Protein AF-A0A7N0SV66-F1 (afdb_monomer)

Mean predicted aligned error: 10.29 Å

Sequence (417 aa):
MNAAELQIKGETVNYTTKSGSKVLQPVRSWNFPEDEIYVLEFHQKLSKGTGILVIGQFTGLLGNNFTGFYRSKYDVNGTERYMAVTQFEPTYARRCFPCWDEPALKATFQVTLEVPSHLTALSNVPIIDEKYDGYMKTVFFQETPVISTYLVAVVIGLFDHVEDKTSDAYPLPKLDMVGIPEFYNEAMENFGLVTFRPWRLYVTPESDNLSKHEAADTIAHELSHQWCGNLVTMEWWTDVWLNEGFASWLSVYAVDKIFPEWDMWTQFATETTSLAFCATIRDLWRALEKASGKPVGRVMSKWIEQQGFPVLSADAGNVSLRLKQTSFSSGGRLQVWNIPVTMACGSYNAFHQFLLEQPEKAVRLNDLPGCSCTDVACPWIKINVNQTGFYRVRYSRNLMTRLDSAAAKKILSKNIG

Nearest PDB structures (foldseek):
  5lg6-assembly2_B  TM=8.764E-01  e=1.258E-30  Sus scrofa
  6u7g-assembly1_A  TM=8.672E-01  e=2.251E-30  Homo sapiens
  5lg6-assembly1_A  TM=8.738E-01  e=3.382E-30  Sus scrofa
  5lds-assembly2_C-2  TM=8.417E-01  e=7.455E-31  Sus scrofa
  4f5c-assembly1_A  TM=8.761E-01  e=2.590E-29  Sus scrofa

Secondary structure (DSSP, 8-state):
-B-SS-EE-GGGEEEEETTSS-EE--SEEEEETTTTEEEEE-SSPPPSS-EEEEE--EE---BSSSSEEEEEEEEETTEEEEEEEEE-TTTTGGGTS-B---TTS-B--EEEEEEETTSEEEESS-EEEEEEETTEEEEEEEEP-SB-GGG--EEEE----------S--SSS--EEEE-SS-SSSEE--TTEEEE-GGGT---TTS-HHHHHHHHHHHHHHHHHTTBTTTB--SSGGGTHHHHHHHHHHHHHHHHHH-GGG-HHHHHHHHGGG-------HHHHHHHHHHHSS-HHHHHHHHHSSSSEEEEEEEE-SSEEEEEEEEESTT-------EEEEEEES-SS-EEEEEE-SSEEEEEGGGSTT----SS----EEESGGG-SS-EEEE-HHHHHHHHHHHHTT-SS----

Organism: Kalanchoe fedtschenkoi (NCBI:txid63787)

InterPro domains:
  IPR001930 Peptidase M1, alanine aminopeptidase/leukotriene A4 hydrolase [PR00756] (94-109)
  IPR001930 Peptidase M1, alanine aminopeptidase/leukotriene A4 hydrolase [PR00756] (141-156)
  IPR014782 Peptidase M1, membrane alanine aminopeptidase [PF01433] (155-274)
  IPR027268 Peptidase M4/M1, CTD superfamily [G3DSA:1.10.390.10] (153-280)
  IPR034016 Aminopeptidase N-type [cd09601] (1-305)
  IPR042097 Aminopeptidase N-like , N-terminal domain superfamliy [G3DSA:2.60.40.1730] (1-152)
  IPR042097 Aminopeptidase N-like , N-terminal domain superfamliy [SSF63737] (2-157)
  IPR045357 Aminopeptidase N-like , N-terminal domain [PF17900] (1-151)
  IPR050344 Peptidase M1 family aminopeptidases [PTHR11533] (1-166)

Radius of gyration: 28.0 Å; Cα contacts (8 Å, |Δi|>4): 817; chains: 1; bounding box: 67×56×81 Å

pLDDT: mean 86.49, std 13.12, range [30.27, 98.75]

Structure (mmCIF, N/CA/C/O backbone):
data_AF-A0A7N0SV66-F1
#
_entry.id   AF-A0A7N0SV66-F1
#
loop_
_atom_site.group_PDB
_atom_site.id
_atom_site.type_symbol
_atom_site.label_atom_id
_atom_site.label_alt_id
_atom_site.label_comp_id
_atom_site.label_asym_id
_atom_site.label_entity_id
_atom_site.label_seq_id
_atom_site.pdbx_PDB_ins_code
_atom_site.Cartn_x
_atom_site.Cartn_y
_atom_site.Cartn_z
_atom_site.occupancy
_atom_site.B_iso_or_equiv
_atom_site.auth_seq_id
_atom_site.auth_comp_id
_atom_site.auth_asym_id
_atom_site.auth_atom_id
_atom_site.pdbx_PDB_model_num
ATOM 1 N N . MET A 1 1 ? 2.984 -9.318 21.899 1.00 95.31 1 MET A N 1
ATOM 2 C CA . MET A 1 1 ? 2.314 -8.627 20.776 1.00 95.31 1 MET A CA 1
ATOM 3 C C . MET A 1 1 ? 2.860 -7.210 20.735 1.00 95.31 1 MET A C 1
ATOM 5 O O . MET A 1 1 ? 3.555 -6.838 21.673 1.00 95.31 1 MET A O 1
ATOM 9 N N . ASN A 1 2 ? 2.565 -6.427 19.713 1.00 98.06 2 ASN A N 1
ATOM 10 C CA . ASN A 1 2 ? 2.943 -5.023 19.636 1.00 98.06 2 ASN A CA 1
ATOM 11 C C . ASN A 1 2 ? 1.819 -4.143 20.190 1.00 98.06 2 ASN A C 1
ATOM 13 O O . ASN A 1 2 ? 0.639 -4.397 19.941 1.00 98.06 2 ASN A O 1
ATOM 17 N N . ALA A 1 3 ? 2.198 -3.122 20.951 1.00 97.19 3 ALA A N 1
ATOM 18 C CA . ALA A 1 3 ? 1.342 -2.003 21.320 1.00 97.19 3 ALA A CA 1
ATOM 19 C C . ALA A 1 3 ? 2.239 -0.820 21.700 1.00 97.19 3 ALA A C 1
ATOM 21 O O . ALA A 1 3 ? 3.169 -0.974 22.491 1.00 97.19 3 ALA A O 1
ATOM 22 N N . ALA A 1 4 ? 1.945 0.360 21.164 1.00 95.75 4 ALA A N 1
ATOM 23 C CA . ALA A 1 4 ? 2.658 1.594 21.471 1.00 95.75 4 ALA A CA 1
ATOM 24 C C . ALA A 1 4 ? 1.647 2.700 21.769 1.00 95.75 4 ALA A C 1
ATOM 26 O O . ALA A 1 4 ? 0.630 2.793 21.096 1.00 95.75 4 ALA A O 1
ATOM 27 N N . GLU A 1 5 ? 1.910 3.522 22.787 1.00 94.12 5 GLU A N 1
ATOM 28 C CA . GLU A 1 5 ? 1.065 4.678 23.157 1.00 94.12 5 GLU A CA 1
ATOM 29 C C . GLU A 1 5 ? -0.401 4.333 23.532 1.00 94.12 5 GLU A C 1
ATOM 31 O O . GLU A 1 5 ? -1.235 5.224 23.700 1.00 94.12 5 GLU A O 1
ATOM 36 N N . LEU A 1 6 ? -0.695 3.047 23.770 1.00 95.81 6 LEU A N 1
ATOM 37 C CA . LEU A 1 6 ? -1.993 2.536 24.217 1.00 95.81 6 LEU A CA 1
ATOM 38 C C . LEU A 1 6 ? -2.001 2.194 25.717 1.00 95.81 6 LEU A C 1
ATOM 40 O O . LEU A 1 6 ? -1.102 1.530 26.237 1.00 95.81 6 LEU A O 1
ATOM 44 N N . GLN A 1 7 ? -3.072 2.582 26.408 1.00 95.38 7 GLN A N 1
ATOM 45 C CA . GLN A 1 7 ? -3.365 2.197 27.789 1.00 95.38 7 GLN A CA 1
ATOM 46 C C . GLN A 1 7 ? -4.335 1.010 27.790 1.00 95.38 7 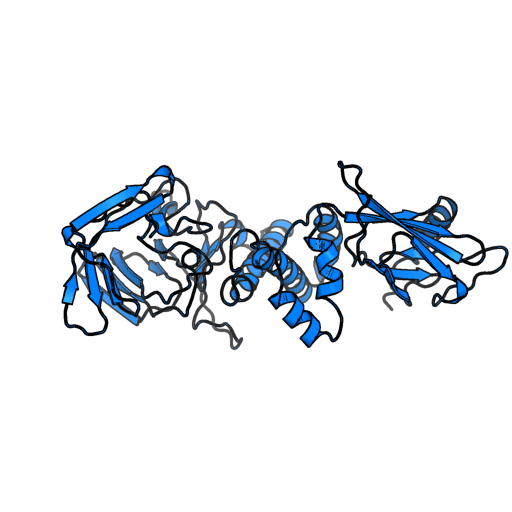GLN A C 1
ATOM 48 O O . GLN A 1 7 ? -5.545 1.177 27.644 1.00 95.38 7 GLN A O 1
ATOM 53 N N . ILE A 1 8 ? -3.804 -0.205 27.931 1.00 95.81 8 ILE A N 1
ATOM 54 C CA . ILE A 1 8 ? -4.595 -1.444 27.944 1.00 95.81 8 ILE A CA 1
ATOM 55 C C . ILE A 1 8 ? -5.076 -1.740 29.370 1.00 95.81 8 ILE A C 1
ATOM 57 O O . ILE A 1 8 ? -4.271 -1.796 30.301 1.00 95.81 8 ILE A O 1
ATOM 61 N N . LYS A 1 9 ? -6.380 -1.983 29.541 1.00 93.50 9 LYS A N 1
ATOM 62 C CA . LYS A 1 9 ? -6.969 -2.374 30.829 1.00 93.50 9 LYS A CA 1
ATOM 63 C C . LYS A 1 9 ? -6.820 -3.876 31.050 1.00 93.50 9 LYS A C 1
ATOM 65 O O . LYS A 1 9 ? -7.611 -4.665 30.526 1.00 93.50 9 LYS A O 1
ATOM 70 N N . GLY A 1 10 ? -5.792 -4.276 31.800 1.00 87.38 10 GLY A N 1
ATOM 71 C CA . GLY A 1 10 ? -5.423 -5.680 32.021 1.00 87.38 10 GLY A CA 1
ATOM 72 C C . GLY A 1 10 ? -6.559 -6.556 32.568 1.00 87.38 10 GLY A C 1
ATOM 73 O O . GLY A 1 10 ? -6.670 -7.717 32.190 1.00 87.38 10 GLY A O 1
ATOM 74 N N . GLU A 1 11 ? -7.459 -5.991 33.374 1.00 90.00 11 GLU A N 1
ATOM 75 C CA . GLU A 1 11 ? -8.652 -6.654 33.916 1.00 90.00 11 GLU A CA 1
ATOM 76 C C . GLU A 1 11 ? -9.680 -7.066 32.845 1.00 90.00 11 GLU A C 1
ATOM 78 O O . GLU A 1 11 ? -10.514 -7.943 33.074 1.00 90.00 11 GLU A O 1
ATOM 83 N N . THR A 1 12 ? -9.607 -6.465 31.655 1.00 93.44 12 THR A N 1
ATOM 84 C CA . THR A 1 12 ? -10.457 -6.801 30.502 1.00 93.44 12 THR A CA 1
ATOM 85 C C . THR A 1 12 ? -9.819 -7.836 29.569 1.00 93.44 12 THR A C 1
ATOM 87 O O . THR A 1 12 ? -10.459 -8.284 28.613 1.00 93.44 12 THR A O 1
ATOM 90 N N . VAL A 1 13 ? -8.571 -8.239 29.836 1.00 95.19 13 VAL A N 1
ATOM 91 C CA . VAL A 1 13 ? -7.821 -9.184 29.007 1.00 95.19 13 VAL A CA 1
ATOM 92 C C . VAL A 1 13 ? -8.120 -10.618 29.433 1.00 95.19 13 VAL A C 1
ATOM 94 O O . VAL A 1 13 ? -7.890 -11.007 30.575 1.00 95.19 13 VAL A O 1
ATOM 97 N N . ASN A 1 14 ? -8.613 -11.432 28.501 1.00 93.88 14 ASN A N 1
ATOM 98 C CA . ASN A 1 14 ? -9.016 -12.812 28.760 1.00 93.88 14 ASN A CA 1
ATOM 99 C C . ASN A 1 14 ? -8.568 -13.723 27.610 1.00 93.88 14 ASN A C 1
ATOM 101 O O . ASN A 1 14 ? -8.761 -13.394 26.443 1.00 93.88 14 ASN A O 1
ATOM 105 N N . TYR A 1 15 ? -8.001 -14.885 27.926 1.00 93.81 15 TYR A N 1
ATOM 106 C CA . TYR A 1 15 ? -7.634 -15.916 26.956 1.00 93.81 15 TYR A CA 1
ATOM 107 C C . TYR A 1 15 ? -8.434 -17.199 27.192 1.00 93.81 15 TYR A C 1
ATOM 109 O O . TYR A 1 15 ? -8.439 -17.733 28.300 1.00 93.81 15 TYR A O 1
ATOM 117 N N . THR A 1 16 ? -9.051 -17.741 26.145 1.00 91.69 16 THR A N 1
ATOM 118 C CA . THR A 1 16 ? -9.865 -18.964 26.212 1.00 91.69 16 THR A CA 1
ATOM 119 C C . THR A 1 16 ? -9.328 -20.013 25.244 1.00 91.69 16 THR A C 1
ATOM 121 O O . THR A 1 16 ? -9.172 -19.748 24.051 1.00 91.69 16 THR A O 1
ATOM 124 N N . THR A 1 17 ? -9.059 -21.231 25.722 1.00 86.19 17 THR A N 1
ATOM 125 C CA . THR A 1 17 ? -8.667 -22.345 24.839 1.00 86.19 17 THR A CA 1
ATOM 126 C C . THR A 1 17 ? -9.853 -22.803 23.987 1.00 86.19 17 THR A C 1
ATOM 128 O O . THR A 1 17 ? -10.991 -22.797 24.452 1.00 86.19 17 THR A O 1
ATOM 131 N N . LYS A 1 18 ? -9.617 -23.281 22.753 1.00 72.62 18 LYS A N 1
ATOM 132 C CA . LYS A 1 18 ? -10.697 -23.737 21.844 1.00 72.62 18 LYS A CA 1
ATOM 133 C C . LYS A 1 18 ? -11.560 -24.890 22.399 1.00 72.62 18 LYS A C 1
ATOM 135 O O . LYS A 1 18 ? -12.649 -25.131 21.894 1.00 72.62 18 LYS A O 1
ATOM 140 N N . SER A 1 19 ? -11.120 -25.570 23.460 1.00 70.62 19 SER A N 1
ATOM 141 C CA . SER A 1 19 ? -11.933 -26.534 24.215 1.00 70.62 19 SER A CA 1
ATOM 142 C C . SER A 1 19 ? -13.052 -25.898 25.057 1.00 70.62 19 SER A C 1
ATOM 144 O O . SER A 1 19 ? -13.815 -26.632 25.676 1.00 70.62 19 SER A O 1
ATOM 146 N N . GLY A 1 20 ? -13.118 -24.563 25.160 1.00 63.78 20 GLY A N 1
ATOM 147 C CA . GLY A 1 20 ? -14.125 -23.798 25.916 1.00 63.78 20 GLY A CA 1
ATOM 148 C C . GLY A 1 20 ? -14.037 -23.924 27.444 1.00 63.78 20 GLY A C 1
ATOM 149 O O . GLY A 1 20 ? -14.661 -23.161 28.170 1.00 63.78 20 GLY A O 1
ATOM 150 N N . SER A 1 21 ? -13.246 -24.872 27.944 1.00 66.44 21 SER A N 1
ATOM 151 C CA . SER A 1 21 ? -13.272 -25.339 29.331 1.00 66.44 21 SER A CA 1
ATOM 152 C C . SER A 1 21 ? -12.459 -24.511 30.332 1.00 66.44 21 SER A C 1
ATOM 154 O O . SER A 1 21 ? -12.544 -24.779 31.530 1.00 66.44 21 SER A O 1
ATOM 156 N N . LYS A 1 22 ? -11.670 -23.521 29.890 1.00 75.56 22 LYS A N 1
ATOM 157 C CA . LYS A 1 22 ? -10.939 -22.626 30.798 1.00 75.56 22 LYS A CA 1
ATOM 158 C C . LYS A 1 22 ? -10.703 -21.242 30.192 1.00 75.56 22 LYS A C 1
ATOM 160 O O . LYS A 1 22 ? -10.046 -21.122 29.159 1.00 75.56 22 LYS A O 1
ATOM 165 N N . VAL A 1 23 ? -11.189 -20.217 30.892 1.00 86.44 23 VAL A N 1
ATOM 166 C CA . VAL A 1 23 ? -10.793 -18.816 30.698 1.00 86.44 23 VAL A CA 1
ATOM 167 C C . VAL A 1 23 ? -9.587 -18.537 31.598 1.00 86.44 23 VAL A C 1
ATOM 169 O O . VAL A 1 23 ? -9.555 -18.957 32.756 1.00 86.44 23 VAL A O 1
ATOM 172 N N . LEU A 1 24 ? -8.578 -17.865 31.056 1.00 89.88 24 LEU A N 1
ATOM 173 C CA . LEU A 1 24 ? -7.353 -17.463 31.734 1.00 89.88 24 LEU A CA 1
ATOM 174 C C . LEU A 1 24 ? -7.216 -15.946 31.662 1.00 89.88 24 LEU A C 1
ATOM 176 O O . LEU A 1 24 ? -7.241 -15.373 30.576 1.00 89.88 24 LEU A O 1
ATOM 180 N N . GLN A 1 25 ? -7.002 -15.310 32.807 1.00 92.44 25 GLN A N 1
ATOM 181 C CA . GLN A 1 25 ? -6.577 -13.914 32.871 1.00 92.44 25 GLN A CA 1
ATOM 182 C C . GLN A 1 25 ? -5.050 -13.848 33.017 1.00 92.44 25 GLN A C 1
ATOM 184 O O . GLN A 1 25 ? -4.455 -14.766 33.602 1.00 92.44 25 GLN A O 1
ATOM 189 N N . PRO A 1 26 ? -4.394 -12.810 32.472 1.00 93.06 26 PRO A N 1
ATOM 190 C CA . PRO A 1 26 ? -2.981 -12.580 32.727 1.00 93.06 26 PRO A CA 1
ATOM 191 C C . PRO A 1 26 ? -2.775 -12.258 34.215 1.00 93.06 26 PRO A C 1
ATOM 193 O O . PRO A 1 26 ? -3.522 -11.482 34.802 1.00 93.06 26 PRO A O 1
ATOM 196 N N . VAL A 1 27 ? -1.749 -12.844 34.836 1.00 93.88 27 VAL A N 1
ATOM 197 C CA . VAL A 1 27 ? -1.350 -12.505 36.216 1.00 93.88 27 VAL A CA 1
ATOM 198 C C . VAL A 1 27 ? -0.542 -11.216 36.277 1.00 93.88 27 VAL A C 1
ATOM 200 O O . VAL A 1 27 ? -0.547 -10.532 37.297 1.00 93.88 27 VAL A O 1
ATOM 203 N N . ARG A 1 28 ? 0.160 -10.891 35.188 1.00 93.06 28 ARG A N 1
ATOM 204 C CA . ARG A 1 28 ? 0.879 -9.635 34.983 1.00 93.06 28 ARG A CA 1
ATOM 205 C C . ARG A 1 28 ? 0.812 -9.258 33.510 1.00 93.06 28 ARG A C 1
ATOM 207 O O . ARG A 1 28 ? 0.797 -10.123 32.632 1.00 93.06 28 ARG A O 1
ATOM 214 N N . SER A 1 29 ? 0.829 -7.958 33.253 1.00 93.69 29 SER A N 1
ATOM 215 C CA . SER A 1 29 ? 0.994 -7.400 31.916 1.00 93.69 29 SER A CA 1
ATOM 216 C C . SER A 1 29 ? 1.854 -6.149 31.978 1.00 93.69 29 SER A C 1
ATOM 218 O O . SER A 1 29 ? 1.685 -5.353 32.903 1.00 93.69 29 SER A O 1
ATOM 220 N N . TRP A 1 30 ? 2.745 -5.958 31.013 1.00 93.25 30 TRP A N 1
ATOM 221 C CA . TRP A 1 30 ? 3.631 -4.796 30.959 1.00 93.25 30 TRP A CA 1
ATOM 222 C C . TRP A 1 30 ? 4.055 -4.490 29.522 1.00 93.25 30 TRP A C 1
ATOM 224 O O . TRP A 1 30 ? 3.940 -5.337 28.635 1.00 93.25 30 TRP A O 1
ATOM 234 N N . ASN A 1 31 ? 4.554 -3.273 29.311 1.00 93.00 31 ASN A N 1
ATOM 235 C CA . ASN A 1 31 ? 5.146 -2.839 28.051 1.00 93.00 31 ASN A CA 1
ATOM 236 C C . ASN A 1 31 ? 6.678 -2.887 28.135 1.00 93.00 31 ASN A C 1
ATOM 238 O O . ASN A 1 31 ? 7.248 -2.605 29.190 1.00 93.00 31 ASN A O 1
ATOM 242 N N . PHE A 1 32 ? 7.324 -3.160 27.006 1.00 94.62 32 PHE A N 1
ATOM 243 C CA . PHE A 1 32 ? 8.699 -2.778 26.697 1.00 94.62 32 PHE A CA 1
ATOM 244 C C . PHE A 1 32 ? 8.618 -1.613 25.697 1.00 94.62 32 PHE A C 1
ATOM 246 O O . PHE A 1 32 ? 8.403 -1.862 24.511 1.00 94.62 32 PHE A O 1
ATOM 253 N N . PRO A 1 33 ? 8.689 -0.343 26.151 1.00 91.25 33 PRO A N 1
ATOM 254 C CA . PRO A 1 33 ? 8.400 0.805 25.288 1.00 91.25 33 PRO A CA 1
ATOM 255 C C . PRO A 1 33 ? 9.408 1.002 24.153 1.00 91.25 33 PRO A C 1
ATOM 257 O O . PRO A 1 33 ? 9.018 1.459 23.088 1.00 91.25 33 PRO A O 1
ATOM 260 N N . GLU A 1 34 ? 10.676 0.640 24.372 1.00 92.06 34 GLU A N 1
ATOM 261 C CA . GLU A 1 34 ? 11.747 0.749 23.367 1.00 92.06 34 GLU A CA 1
ATOM 262 C C . GLU A 1 34 ? 11.541 -0.222 22.190 1.00 92.06 34 GLU A C 1
ATOM 264 O O . GLU A 1 34 ? 11.836 0.130 21.052 1.00 92.06 34 GLU A O 1
ATOM 269 N N . ASP A 1 35 ? 10.969 -1.402 22.453 1.00 93.75 35 ASP A N 1
ATOM 270 C CA . ASP A 1 35 ? 10.636 -2.417 21.441 1.00 93.75 35 ASP A CA 1
ATOM 271 C C . ASP A 1 35 ? 9.185 -2.309 20.921 1.00 93.75 35 ASP A C 1
ATOM 273 O O . ASP A 1 35 ? 8.780 -3.060 20.033 1.00 93.75 35 ASP A O 1
ATOM 277 N N . GLU A 1 36 ? 8.367 -1.427 21.511 1.00 97.06 36 GLU A N 1
ATOM 278 C CA . GLU A 1 36 ? 6.911 -1.327 21.296 1.00 97.06 36 GLU A CA 1
ATOM 279 C C . GLU A 1 36 ? 6.148 -2.656 21.529 1.00 97.06 36 GLU A C 1
ATOM 281 O O . GLU A 1 36 ? 5.144 -2.958 20.871 1.00 97.06 36 GLU A O 1
ATOM 286 N N . ILE A 1 37 ? 6.624 -3.480 22.473 1.00 96.31 37 ILE A N 1
ATOM 287 C CA . ILE A 1 37 ? 6.058 -4.802 22.791 1.00 96.31 37 ILE A CA 1
ATOM 288 C C . ILE A 1 37 ? 5.193 -4.743 24.054 1.00 96.31 37 ILE A C 1
ATOM 290 O O . ILE A 1 37 ? 5.652 -4.329 25.115 1.00 96.31 37 ILE A O 1
ATOM 294 N N . TYR A 1 38 ? 3.982 -5.297 23.981 1.00 96.38 38 TYR A N 1
ATOM 295 C CA . TYR A 1 38 ? 3.144 -5.620 25.137 1.00 96.38 38 TYR A CA 1
ATOM 296 C C . TYR A 1 38 ? 3.172 -7.123 25.439 1.00 96.38 38 TYR A C 1
ATOM 298 O O . TYR A 1 38 ? 2.962 -7.976 24.559 1.00 96.38 38 TYR A O 1
ATOM 306 N N . VAL A 1 39 ? 3.426 -7.447 26.708 1.00 95.62 39 VAL A N 1
ATOM 307 C CA . VAL A 1 39 ? 3.542 -8.814 27.221 1.00 95.62 39 VAL A CA 1
ATOM 308 C C . VAL A 1 39 ? 2.383 -9.135 28.155 1.00 95.62 39 VAL A C 1
ATOM 310 O O . VAL A 1 39 ? 2.041 -8.357 29.043 1.00 95.62 39 VAL A O 1
ATOM 313 N N . LEU A 1 40 ? 1.821 -10.329 27.966 1.00 95.19 40 LEU A N 1
ATOM 314 C CA . LEU A 1 40 ? 0.833 -10.952 28.838 1.00 95.19 40 LEU A CA 1
ATOM 315 C C . LEU A 1 40 ? 1.441 -12.220 29.435 1.00 95.19 40 LEU A C 1
ATOM 317 O O . LEU A 1 40 ? 1.796 -13.144 28.702 1.00 95.19 40 LEU A O 1
ATOM 321 N N . GLU A 1 41 ? 1.546 -12.280 30.758 1.00 94.81 41 GLU A N 1
ATOM 322 C CA . GLU A 1 41 ? 2.012 -13.465 31.473 1.00 94.81 41 GLU A CA 1
ATOM 323 C C . GLU A 1 41 ? 0.831 -14.181 32.125 1.00 94.81 41 GLU A C 1
ATOM 325 O O . GLU A 1 41 ? 0.029 -13.571 32.829 1.00 94.81 41 GLU A O 1
ATOM 330 N N . PHE A 1 42 ? 0.743 -15.496 31.935 1.00 92.44 42 PHE A N 1
ATOM 331 C CA . PHE A 1 42 ? -0.294 -16.346 32.517 1.00 92.44 42 PHE A CA 1
ATOM 332 C C . PHE A 1 42 ? 0.324 -17.283 33.560 1.00 92.44 42 PHE A C 1
ATOM 334 O O . PHE A 1 42 ? 1.423 -17.794 33.359 1.00 92.44 42 PHE A O 1
ATOM 341 N N . HIS A 1 43 ? -0.402 -17.580 34.645 1.00 90.75 43 HIS A N 1
ATOM 342 C CA . HIS A 1 43 ? 0.083 -18.460 35.727 1.00 90.75 43 HIS A CA 1
ATOM 343 C C . HIS A 1 43 ? 0.422 -19.893 35.270 1.00 90.75 43 HIS A C 1
ATOM 345 O O . HIS A 1 43 ? 1.106 -20.639 35.965 1.00 90.75 43 HIS A O 1
ATOM 351 N N . GLN A 1 44 ? -0.086 -20.300 34.107 1.00 87.25 44 GLN A N 1
ATOM 352 C CA . GLN A 1 44 ? 0.155 -21.606 33.512 1.00 87.25 44 GLN A CA 1
ATOM 353 C C . GLN A 1 44 ? 0.673 -21.461 32.084 1.00 87.25 44 GLN A C 1
ATOM 355 O O . GLN A 1 44 ? 0.258 -20.574 31.337 1.00 87.25 44 GLN A O 1
ATOM 360 N N . LYS A 1 45 ? 1.518 -22.408 31.672 1.00 88.81 45 LYS A N 1
ATOM 361 C CA . LYS A 1 45 ? 1.933 -22.549 30.277 1.00 88.81 45 LYS A CA 1
ATOM 362 C C . LYS A 1 45 ? 0.707 -22.798 29.393 1.00 88.81 45 LYS A C 1
ATOM 364 O O . LYS A 1 45 ? -0.057 -23.731 29.642 1.00 88.81 45 LYS A O 1
ATOM 369 N N . LEU A 1 46 ? 0.537 -21.983 28.353 1.00 88.44 46 LEU A N 1
ATOM 370 C CA . LEU A 1 46 ? -0.517 -22.188 27.361 1.00 88.44 46 LEU A CA 1
ATOM 371 C C . LEU A 1 46 ? -0.236 -23.465 26.551 1.00 88.44 46 LEU A C 1
ATOM 373 O O . LEU A 1 46 ? 0.907 -23.753 26.181 1.00 88.44 46 LEU A O 1
ATOM 377 N N . SER A 1 47 ? -1.278 -24.252 26.290 1.00 84.25 47 SER A N 1
ATOM 378 C CA . SER A 1 47 ? -1.203 -25.438 25.433 1.00 84.25 47 SER A CA 1
ATOM 379 C C . SER A 1 47 ? -1.013 -25.039 23.969 1.00 84.25 47 SER A C 1
ATOM 381 O O . SER A 1 47 ? -1.605 -24.061 23.517 1.00 84.25 47 SER A O 1
ATOM 383 N N . LYS A 1 48 ? -0.250 -25.826 23.198 1.00 88.44 48 LYS A N 1
ATOM 384 C CA . LYS A 1 48 ? -0.167 -25.641 21.739 1.00 88.44 48 LYS A CA 1
ATOM 385 C C . LYS A 1 48 ? -1.545 -25.869 21.105 1.00 88.44 48 LYS A C 1
ATOM 387 O O . LYS A 1 48 ? -2.171 -26.890 21.378 1.00 88.44 48 LYS A O 1
ATOM 392 N N . GLY A 1 49 ? -1.979 -24.956 20.240 1.00 87.94 49 GLY A N 1
ATOM 393 C CA . GLY A 1 49 ? -3.254 -25.038 19.526 1.00 87.94 49 GLY A CA 1
ATOM 394 C C . GLY A 1 49 ? -3.909 -23.668 19.362 1.00 87.94 49 GLY A C 1
ATOM 395 O O . GLY A 1 49 ? -3.289 -22.638 19.616 1.00 87.94 49 GLY A O 1
ATOM 396 N N . THR A 1 50 ? -5.174 -23.663 18.944 1.00 89.06 50 THR A N 1
ATOM 397 C CA . THR A 1 50 ? -5.983 -22.443 18.813 1.00 89.06 50 THR A CA 1
ATOM 398 C C . THR A 1 50 ? -6.572 -22.015 20.161 1.00 89.06 50 THR A C 1
ATOM 400 O O . THR A 1 50 ? -7.069 -22.843 20.931 1.00 89.06 50 THR A O 1
ATOM 403 N N . GLY A 1 51 ? -6.604 -20.709 20.402 1.00 91.31 51 GLY A N 1
ATOM 404 C CA . GLY A 1 51 ? -7.388 -20.076 21.458 1.00 91.31 51 GLY A CA 1
ATOM 405 C C . GLY A 1 51 ? -7.820 -18.678 21.028 1.00 91.31 51 GLY A C 1
ATOM 406 O O . GLY A 1 51 ? -7.368 -18.185 19.997 1.00 91.31 51 GLY A O 1
ATOM 407 N N . ILE A 1 52 ? -8.697 -18.064 21.812 1.00 93.19 52 ILE A N 1
ATOM 408 C CA . ILE A 1 52 ? -9.213 -16.712 21.594 1.00 93.19 52 ILE A CA 1
ATOM 409 C C . ILE A 1 52 ? -8.579 -15.813 22.649 1.00 93.19 52 ILE A C 1
ATOM 411 O O . ILE A 1 52 ? -8.710 -16.097 23.838 1.00 93.19 52 ILE A O 1
ATOM 415 N N . LEU A 1 53 ? -7.903 -14.748 22.221 1.00 94.75 53 LEU A N 1
ATOM 416 C CA . LEU A 1 53 ? -7.453 -13.666 23.093 1.00 94.75 53 LEU A CA 1
ATOM 417 C C . LEU A 1 53 ? -8.401 -12.479 22.913 1.00 94.75 53 LEU A C 1
ATOM 419 O O . LEU A 1 53 ? -8.538 -11.964 21.809 1.00 94.75 53 LEU A O 1
ATOM 423 N N . VAL A 1 54 ? -9.040 -12.054 23.996 1.00 95.88 54 VAL A N 1
ATOM 424 C CA . VAL A 1 54 ? -9.885 -10.860 24.056 1.00 95.88 54 VAL A CA 1
ATOM 425 C C . VAL A 1 54 ? -9.128 -9.790 24.829 1.00 95.88 54 VAL A C 1
ATOM 427 O O . VAL A 1 54 ? -8.660 -10.051 25.936 1.00 95.88 54 VAL A O 1
ATOM 430 N N . ILE A 1 55 ? -9.034 -8.588 24.264 1.00 96.38 55 ILE A N 1
ATOM 431 C CA . ILE A 1 55 ? -8.555 -7.378 24.941 1.00 96.38 55 ILE A CA 1
ATOM 432 C C . ILE A 1 55 ? -9.757 -6.436 24.991 1.00 96.38 55 ILE A C 1
ATOM 434 O O . ILE A 1 55 ? -10.044 -5.751 24.016 1.00 96.38 55 ILE A O 1
ATOM 438 N N . GLY A 1 56 ? -10.528 -6.489 26.080 1.00 93.81 56 GLY A N 1
ATOM 439 C CA . GLY A 1 56 ? -11.863 -5.882 26.107 1.00 93.81 56 GLY A CA 1
ATOM 440 C C . GLY A 1 56 ? -11.877 -4.351 26.091 1.00 93.81 56 GLY A C 1
ATOM 441 O O . GLY A 1 56 ? -12.824 -3.772 25.568 1.00 93.81 56 GLY A O 1
ATOM 442 N N . GLN A 1 57 ? -10.865 -3.689 26.661 1.00 96.31 57 GLN A N 1
ATOM 443 C CA . GLN A 1 57 ? -10.726 -2.230 26.643 1.00 96.31 57 GLN A CA 1
ATOM 444 C C . GLN A 1 57 ? -9.258 -1.796 26.578 1.00 96.31 57 GLN A C 1
ATOM 446 O O . GLN A 1 57 ? -8.408 -2.241 27.354 1.00 96.31 57 GLN A O 1
ATOM 451 N N . PHE A 1 58 ? -8.993 -0.838 25.699 1.00 97.12 58 PHE A N 1
ATOM 452 C CA . PHE A 1 58 ? -7.778 -0.036 25.668 1.00 97.12 58 PHE A CA 1
ATOM 453 C C . PHE A 1 58 ? -8.134 1.389 25.231 1.00 97.12 58 PHE A C 1
ATOM 455 O O . PHE A 1 58 ? -9.175 1.605 24.611 1.00 97.12 58 PHE A O 1
ATOM 462 N N . THR A 1 59 ? -7.293 2.364 25.562 1.00 97.38 59 THR A N 1
ATOM 463 C CA . THR A 1 59 ? -7.440 3.751 25.097 1.00 97.38 59 THR A CA 1
ATOM 464 C C . THR A 1 59 ? -6.142 4.257 24.480 1.00 97.38 59 THR A C 1
ATOM 466 O O . THR A 1 59 ? -5.051 3.881 24.901 1.00 97.38 59 THR A O 1
ATOM 469 N N . GLY A 1 60 ? -6.270 5.124 23.481 1.00 95.12 60 GLY A N 1
ATOM 470 C CA . GLY A 1 60 ? -5.178 5.853 22.840 1.00 95.12 60 GLY A CA 1
ATOM 471 C C . GLY A 1 60 ? -5.612 7.290 22.556 1.00 95.12 60 GLY A C 1
ATOM 472 O O . GLY A 1 60 ? -6.769 7.650 22.787 1.00 95.12 60 GLY A O 1
ATOM 473 N N . LEU A 1 61 ? -4.693 8.115 22.062 1.00 94.62 61 LEU A N 1
ATOM 474 C CA . LEU A 1 61 ? -4.981 9.478 21.612 1.00 94.62 61 LEU A CA 1
ATOM 475 C C . LEU A 1 61 ? -4.777 9.568 20.101 1.00 94.62 61 LEU A C 1
ATOM 477 O O . LEU A 1 61 ? -3.856 8.950 19.575 1.00 94.62 61 LEU A O 1
ATOM 481 N N . LEU A 1 62 ? -5.591 10.379 19.417 1.00 94.56 62 LEU A N 1
ATOM 482 C CA . LEU A 1 62 ? -5.318 10.719 18.022 1.00 94.56 62 LEU A CA 1
ATOM 483 C C . LEU A 1 62 ? -4.017 11.528 17.943 1.00 94.56 62 LEU A C 1
ATOM 485 O O . LEU A 1 62 ? -3.916 12.612 18.524 1.00 94.56 62 LEU A O 1
ATOM 489 N N . GLY A 1 63 ? -3.035 10.990 17.221 1.00 88.25 63 GLY A N 1
ATOM 490 C CA . GLY A 1 63 ? -1.739 11.625 16.995 1.00 88.25 63 GLY A CA 1
ATOM 491 C C . GLY A 1 63 ? -1.811 12.942 16.207 1.00 88.25 63 GLY A C 1
ATOM 492 O O . GLY A 1 63 ? -2.819 13.279 15.582 1.00 88.25 63 GLY A O 1
ATOM 493 N N . ASN A 1 64 ? -0.690 13.671 16.213 1.00 87.19 64 ASN A N 1
ATOM 494 C CA . ASN A 1 64 ? -0.442 14.882 15.405 1.00 87.19 64 ASN A CA 1
ATOM 495 C C . ASN A 1 64 ? 0.744 14.692 14.430 1.00 87.19 64 ASN A C 1
ATOM 497 O O . ASN A 1 64 ? 1.281 15.658 13.900 1.00 87.19 64 ASN A O 1
ATOM 501 N N . ASN A 1 65 ? 1.211 13.454 14.276 1.00 84.25 65 ASN A N 1
ATOM 502 C CA . ASN A 1 65 ? 2.460 13.045 13.628 1.00 84.25 65 ASN A CA 1
ATOM 503 C C . ASN A 1 65 ? 2.210 12.153 12.396 1.00 84.25 65 ASN A C 1
ATOM 505 O O . ASN A 1 65 ? 3.064 11.343 12.046 1.00 84.25 65 ASN A O 1
ATOM 509 N N . PHE A 1 66 ? 1.028 12.285 11.781 1.00 92.25 66 PHE A N 1
ATOM 510 C CA . PHE A 1 66 ? 0.626 11.665 10.507 1.00 92.25 66 PHE A CA 1
ATOM 511 C C . PHE A 1 66 ? 0.810 10.136 10.410 1.00 92.25 66 PHE A C 1
ATOM 513 O O . PHE A 1 66 ? 0.939 9.593 9.318 1.00 92.25 66 PHE A O 1
ATOM 520 N N . THR A 1 67 ? 0.850 9.449 11.553 1.00 93.19 67 THR A N 1
ATOM 521 C CA . THR A 1 67 ? 1.159 8.019 11.701 1.00 93.19 67 THR A CA 1
ATOM 522 C C . THR A 1 67 ? 0.299 7.420 12.811 1.00 93.19 67 THR A C 1
ATOM 524 O O . THR A 1 67 ? -0.146 8.126 13.719 1.00 93.19 67 THR A O 1
ATOM 527 N N . GLY A 1 68 ? 0.034 6.115 12.745 1.00 95.81 68 GLY A N 1
ATOM 528 C CA . GLY A 1 68 ? -0.928 5.462 13.632 1.00 95.81 68 GLY A CA 1
ATOM 529 C C . GLY A 1 68 ? -2.351 5.914 13.311 1.00 95.81 68 GLY A C 1
ATOM 530 O O . GLY A 1 68 ? -2.691 6.092 12.143 1.00 95.81 68 GLY A O 1
ATOM 531 N N . PHE A 1 69 ? -3.188 6.097 14.333 1.00 97.25 69 PHE A N 1
ATOM 532 C CA . PHE A 1 69 ? -4.498 6.735 14.183 1.00 97.25 69 PHE A CA 1
ATOM 533 C C . PHE A 1 69 ? -4.390 8.185 14.658 1.00 97.25 69 PHE A C 1
ATOM 535 O O . PHE A 1 69 ? -4.053 8.452 15.813 1.00 97.25 69 PHE A O 1
ATOM 542 N N . TYR A 1 70 ? -4.599 9.131 13.749 1.00 97.06 70 TYR A N 1
ATOM 543 C CA . TYR A 1 70 ? -4.231 10.529 13.940 1.00 97.06 70 TYR A CA 1
ATOM 544 C C . TYR A 1 70 ? -5.318 11.471 13.415 1.00 97.06 70 TYR A C 1
ATOM 546 O O . TYR A 1 70 ? -6.260 11.039 12.750 1.00 97.06 70 TYR A O 1
ATOM 554 N N . ARG A 1 71 ? -5.227 12.764 13.744 1.00 96.00 71 ARG A N 1
ATOM 555 C CA . ARG A 1 71 ? -6.143 13.780 13.200 1.00 96.00 71 ARG A CA 1
ATOM 556 C C . ARG A 1 71 ? -5.492 14.555 12.053 1.00 96.00 71 ARG A C 1
ATOM 558 O O . ARG A 1 71 ? -4.395 15.076 12.223 1.00 96.00 71 ARG A O 1
ATOM 565 N N . SER A 1 72 ? -6.193 14.673 10.928 1.00 95.25 72 SER A N 1
ATOM 566 C CA . SER A 1 72 ? -5.856 15.601 9.841 1.00 95.25 72 SER A CA 1
ATOM 567 C C . SER A 1 72 ? -6.798 16.799 9.907 1.00 95.25 72 SER A C 1
ATOM 569 O O . SER A 1 72 ? -8.018 16.642 9.997 1.00 95.25 72 SER A O 1
ATOM 571 N N . LYS A 1 73 ? -6.241 18.004 9.853 1.00 94.31 73 LYS A N 1
ATOM 572 C CA . LYS A 1 73 ? -6.987 19.259 9.773 1.00 94.31 73 LYS A CA 1
ATOM 573 C C . LYS A 1 73 ? -7.392 19.578 8.330 1.00 94.31 73 LYS A C 1
ATOM 575 O O . LYS A 1 73 ? -6.673 19.255 7.388 1.00 94.31 73 LYS A O 1
ATOM 580 N N . TYR A 1 74 ? -8.529 20.247 8.162 1.00 92.38 74 TYR A N 1
ATOM 581 C CA . TYR A 1 74 ? -8.979 20.828 6.895 1.00 92.38 74 TYR A CA 1
ATOM 582 C C . TYR A 1 74 ? -9.841 22.073 7.141 1.00 92.38 74 TYR A C 1
ATOM 584 O O . TYR A 1 74 ? -10.290 22.309 8.262 1.00 92.38 74 TYR A O 1
ATOM 592 N N . ASP A 1 75 ? -10.057 22.882 6.106 1.00 91.81 75 ASP A N 1
ATOM 593 C CA . ASP A 1 75 ? -10.966 24.029 6.153 1.00 91.81 75 ASP A CA 1
ATOM 594 C C . ASP A 1 75 ? -12.277 23.706 5.428 1.00 91.81 75 ASP A C 1
ATOM 596 O O . ASP A 1 75 ? -12.270 23.067 4.375 1.00 91.81 75 ASP A O 1
ATOM 600 N N . VAL A 1 76 ? -13.399 24.161 5.987 1.00 87.38 76 VAL A N 1
ATOM 601 C CA . VAL A 1 76 ? -14.701 24.177 5.314 1.00 87.38 76 VAL A CA 1
ATOM 602 C C . VAL A 1 76 ? -15.285 25.578 5.440 1.00 87.38 76 VAL A C 1
ATOM 604 O O . VAL A 1 76 ? -15.768 25.959 6.508 1.00 87.38 76 VAL A O 1
ATOM 607 N N . ASN A 1 77 ? -15.273 26.338 4.343 1.00 89.50 77 ASN A N 1
ATOM 608 C CA . ASN A 1 77 ? -15.815 27.700 4.261 1.00 89.50 77 ASN A CA 1
ATOM 609 C C . ASN A 1 77 ? -15.240 28.663 5.326 1.00 89.50 77 ASN A C 1
ATOM 611 O O . ASN A 1 77 ? -15.983 29.412 5.962 1.00 89.50 77 ASN A O 1
ATOM 615 N N . GLY A 1 78 ? -13.924 28.626 5.555 1.00 90.81 78 GLY A N 1
ATOM 616 C CA . GLY A 1 78 ? -13.235 29.431 6.569 1.00 90.81 78 GLY A CA 1
ATOM 617 C C . GLY A 1 78 ? -13.395 28.916 8.005 1.00 90.81 78 GLY A C 1
ATOM 618 O O . GLY A 1 78 ? -13.058 29.628 8.952 1.00 90.81 78 GLY A O 1
ATOM 619 N N . THR A 1 79 ? -13.956 27.715 8.188 1.00 93.06 79 THR A N 1
ATOM 620 C CA . THR A 1 79 ? -14.072 27.042 9.486 1.00 93.06 79 THR A CA 1
ATOM 621 C C . THR A 1 79 ? -13.129 25.847 9.546 1.00 93.06 79 THR A C 1
ATOM 623 O O . THR A 1 79 ? -13.314 24.873 8.816 1.00 93.06 79 THR A O 1
ATOM 626 N N . GLU A 1 80 ? -12.183 25.874 10.487 1.00 94.38 80 GLU A N 1
ATOM 627 C CA . GLU A 1 80 ? -11.296 24.744 10.775 1.00 94.38 80 GLU A CA 1
ATOM 628 C C . GLU A 1 80 ? -12.098 23.510 11.233 1.00 94.38 80 GLU A C 1
ATOM 630 O O . GLU A 1 80 ? -12.957 23.581 12.119 1.00 94.38 80 GLU A O 1
ATOM 635 N N . ARG A 1 81 ? -11.804 22.361 10.624 1.00 94.12 81 ARG A N 1
ATOM 636 C CA . ARG A 1 81 ? -12.381 21.047 10.920 1.00 94.12 81 ARG A CA 1
ATOM 637 C C . ARG A 1 81 ? -11.276 20.001 11.043 1.00 94.12 81 ARG A C 1
ATOM 639 O O . ARG A 1 81 ? -10.148 20.196 10.595 1.00 94.12 81 ARG A O 1
ATOM 646 N N . TYR A 1 82 ? -11.625 18.870 11.649 1.00 94.81 82 TYR A N 1
ATOM 647 C CA . TYR A 1 82 ? -10.740 17.723 11.829 1.00 94.81 82 TYR A CA 1
ATOM 648 C C . TYR A 1 82 ? -11.413 16.451 11.320 1.00 94.81 82 TYR A C 1
ATOM 650 O O . TYR A 1 82 ? -12.628 16.288 11.444 1.00 94.81 82 TYR A O 1
ATOM 658 N N . MET A 1 83 ? -10.613 15.570 10.730 1.00 95.94 83 MET A N 1
ATOM 659 C CA . MET A 1 83 ? -10.958 14.194 10.374 1.00 95.94 83 MET A CA 1
ATOM 660 C C . MET A 1 83 ? -9.993 13.258 11.106 1.00 95.94 83 MET A C 1
ATOM 662 O O . MET A 1 83 ? -8.860 13.650 11.390 1.00 95.94 83 MET A O 1
ATOM 666 N N . ALA A 1 84 ? -10.430 12.043 11.426 1.00 97.50 84 ALA A N 1
ATOM 667 C CA . ALA A 1 84 ? -9.567 11.000 11.975 1.00 97.50 84 ALA A CA 1
ATOM 668 C C . ALA A 1 84 ? -9.146 10.048 10.848 1.00 97.50 84 ALA A C 1
ATOM 670 O O . ALA A 1 84 ? -9.988 9.635 10.052 1.00 97.50 84 ALA A O 1
ATOM 671 N N . VAL A 1 85 ? -7.854 9.737 10.767 1.00 97.50 85 VAL A N 1
ATOM 672 C CA . VAL A 1 85 ? -7.225 9.029 9.643 1.00 97.50 85 VAL A CA 1
ATOM 673 C C . VAL A 1 85 ? -6.203 8.033 10.177 1.00 97.50 85 VAL A C 1
ATOM 675 O O . VAL A 1 85 ? -5.498 8.312 11.148 1.00 97.50 85 VAL A O 1
ATOM 678 N N . THR A 1 86 ? -6.109 6.868 9.548 1.00 97.81 86 THR A N 1
ATOM 679 C CA . THR A 1 86 ? -5.081 5.857 9.818 1.00 97.81 86 THR A CA 1
ATOM 680 C C . THR A 1 86 ? -3.948 5.917 8.796 1.00 97.81 86 THR A C 1
ATOM 682 O O . THR A 1 86 ? -4.218 5.880 7.601 1.00 97.81 86 THR A O 1
ATOM 685 N N . GLN A 1 87 ? -2.698 5.905 9.259 1.00 97.44 87 GLN A N 1
ATOM 686 C CA . GLN A 1 87 ? -1.513 5.610 8.444 1.00 97.44 87 GLN A CA 1
ATOM 687 C C . GLN A 1 87 ? -0.670 4.578 9.194 1.00 97.44 87 GLN A C 1
ATOM 689 O O . GLN A 1 87 ? -0.015 4.910 10.186 1.00 97.44 87 GLN A O 1
ATOM 694 N N . PHE A 1 88 ? -0.737 3.313 8.776 1.00 98.06 88 PHE A N 1
ATOM 695 C CA . PHE A 1 88 ? -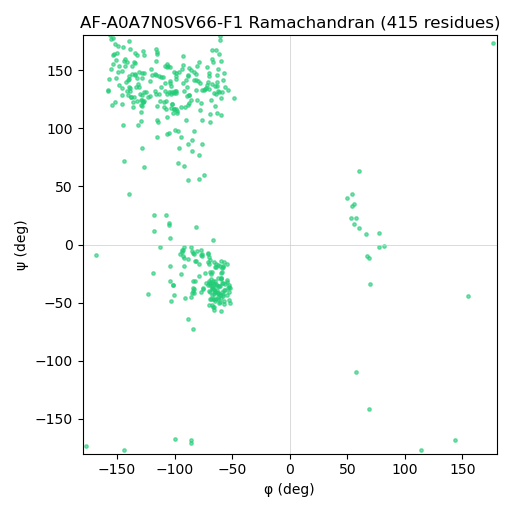0.168 2.202 9.545 1.00 98.06 88 PHE A CA 1
ATOM 696 C C . PHE A 1 88 ? 1.148 1.639 9.005 1.00 98.06 88 PHE A C 1
ATOM 698 O O . PHE A 1 88 ? 1.865 1.006 9.782 1.00 98.06 88 PHE A O 1
ATOM 705 N N . GLU A 1 89 ? 1.511 1.882 7.745 1.00 95.06 89 GLU A N 1
ATOM 706 C CA . GLU A 1 89 ? 2.811 1.443 7.232 1.00 95.06 89 GLU A CA 1
ATOM 707 C C . GLU A 1 89 ? 3.966 2.280 7.821 1.00 95.06 89 GLU A C 1
ATOM 709 O O . GLU A 1 89 ? 3.839 3.507 7.902 1.00 95.06 89 GLU A O 1
ATOM 714 N N . PRO A 1 90 ? 5.098 1.657 8.218 1.00 94.19 90 PRO A N 1
ATOM 715 C CA . PRO A 1 90 ? 5.345 0.207 8.241 1.00 94.19 90 PRO A CA 1
ATOM 716 C C . PRO A 1 90 ? 4.814 -0.480 9.501 1.00 94.19 90 PRO A C 1
ATOM 718 O O . PRO A 1 90 ? 4.327 -1.604 9.444 1.00 94.19 90 PRO A O 1
ATOM 721 N N . THR A 1 91 ? 4.909 0.173 10.657 1.00 96.62 91 THR A N 1
ATOM 722 C CA . THR A 1 91 ? 4.721 -0.480 11.961 1.00 96.62 91 THR A CA 1
ATOM 723 C C . THR A 1 91 ? 3.931 0.395 12.928 1.00 96.62 91 THR A C 1
ATOM 725 O O . THR A 1 91 ? 4.315 0.558 14.086 1.00 96.62 91 THR A O 1
ATOM 728 N N . TYR A 1 92 ? 2.862 1.031 12.450 1.00 97.31 92 TYR A N 1
ATOM 729 C CA . TYR A 1 92 ? 2.055 1.951 13.250 1.00 97.31 92 TYR A CA 1
ATOM 730 C C . TYR A 1 92 ? 0.632 1.452 13.546 1.00 97.31 92 TYR A C 1
ATOM 732 O O . TYR A 1 92 ? -0.068 2.105 14.322 1.00 97.31 92 TYR A O 1
ATOM 740 N N . ALA A 1 93 ? 0.203 0.279 13.055 1.00 98.31 93 ALA A N 1
ATOM 741 C CA . ALA A 1 93 ? -1.089 -0.303 13.456 1.00 98.31 93 ALA A CA 1
ATOM 742 C C . ALA A 1 93 ? -1.141 -0.564 14.974 1.00 98.31 93 ALA A C 1
ATOM 744 O O . ALA A 1 93 ? -2.146 -0.277 15.630 1.00 98.31 93 ALA A O 1
ATOM 745 N N . ARG A 1 94 ? -0.002 -0.960 15.563 1.00 97.88 94 ARG A N 1
ATOM 746 C CA . ARG A 1 94 ? 0.234 -1.077 17.019 1.00 97.88 94 ARG A CA 1
ATOM 747 C C . ARG A 1 94 ? -0.052 0.189 17.846 1.00 97.88 94 ARG A C 1
ATOM 749 O O . ARG A 1 94 ? -0.141 0.089 19.070 1.00 97.88 94 ARG A O 1
ATOM 756 N N . ARG A 1 95 ? -0.156 1.366 17.212 1.00 96.62 95 ARG A N 1
ATOM 757 C CA . ARG A 1 95 ? -0.520 2.652 17.847 1.00 96.62 95 ARG A CA 1
ATOM 758 C C . ARG A 1 95 ? -2.023 2.933 17.807 1.00 96.62 95 ARG A C 1
ATOM 760 O O . ARG A 1 95 ? -2.496 3.829 18.493 1.00 96.62 95 ARG A O 1
ATOM 767 N N . CYS A 1 96 ? -2.778 2.159 17.027 1.00 97.12 96 CYS A N 1
ATOM 768 C CA . CYS A 1 96 ? -4.237 2.197 17.001 1.00 97.12 96 CYS A CA 1
ATOM 769 C C . CYS A 1 96 ? -4.855 1.053 17.811 1.00 97.12 96 CYS A C 1
ATOM 771 O O . CYS A 1 96 ? -5.815 1.284 18.540 1.00 97.12 96 CYS A O 1
ATOM 773 N N . PHE A 1 97 ? -4.332 -0.172 17.694 1.00 97.69 97 PHE A N 1
ATOM 774 C CA . PHE A 1 97 ? -4.832 -1.337 18.427 1.00 97.69 97 PHE A CA 1
ATOM 775 C C . PHE A 1 97 ? -3.713 -2.354 18.724 1.00 97.69 97 PHE A C 1
ATOM 777 O O . PHE A 1 97 ? -2.788 -2.498 17.921 1.00 97.69 97 PHE A O 1
ATOM 784 N N . PRO A 1 98 ? -3.770 -3.100 19.847 1.00 97.62 98 PRO A N 1
ATOM 785 C CA . PRO A 1 98 ? -2.765 -4.116 20.153 1.00 97.62 98 PRO A CA 1
ATOM 786 C C . PRO A 1 98 ? -2.871 -5.291 19.173 1.00 97.62 98 PRO A C 1
ATOM 788 O O . PRO A 1 98 ? -3.936 -5.893 19.032 1.00 97.62 98 PRO A O 1
ATOM 791 N N . CYS A 1 99 ? -1.778 -5.630 18.494 1.00 98.00 99 CYS A N 1
ATOM 792 C CA . CYS A 1 99 ? -1.775 -6.625 17.417 1.00 98.00 99 CYS A CA 1
ATOM 793 C C . CYS A 1 99 ? -0.408 -7.304 17.248 1.00 98.00 99 CYS A C 1
ATOM 795 O O . CYS A 1 99 ? 0.543 -7.005 17.963 1.00 98.00 99 CYS A O 1
ATOM 797 N N . TRP A 1 100 ? -0.305 -8.266 16.333 1.00 97.81 100 TRP A N 1
ATOM 798 C CA . TRP A 1 100 ? 0.982 -8.780 15.860 1.00 97.81 100 TRP A CA 1
ATOM 799 C C . TRP A 1 100 ? 1.345 -8.013 14.591 1.00 97.81 100 TRP A C 1
ATOM 801 O O . TRP A 1 100 ? 0.874 -8.345 13.509 1.00 97.81 100 TRP A O 1
ATOM 811 N N . ASP A 1 101 ? 2.093 -6.927 14.762 1.00 98.19 101 ASP A N 1
ATOM 812 C CA . ASP A 1 101 ? 2.224 -5.871 13.758 1.00 98.19 101 ASP A CA 1
ATOM 813 C C . ASP A 1 101 ? 3.423 -6.124 12.834 1.00 98.19 101 ASP A C 1
ATOM 815 O O . ASP A 1 101 ? 4.449 -5.439 12.900 1.00 98.19 101 ASP A O 1
ATOM 819 N N . GLU A 1 102 ? 3.289 -7.192 12.044 1.00 94.69 102 GLU A N 1
ATOM 820 C CA . GLU A 1 102 ? 4.290 -7.761 11.139 1.00 94.69 102 GLU A CA 1
ATOM 821 C C . GLU A 1 102 ? 3.608 -8.201 9.823 1.00 94.69 102 GLU A C 1
ATOM 823 O O . GLU A 1 102 ? 2.563 -8.856 9.876 1.00 94.69 102 GLU A O 1
ATOM 828 N N . PRO A 1 103 ? 4.168 -7.912 8.630 1.00 90.38 103 PRO A N 1
ATOM 829 C CA . PRO A 1 103 ? 3.460 -8.093 7.358 1.00 90.38 103 PRO A CA 1
ATOM 830 C C . PRO A 1 103 ? 3.102 -9.556 7.045 1.00 90.38 103 PRO A C 1
ATOM 832 O O . PRO A 1 103 ? 2.023 -9.809 6.504 1.00 90.38 103 PRO A O 1
ATOM 835 N N . ALA A 1 104 ? 3.935 -10.525 7.445 1.00 89.00 104 ALA A N 1
ATOM 836 C CA . ALA A 1 104 ? 3.641 -11.956 7.312 1.00 89.00 104 ALA A CA 1
ATOM 837 C C . ALA A 1 104 ? 2.480 -12.451 8.196 1.00 89.00 104 ALA A C 1
ATOM 839 O O . ALA A 1 104 ? 1.865 -13.474 7.883 1.00 89.00 104 ALA A O 1
ATOM 840 N N . LEU A 1 105 ? 2.161 -11.763 9.299 1.00 92.44 105 LEU A N 1
ATOM 841 C CA . LEU A 1 105 ? 1.174 -12.210 10.287 1.00 92.44 105 LEU A CA 1
ATOM 842 C C . LEU A 1 105 ? -0.242 -11.743 9.915 1.00 92.44 105 LEU A C 1
ATOM 844 O O . LEU A 1 105 ? -0.936 -11.087 10.692 1.00 92.44 105 LEU A O 1
ATOM 848 N N . LYS A 1 106 ? -0.667 -12.102 8.697 1.00 93.19 106 LYS A N 1
ATOM 849 C CA . LYS A 1 106 ? -1.976 -11.733 8.148 1.00 93.19 106 LYS A CA 1
ATOM 850 C C . LYS A 1 106 ? -3.146 -12.324 8.944 1.00 93.19 106 LYS A C 1
ATOM 852 O O . LYS A 1 106 ? -3.093 -13.467 9.402 1.00 93.19 106 LYS A O 1
ATOM 857 N N . ALA A 1 107 ? -4.241 -11.573 9.010 1.00 97.25 107 ALA A N 1
ATOM 858 C CA . ALA A 1 107 ? -5.498 -11.959 9.650 1.00 97.25 107 ALA A CA 1
ATOM 859 C C . ALA A 1 107 ? -6.708 -11.399 8.880 1.00 97.25 107 ALA A C 1
ATOM 861 O O . ALA A 1 107 ? -6.551 -10.582 7.972 1.00 97.25 107 ALA A O 1
ATOM 862 N N . THR A 1 108 ? -7.916 -11.843 9.230 1.00 98.25 108 THR A N 1
ATOM 863 C CA . THR A 1 108 ? -9.149 -11.124 8.884 1.00 98.25 108 THR A CA 1
ATOM 864 C C . THR A 1 108 ? -9.435 -10.060 9.944 1.00 98.25 108 THR A C 1
ATOM 866 O O . THR A 1 108 ? -9.067 -10.218 11.111 1.00 98.25 108 THR A O 1
ATOM 869 N N . PHE A 1 109 ? -10.085 -8.968 9.548 1.00 98.50 109 PHE A N 1
ATOM 870 C CA . PHE A 1 109 ? -10.445 -7.866 10.435 1.00 98.50 109 PHE A CA 1
ATOM 871 C C . PHE A 1 109 ? -11.923 -7.533 10.247 1.00 98.50 109 PHE A C 1
ATOM 873 O O . PHE A 1 109 ? -12.375 -7.332 9.124 1.00 98.50 109 PHE A O 1
ATOM 880 N N . GLN A 1 110 ? -12.676 -7.445 11.342 1.00 98.12 110 GLN A N 1
ATOM 881 C CA . GLN A 1 110 ? -14.047 -6.945 11.328 1.00 98.12 110 GLN A CA 1
ATOM 882 C C . GLN A 1 110 ? -14.096 -5.653 12.142 1.00 98.12 110 GLN A C 1
ATOM 884 O O . GLN A 1 110 ? -13.966 -5.670 13.366 1.00 98.12 110 GLN A O 1
ATOM 889 N N . VAL A 1 111 ? -14.232 -4.526 11.447 1.00 98.50 111 VAL A N 1
ATOM 890 C CA . VAL A 1 111 ? -14.205 -3.192 12.056 1.00 98.50 111 VAL A CA 1
ATOM 891 C C . VAL A 1 111 ? -15.623 -2.769 12.449 1.00 98.50 111 VAL A C 1
ATOM 893 O O . VAL A 1 111 ? -16.602 -3.033 11.752 1.00 98.50 111 VAL A O 1
ATOM 896 N N . THR A 1 112 ? -15.751 -2.100 13.591 1.00 98.56 112 THR A N 1
ATOM 897 C CA . THR A 1 112 ? -16.977 -1.414 14.013 1.00 98.56 112 THR A CA 1
ATOM 898 C C . THR A 1 112 ? -16.579 -0.079 14.625 1.00 98.56 112 THR A C 1
ATOM 900 O O . THR A 1 112 ? -15.651 -0.035 15.431 1.00 98.56 112 THR A O 1
ATOM 903 N N . LEU A 1 113 ? -17.242 1.004 14.219 1.00 98.50 113 LEU A N 1
ATOM 904 C CA . LEU A 1 113 ? -16.897 2.369 14.623 1.00 98.50 113 LEU A CA 1
ATOM 905 C C . LEU A 1 113 ? -18.104 3.071 15.238 1.00 98.50 113 LEU A C 1
ATOM 907 O O . LEU A 1 113 ? -19.173 3.099 14.635 1.00 98.50 113 LEU A O 1
ATOM 911 N N . GLU A 1 114 ? -17.914 3.691 16.399 1.00 98.25 114 GLU A N 1
ATOM 912 C CA . GLU A 1 114 ? -18.871 4.637 16.976 1.00 98.25 114 GLU A CA 1
ATOM 913 C C . GLU A 1 114 ? -18.418 6.060 16.643 1.00 98.25 114 GLU A C 1
ATOM 915 O O . GLU A 1 114 ? -17.352 6.503 17.070 1.00 98.25 114 GLU A O 1
ATOM 920 N N . VAL A 1 115 ? -19.210 6.771 15.841 1.00 98.19 115 VAL A N 1
ATOM 921 C CA . VAL A 1 115 ? -18.863 8.096 15.301 1.00 98.19 115 VAL A CA 1
ATOM 922 C C . VAL A 1 115 ? -20.037 9.066 15.427 1.00 98.19 115 VAL A C 1
ATOM 924 O O . VAL A 1 115 ? -21.185 8.623 15.468 1.00 98.19 115 VAL A O 1
ATOM 927 N N . PRO A 1 116 ? -19.807 10.390 15.451 1.00 98.06 116 PRO A N 1
ATOM 928 C CA . PRO A 1 116 ? -20.887 11.360 15.331 1.00 98.06 116 PRO A CA 1
ATOM 929 C C . PRO A 1 116 ? -21.740 11.110 14.077 1.00 98.06 116 PRO A C 1
ATOM 931 O O . PRO A 1 116 ? -21.206 10.941 12.983 1.00 98.06 116 PRO A O 1
ATOM 934 N N . SER A 1 117 ? -23.068 11.115 14.215 1.00 97.44 117 SER A N 1
ATOM 935 C CA . SER A 1 117 ? -24.013 10.646 13.184 1.00 97.44 117 SER A CA 1
ATOM 936 C C . SER A 1 117 ? -24.010 11.451 11.878 1.00 97.44 117 SER A C 1
ATOM 938 O O . SER A 1 117 ? -24.480 10.956 10.856 1.00 97.44 117 SER A O 1
ATOM 940 N N . HIS A 1 118 ? -23.442 12.659 11.902 1.00 95.38 118 HIS A N 1
ATOM 941 C CA . HIS A 1 118 ? -23.272 13.552 10.754 1.00 95.38 118 HIS A CA 1
ATOM 942 C C . HIS A 1 118 ? -21.930 13.382 10.014 1.00 95.38 118 HIS A C 1
ATOM 944 O O . HIS A 1 118 ? -21.689 14.099 9.046 1.00 95.38 118 HIS A O 1
ATOM 950 N N . LEU A 1 119 ? -21.043 12.494 10.479 1.00 97.00 119 LEU A N 1
ATOM 951 C CA . LEU A 1 119 ? -19.776 12.190 9.813 1.00 97.00 119 LEU A CA 1
ATOM 952 C C . LEU A 1 119 ? -19.888 10.915 8.972 1.00 97.00 119 LEU A C 1
ATOM 954 O O . LEU A 1 119 ? -20.544 9.935 9.346 1.00 97.00 119 LEU A O 1
ATOM 958 N N . THR A 1 120 ? -19.184 10.917 7.847 1.00 97.44 120 THR A N 1
ATOM 959 C CA . THR A 1 120 ? -18.921 9.723 7.047 1.00 97.44 120 THR A CA 1
ATOM 960 C C . THR A 1 120 ? -17.802 8.933 7.721 1.00 97.44 120 THR A C 1
ATOM 962 O O . THR A 1 120 ? -16.831 9.518 8.205 1.00 97.44 120 THR A O 1
ATOM 965 N N . ALA A 1 121 ? -17.939 7.608 7.762 1.00 98.25 121 ALA A N 1
ATOM 966 C CA . ALA A 1 121 ? -16.920 6.695 8.260 1.00 98.25 121 ALA A CA 1
ATOM 967 C C . ALA A 1 121 ? -16.662 5.623 7.200 1.00 98.25 121 ALA A C 1
ATOM 969 O O . ALA A 1 121 ? -17.587 4.929 6.782 1.00 98.25 121 ALA A O 1
ATOM 970 N N . LEU A 1 122 ? -15.409 5.508 6.775 1.00 98.50 122 LEU A N 1
ATOM 971 C CA . LEU A 1 122 ? -14.943 4.577 5.757 1.00 98.50 122 LEU A CA 1
ATOM 972 C C . LEU A 1 122 ? -13.948 3.598 6.387 1.00 98.50 122 LEU A C 1
ATOM 974 O O . LEU A 1 122 ? -13.184 3.966 7.281 1.00 98.50 122 LEU A O 1
ATOM 978 N N . SER A 1 123 ? -13.945 2.362 5.897 1.00 98.56 123 SER A N 1
ATOM 979 C CA . SER A 1 123 ? -12.926 1.348 6.191 1.00 98.56 123 SER A CA 1
ATOM 980 C C . SER A 1 123 ? -12.677 0.490 4.941 1.00 98.56 123 SER A C 1
ATOM 982 O O . SER A 1 123 ? -13.246 0.765 3.887 1.00 98.56 123 SER A O 1
ATOM 984 N N . ASN A 1 124 ? -11.828 -0.534 5.020 1.00 98.50 124 ASN A N 1
ATOM 985 C CA . ASN A 1 124 ? -11.371 -1.353 3.886 1.00 98.50 124 ASN A CA 1
ATOM 986 C C . ASN A 1 124 ? -12.493 -1.951 3.016 1.00 98.50 124 ASN A C 1
ATOM 988 O O . ASN A 1 124 ? -12.362 -2.069 1.801 1.00 98.50 124 ASN A O 1
ATOM 992 N N . VAL A 1 125 ? -13.605 -2.345 3.632 1.00 97.94 125 VAL A N 1
ATOM 993 C CA . VAL A 1 125 ? -14.689 -3.129 3.015 1.00 97.94 125 VAL A CA 1
ATOM 994 C C . VAL A 1 125 ? -16.050 -2.447 3.216 1.00 97.94 125 VAL A C 1
ATOM 996 O O . VAL A 1 125 ? -16.129 -1.501 4.000 1.00 97.94 125 VAL A O 1
ATOM 999 N N . PRO A 1 126 ? -17.123 -2.852 2.504 1.00 97.94 126 PRO A N 1
ATOM 1000 C CA . PRO A 1 126 ? -18.428 -2.205 2.631 1.00 97.94 126 PRO A CA 1
ATOM 1001 C C . PRO A 1 126 ? -19.017 -2.252 4.048 1.00 97.94 126 PRO A C 1
ATOM 1003 O O . PRO A 1 126 ? -18.718 -3.143 4.849 1.00 97.94 126 PRO A O 1
ATOM 1006 N N . ILE A 1 127 ? -19.929 -1.320 4.315 1.00 98.25 127 ILE A N 1
ATOM 1007 C CA . ILE A 1 127 ? -20.792 -1.314 5.500 1.00 98.25 127 ILE A CA 1
ATOM 1008 C C . ILE A 1 127 ? -21.839 -2.441 5.375 1.00 98.25 127 ILE A C 1
ATOM 1010 O O . ILE A 1 127 ? -22.377 -2.683 4.294 1.00 98.25 127 ILE A O 1
ATOM 1014 N N . ILE A 1 128 ? -22.120 -3.140 6.478 1.00 97.75 128 ILE A N 1
ATOM 1015 C CA . ILE A 1 128 ? -23.244 -4.082 6.624 1.00 97.75 128 ILE A CA 1
ATOM 1016 C C . ILE A 1 128 ? -24.483 -3.356 7.160 1.00 97.75 128 ILE A C 1
ATOM 1018 O O . ILE A 1 128 ? -25.586 -3.592 6.674 1.00 97.75 128 ILE A O 1
ATOM 1022 N N . ASP A 1 129 ? -24.307 -2.535 8.199 1.00 98.38 129 ASP A N 1
ATOM 1023 C CA . ASP A 1 129 ? -25.395 -1.949 8.989 1.00 98.38 129 ASP A CA 1
ATOM 1024 C C . ASP A 1 129 ? -24.942 -0.637 9.659 1.00 98.38 129 ASP A C 1
ATOM 1026 O O . ASP A 1 129 ? -23.765 -0.481 10.000 1.00 98.38 129 ASP A O 1
ATOM 1030 N N . GLU A 1 130 ? -25.881 0.281 9.893 1.00 98.31 130 GLU A N 1
ATOM 1031 C CA . GLU A 1 130 ? -25.671 1.527 10.642 1.00 98.31 130 GLU A CA 1
ATOM 1032 C C . GLU A 1 130 ? -26.793 1.722 11.667 1.00 98.31 130 GLU A C 1
ATOM 1034 O O . GLU A 1 130 ? -27.974 1.792 11.322 1.00 98.31 130 GLU A O 1
ATOM 1039 N N . LYS A 1 131 ? -26.429 1.859 12.945 1.00 98.44 131 LYS A N 1
ATOM 1040 C CA . LYS A 1 131 ? -27.385 2.081 14.043 1.00 98.44 131 LYS A CA 1
ATOM 1041 C C . LYS A 1 131 ? -27.202 3.469 14.616 1.00 98.44 131 LYS A C 1
ATOM 1043 O O . LYS A 1 131 ? -26.114 3.805 15.062 1.00 98.44 131 LYS A O 1
ATOM 1048 N N . TYR A 1 132 ? -28.266 4.260 14.620 1.00 98.19 132 TYR A N 1
ATOM 1049 C CA . TYR A 1 132 ? -28.242 5.649 15.068 1.00 98.19 132 TYR A CA 1
ATOM 1050 C C . TYR A 1 132 ? -28.744 5.768 16.510 1.00 98.19 132 TYR A C 1
ATOM 1052 O O . TYR A 1 132 ? -29.828 5.281 16.828 1.00 98.19 132 TYR A O 1
ATOM 1060 N N . ASP A 1 133 ? -27.982 6.470 17.348 1.00 96.94 133 ASP A N 1
ATOM 1061 C CA . ASP A 1 133 ? -28.354 6.859 18.710 1.00 96.94 133 ASP A CA 1
ATOM 1062 C C . ASP A 1 133 ? -28.129 8.373 18.879 1.00 96.94 133 ASP A C 1
ATOM 1064 O O . ASP A 1 133 ? -27.067 8.860 19.281 1.00 96.94 133 ASP A O 1
ATOM 1068 N N . GLY A 1 134 ? -29.128 9.144 18.441 1.00 96.12 134 GLY A N 1
ATOM 1069 C CA . GLY A 1 134 ? -29.111 10.607 18.454 1.00 96.12 134 GLY A CA 1
ATOM 1070 C C . GLY A 1 134 ? -27.935 11.212 17.676 1.00 96.12 134 GLY A C 1
ATOM 1071 O O . GLY A 1 134 ? -27.893 11.194 16.443 1.00 96.12 134 GLY A O 1
ATOM 1072 N N . TYR A 1 135 ? -26.986 11.797 18.410 1.00 97.00 135 TYR A N 1
ATOM 1073 C CA . TYR A 1 135 ? -25.797 12.443 17.843 1.00 97.00 135 TYR A CA 1
ATOM 1074 C C . TYR A 1 135 ? -24.676 11.467 17.470 1.00 97.00 135 TYR A C 1
ATOM 1076 O O . TYR A 1 135 ? -23.695 11.904 16.873 1.00 97.00 135 TYR A O 1
ATOM 1084 N N . MET A 1 136 ? -24.812 10.178 17.790 1.00 98.38 136 MET A N 1
ATOM 1085 C CA . MET A 1 136 ? -23.857 9.122 17.454 1.00 98.38 136 MET A CA 1
ATOM 1086 C C . MET A 1 136 ? -24.484 8.097 16.504 1.00 98.38 136 MET A C 1
ATOM 1088 O O . MET A 1 136 ? -25.705 7.947 16.434 1.00 98.38 136 MET A O 1
ATOM 1092 N N . LYS A 1 137 ? -23.640 7.370 15.775 1.00 98.31 137 LYS A N 1
ATOM 1093 C CA . LYS A 1 137 ? -23.999 6.145 15.063 1.00 98.31 137 LYS A CA 1
ATOM 1094 C C . LYS A 1 137 ? -22.916 5.082 15.235 1.00 98.31 137 LYS A C 1
ATOM 1096 O O . LYS A 1 137 ? -21.731 5.409 15.286 1.00 98.31 137 LYS A O 1
ATOM 1101 N N . THR A 1 138 ? -23.327 3.821 15.283 1.00 98.75 138 THR A N 1
ATOM 1102 C CA . THR A 1 138 ? -22.449 2.652 15.223 1.00 98.75 138 THR A CA 1
ATOM 1103 C C . THR A 1 138 ? -22.484 2.088 13.806 1.00 98.75 138 THR A C 1
ATOM 1105 O O . THR A 1 138 ? -23.539 1.653 13.342 1.00 98.75 138 THR A O 1
ATOM 1108 N N . VAL A 1 139 ? -21.340 2.103 13.127 1.00 98.75 139 VAL A N 1
ATOM 1109 C CA . VAL A 1 139 ? -21.154 1.612 11.755 1.00 98.75 139 VAL A CA 1
ATOM 1110 C C . VAL A 1 139 ? -20.482 0.245 11.809 1.00 98.75 139 VAL A C 1
ATOM 1112 O O . VAL A 1 139 ? -19.382 0.121 12.351 1.00 98.75 139 VAL A O 1
ATOM 1115 N N . PHE A 1 140 ? -21.134 -0.777 11.257 1.00 98.75 140 PHE A N 1
ATOM 1116 C CA . PHE A 1 140 ? -20.636 -2.153 11.224 1.00 98.75 140 PHE A CA 1
ATOM 1117 C C . PHE A 1 140 ? -20.109 -2.470 9.826 1.00 98.75 140 PHE A C 1
ATOM 1119 O O . PHE A 1 140 ? -20.882 -2.474 8.869 1.00 98.75 140 PHE A O 1
ATOM 1126 N N . PHE A 1 141 ? -18.816 -2.761 9.691 1.00 98.69 141 PHE A N 1
ATOM 1127 C CA . PHE A 1 141 ? -18.213 -3.128 8.408 1.00 98.69 141 PHE A CA 1
ATOM 1128 C C . PHE A 1 141 ? -18.210 -4.648 8.200 1.00 98.69 141 PHE A C 1
ATOM 1130 O O . PHE A 1 141 ? -18.363 -5.437 9.139 1.00 98.69 141 PHE A O 1
ATOM 1137 N N . GLN A 1 142 ? -18.040 -5.063 6.944 1.00 98.31 142 GLN A N 1
ATOM 1138 C CA . GLN A 1 142 ? -17.771 -6.457 6.600 1.00 98.31 142 GLN A CA 1
ATOM 1139 C C . GLN A 1 142 ? -16.456 -6.953 7.225 1.00 98.31 142 GLN A C 1
ATOM 1141 O O . GLN A 1 142 ? -15.621 -6.171 7.684 1.00 98.31 142 GLN A O 1
ATOM 1146 N N . GLU A 1 143 ? -16.279 -8.272 7.267 1.00 98.12 143 GLU A N 1
ATOM 1147 C CA . GLU A 1 143 ? -14.975 -8.863 7.563 1.00 98.12 143 GLU A CA 1
ATOM 1148 C C . GLU A 1 143 ? -14.081 -8.748 6.313 1.00 98.12 143 GLU A C 1
ATOM 1150 O O . GLU A 1 143 ? -14.518 -9.049 5.199 1.00 98.12 143 GLU A O 1
ATOM 1155 N N . THR A 1 144 ? -12.838 -8.293 6.476 1.00 97.88 144 THR A N 1
ATOM 1156 C CA . THR A 1 144 ? -11.856 -8.246 5.383 1.00 97.88 144 THR A CA 1
ATOM 1157 C C . THR A 1 144 ? -11.447 -9.658 4.946 1.00 97.88 144 THR A C 1
ATOM 1159 O O . THR A 1 144 ? -11.497 -10.593 5.749 1.00 97.88 144 THR A O 1
ATOM 1162 N N . PRO A 1 145 ? -10.907 -9.845 3.725 1.00 95.12 145 PRO A N 1
ATOM 1163 C CA . PRO A 1 145 ? -10.066 -11.010 3.467 1.00 95.12 145 PRO A CA 1
ATOM 1164 C C . PRO A 1 145 ? -8.829 -11.013 4.386 1.00 95.12 145 PRO A C 1
ATOM 1166 O O . PRO A 1 145 ? -8.607 -10.107 5.193 1.00 95.12 145 PRO A O 1
ATOM 1169 N N . VAL A 1 146 ? -8.000 -12.047 4.249 1.00 94.25 146 VAL A N 1
ATOM 1170 C CA . VAL A 1 146 ? -6.744 -12.186 4.997 1.00 94.25 146 VAL A CA 1
ATOM 1171 C C . VAL A 1 146 ? -5.724 -11.141 4.518 1.00 94.25 146 VAL A C 1
ATOM 1173 O O . VAL A 1 146 ? -5.147 -11.282 3.438 1.00 94.25 146 VAL A O 1
ATOM 1176 N N . ILE A 1 147 ? -5.500 -10.101 5.325 1.00 96.31 147 ILE A N 1
ATOM 1177 C CA . ILE A 1 147 ? -4.633 -8.944 5.036 1.00 96.31 147 ILE A CA 1
ATOM 1178 C C . ILE A 1 147 ? -3.605 -8.722 6.153 1.00 96.31 147 ILE A C 1
ATOM 1180 O O . ILE A 1 147 ? -3.738 -9.260 7.251 1.00 96.31 147 ILE A O 1
ATOM 1184 N N . SER A 1 148 ? -2.562 -7.944 5.871 1.00 97.69 148 SER A N 1
ATOM 1185 C CA . SER A 1 148 ? -1.559 -7.527 6.862 1.00 97.69 148 SER A CA 1
ATOM 1186 C C . SER A 1 148 ? -2.071 -6.350 7.707 1.00 97.69 148 SER A C 1
ATOM 1188 O O . SER A 1 148 ? -2.886 -5.561 7.234 1.00 97.69 148 SER A O 1
ATOM 1190 N N . THR A 1 149 ? -1.575 -6.196 8.940 1.00 98.44 149 THR A N 1
ATOM 1191 C CA . THR A 1 149 ? -2.016 -5.141 9.882 1.00 98.44 149 THR A CA 1
ATOM 1192 C C . THR A 1 149 ? -1.883 -3.724 9.326 1.00 98.44 149 THR A C 1
ATOM 1194 O O . THR A 1 149 ? -2.782 -2.911 9.530 1.00 98.44 149 THR A O 1
ATOM 1197 N N . TYR A 1 150 ? -0.806 -3.438 8.587 1.00 97.88 150 TYR A N 1
ATOM 1198 C CA . TYR A 1 150 ? -0.534 -2.113 8.018 1.00 97.88 150 TYR A CA 1
ATOM 1199 C C . TYR A 1 150 ? -1.546 -1.662 6.945 1.00 97.88 150 TYR A C 1
ATOM 1201 O O . TYR A 1 150 ? -1.624 -0.480 6.620 1.00 97.88 150 TYR A O 1
ATOM 1209 N N . LEU A 1 151 ? -2.351 -2.593 6.422 1.00 98.31 151 LEU A N 1
ATOM 1210 C CA . LEU A 1 151 ? -3.368 -2.327 5.405 1.00 98.31 151 LEU A CA 1
ATOM 1211 C C . LEU A 1 151 ? -4.750 -2.040 5.987 1.00 98.31 151 LEU A C 1
ATOM 1213 O O . LEU A 1 151 ? -5.633 -1.628 5.238 1.00 98.31 151 LEU A O 1
ATOM 1217 N N . VAL A 1 152 ? -4.959 -2.252 7.289 1.00 98.69 152 VAL A N 1
ATOM 1218 C CA . VAL A 1 152 ? -6.208 -1.869 7.957 1.00 98.69 152 VAL A CA 1
ATOM 1219 C C . VAL A 1 152 ? -6.334 -0.348 7.905 1.00 98.69 152 VAL A C 1
ATOM 1221 O O . VAL A 1 152 ? -5.399 0.354 8.275 1.00 98.69 152 VAL A O 1
ATOM 1224 N N . ALA A 1 153 ? -7.482 0.164 7.467 1.00 98.50 153 ALA A N 1
ATOM 1225 C CA . ALA A 1 153 ? -7.715 1.598 7.367 1.00 98.50 153 ALA A CA 1
ATOM 1226 C C . ALA A 1 153 ? -9.072 2.031 7.917 1.00 98.50 153 ALA A C 1
ATOM 1228 O O . ALA A 1 153 ? -10.075 1.321 7.810 1.00 98.50 153 ALA A O 1
ATOM 1229 N N . VAL A 1 154 ? -9.086 3.234 8.487 1.00 98.38 154 VAL A N 1
ATOM 1230 C CA . VAL A 1 154 ? -10.269 3.960 8.941 1.00 98.38 154 VAL A CA 1
ATOM 1231 C C . VAL A 1 154 ? -10.096 5.440 8.608 1.00 98.38 154 VAL A C 1
ATOM 1233 O O . VAL A 1 154 ? -9.100 6.059 8.987 1.00 98.38 154 VAL A O 1
ATOM 1236 N N . VAL A 1 155 ? -11.099 6.022 7.951 1.00 98.31 155 VAL A N 1
ATOM 1237 C CA . VAL A 1 155 ? -11.174 7.465 7.695 1.00 98.31 155 VAL A CA 1
ATOM 1238 C C . VAL A 1 155 ? -12.543 7.977 8.140 1.00 98.31 155 VAL A C 1
ATOM 1240 O O . VAL A 1 155 ? -13.571 7.454 7.716 1.00 98.31 155 VAL A O 1
ATOM 1243 N N . ILE A 1 156 ? -12.571 8.983 9.019 1.00 98.38 156 ILE A N 1
ATOM 1244 C CA . ILE A 1 156 ? -13.799 9.548 9.604 1.00 98.38 156 ILE A CA 1
ATOM 1245 C C . ILE A 1 156 ? -13.779 11.068 9.449 1.00 98.38 156 ILE A C 1
ATOM 1247 O O . ILE A 1 156 ? -12.898 11.731 9.995 1.00 98.38 156 ILE A O 1
ATOM 1251 N N . GLY A 1 157 ? -14.762 11.640 8.754 1.00 96.62 157 GLY A N 1
ATOM 1252 C CA . GLY A 1 157 ? -14.789 13.074 8.457 1.00 96.62 157 GLY A CA 1
ATOM 1253 C C . GLY A 1 157 ? -16.042 13.529 7.712 1.00 96.62 157 GLY A C 1
ATOM 1254 O O . GLY A 1 157 ? -16.990 12.766 7.533 1.00 96.62 157 GLY A O 1
ATOM 1255 N N . LEU A 1 158 ? -16.050 14.796 7.294 1.00 94.75 158 LEU A N 1
ATOM 1256 C CA . LEU A 1 158 ? -17.022 15.315 6.335 1.00 94.75 158 LEU A CA 1
ATOM 1257 C C . LEU A 1 158 ? -16.458 15.085 4.933 1.00 94.75 158 LEU A C 1
ATOM 1259 O O . LEU A 1 158 ? -15.386 15.599 4.621 1.00 94.75 158 LEU A O 1
ATOM 1263 N N . PHE A 1 159 ? -17.178 14.321 4.117 1.00 92.12 159 PHE A N 1
ATOM 1264 C CA . PHE A 1 159 ? -16.792 14.003 2.746 1.00 92.12 159 PHE A CA 1
ATOM 1265 C C . PHE A 1 159 ? -18.007 14.093 1.827 1.00 92.12 159 PHE A C 1
ATOM 1267 O O . PHE A 1 159 ? -19.012 13.420 2.065 1.00 92.12 159 PHE A O 1
ATOM 1274 N N . ASP A 1 160 ? -17.869 14.871 0.758 1.00 90.00 160 ASP A N 1
ATOM 1275 C CA . ASP A 1 160 ? -18.615 14.646 -0.476 1.00 90.00 160 ASP A CA 1
ATOM 1276 C C . ASP A 1 160 ? -17.940 13.506 -1.257 1.00 90.00 160 ASP A C 1
ATOM 1278 O O . ASP A 1 160 ? -16.755 13.225 -1.060 1.00 90.00 160 ASP A O 1
ATOM 1282 N N . HIS A 1 161 ? -18.680 12.836 -2.139 1.00 92.44 161 HIS A N 1
ATOM 1283 C CA . HIS A 1 161 ? -18.153 11.742 -2.955 1.00 92.44 161 HIS A CA 1
ATOM 1284 C C . HIS A 1 161 ? -18.758 11.746 -4.360 1.00 92.44 161 HIS A C 1
ATOM 1286 O O . HIS A 1 161 ? -19.832 12.298 -4.601 1.00 92.44 161 HIS A O 1
ATOM 1292 N N . VAL A 1 162 ? -18.056 11.085 -5.276 1.00 92.94 162 VAL A N 1
ATOM 1293 C CA . VAL A 1 162 ? -18.573 10.633 -6.569 1.00 92.94 162 VAL A CA 1
ATOM 1294 C C . VAL A 1 162 ? -18.390 9.120 -6.626 1.00 92.94 162 VAL A C 1
ATOM 1296 O O . VAL A 1 162 ? -17.382 8.609 -6.139 1.00 92.94 162 VAL A O 1
ATOM 1299 N N . GLU A 1 163 ? -19.362 8.401 -7.180 1.00 93.56 163 GLU A N 1
ATOM 1300 C CA . GLU A 1 163 ? -19.339 6.939 -7.280 1.00 93.56 163 GLU A CA 1
ATOM 1301 C C . GLU A 1 163 ? -19.673 6.473 -8.702 1.00 93.56 163 GLU A C 1
ATOM 1303 O O . GLU A 1 163 ? -20.442 7.118 -9.415 1.00 93.56 163 GLU A O 1
ATOM 1308 N N . ASP A 1 164 ? -19.097 5.339 -9.102 1.00 92.19 164 ASP A N 1
ATOM 1309 C CA . ASP A 1 164 ? -19.427 4.619 -10.334 1.00 92.19 164 ASP A CA 1
ATOM 1310 C C . ASP A 1 164 ? -19.148 3.112 -10.143 1.00 92.19 164 ASP A C 1
ATOM 1312 O O . ASP A 1 164 ? -18.617 2.691 -9.111 1.00 92.19 164 ASP A O 1
ATOM 1316 N N . LYS A 1 165 ? -19.525 2.272 -11.113 1.00 88.75 165 LYS A N 1
ATOM 1317 C CA . LYS A 1 165 ? -19.391 0.809 -11.053 1.00 88.75 165 LYS A CA 1
ATOM 1318 C C . LYS A 1 165 ? -18.670 0.271 -12.282 1.00 88.75 165 LYS A C 1
ATOM 1320 O O . LYS A 1 165 ? -19.162 0.402 -13.398 1.00 88.75 165 LYS A O 1
ATOM 1325 N N . THR A 1 166 ? -17.562 -0.435 -12.064 1.00 83.06 166 THR A N 1
ATOM 1326 C CA . THR A 1 166 ? -16.899 -1.221 -13.115 1.00 83.06 166 THR A CA 1
ATOM 1327 C C . THR A 1 166 ? -17.375 -2.682 -13.132 1.00 83.06 166 THR A C 1
ATOM 1329 O O . THR A 1 166 ? -17.815 -3.226 -12.119 1.00 83.06 166 THR A O 1
ATOM 1332 N N . SER A 1 167 ? -17.276 -3.324 -14.299 1.00 77.75 167 SER A N 1
ATOM 1333 C CA . SER A 1 167 ? -17.374 -4.779 -14.473 1.00 77.75 167 SER A CA 1
ATOM 1334 C C . SER A 1 167 ? -16.047 -5.520 -14.250 1.00 77.75 167 SER A C 1
ATOM 1336 O O . SER A 1 167 ? -16.018 -6.748 -14.335 1.00 77.75 167 SER A O 1
ATOM 1338 N N . ASP A 1 168 ? -14.949 -4.794 -14.036 1.00 73.50 168 ASP A N 1
ATOM 1339 C CA . ASP A 1 168 ? -13.603 -5.358 -13.942 1.00 73.50 168 ASP A CA 1
ATOM 1340 C C . ASP A 1 168 ? -13.368 -6.138 -12.642 1.00 73.50 168 ASP A C 1
ATOM 1342 O O . ASP A 1 168 ? -13.962 -5.881 -11.594 1.00 73.50 168 ASP A O 1
ATOM 1346 N N . ALA A 1 169 ? -12.459 -7.111 -12.710 1.00 75.19 169 ALA A N 1
ATOM 1347 C CA . ALA A 1 169 ? -12.166 -8.024 -11.612 1.00 75.19 169 ALA A CA 1
ATOM 1348 C C . ALA A 1 169 ? -11.253 -7.392 -10.542 1.00 75.19 169 ALA A C 1
ATOM 1350 O O . ALA A 1 169 ? -10.065 -7.708 -10.461 1.00 75.19 169 ALA A O 1
ATOM 1351 N N . TYR A 1 170 ? -11.819 -6.532 -9.694 1.00 86.50 170 TYR A N 1
ATOM 1352 C CA . TYR A 1 170 ? -11.185 -6.076 -8.454 1.00 86.50 170 TYR A CA 1
ATOM 1353 C C . TYR A 1 170 ? -11.416 -7.093 -7.305 1.00 86.50 170 TYR A C 1
ATOM 1355 O O . TYR A 1 170 ? -12.504 -7.670 -7.231 1.00 86.50 170 TYR A O 1
ATOM 1363 N N . PRO A 1 171 ? -10.445 -7.366 -6.401 1.00 82.62 171 PRO A N 1
ATOM 1364 C CA . PRO A 1 171 ? -10.604 -8.411 -5.379 1.00 82.62 171 PRO A CA 1
ATOM 1365 C C . PRO A 1 171 ? -11.611 -8.132 -4.248 1.00 82.62 171 PRO A C 1
ATOM 1367 O O . PRO A 1 171 ? -11.969 -9.073 -3.538 1.00 82.62 171 PRO A O 1
ATOM 1370 N N . LEU A 1 172 ? -12.041 -6.881 -4.038 1.00 90.62 172 LEU A N 1
ATOM 1371 C CA . LEU A 1 172 ? -13.038 -6.507 -3.021 1.00 90.62 172 LEU A CA 1
ATOM 1372 C C . LEU A 1 172 ? -14.324 -5.962 -3.674 1.00 90.62 172 LEU A C 1
ATOM 1374 O O . LEU A 1 172 ? -14.293 -5.553 -4.831 1.00 90.62 172 LEU A O 1
ATOM 1378 N N . PRO A 1 173 ? -15.459 -5.882 -2.948 1.00 91.56 173 PRO A N 1
ATOM 1379 C CA . PRO A 1 173 ? -16.711 -5.368 -3.514 1.00 91.56 173 PRO A CA 1
ATOM 1380 C C . PRO A 1 173 ? -16.737 -3.854 -3.789 1.00 91.56 173 PRO A C 1
ATOM 1382 O O . PRO A 1 173 ? -17.660 -3.387 -4.452 1.00 91.56 173 PRO A O 1
ATOM 1385 N N . LYS A 1 174 ? -15.790 -3.084 -3.237 1.00 94.88 174 LYS A N 1
ATOM 1386 C CA . LYS A 1 174 ? -15.681 -1.625 -3.392 1.00 94.88 174 LYS A CA 1
ATOM 1387 C C . LYS A 1 174 ? -14.234 -1.168 -3.224 1.00 94.88 174 LYS A C 1
ATOM 1389 O O . LYS A 1 174 ? -13.472 -1.821 -2.511 1.00 94.88 174 LYS A O 1
ATOM 1394 N N . LEU A 1 175 ? -13.909 -0.024 -3.814 1.00 96.25 175 LEU A N 1
ATOM 1395 C CA . LEU A 1 175 ? -12.637 0.677 -3.676 1.00 96.25 175 LEU A CA 1
ATOM 1396 C C . LEU A 1 175 ? -12.924 2.168 -3.492 1.00 96.25 175 LEU A C 1
ATOM 1398 O O . LEU A 1 175 ? -13.469 2.793 -4.398 1.00 96.25 175 LEU A O 1
ATOM 1402 N N . ASP A 1 176 ? -12.528 2.724 -2.351 1.00 97.94 176 ASP A N 1
ATOM 1403 C CA . ASP A 1 176 ? -12.590 4.166 -2.105 1.00 97.94 176 ASP A CA 1
ATOM 1404 C C . ASP A 1 176 ? -11.207 4.788 -2.337 1.00 97.94 176 ASP A C 1
ATOM 1406 O O . ASP A 1 176 ? -10.183 4.163 -2.046 1.00 97.94 176 ASP A O 1
ATOM 1410 N N . MET A 1 177 ? -11.181 6.034 -2.811 1.00 97.75 177 MET A N 1
ATOM 1411 C CA . MET A 1 177 ? -9.976 6.856 -2.957 1.00 97.75 177 MET A CA 1
ATOM 1412 C C . MET A 1 177 ? -10.222 8.201 -2.271 1.00 97.75 177 MET A C 1
ATOM 1414 O O . MET A 1 177 ? -11.158 8.909 -2.642 1.00 97.75 177 MET A O 1
ATOM 1418 N N . VAL A 1 178 ? -9.429 8.547 -1.253 1.00 97.19 178 VAL A N 1
ATOM 1419 C CA . VAL A 1 178 ? -9.735 9.681 -0.360 1.00 97.19 178 VAL A CA 1
ATOM 1420 C C . VAL A 1 178 ? -8.560 10.648 -0.228 1.00 97.19 178 VAL A C 1
ATOM 1422 O O . VAL A 1 178 ? -7.466 10.267 0.185 1.00 97.19 178 VAL A O 1
ATOM 1425 N N . GLY A 1 179 ? -8.801 11.928 -0.524 1.00 96.25 179 GLY A N 1
ATOM 1426 C CA . GLY A 1 179 ? -7.827 13.001 -0.322 1.00 96.25 179 GLY A CA 1
ATOM 1427 C C . GLY A 1 179 ? -7.722 13.439 1.144 1.00 96.25 179 GLY A C 1
ATOM 1428 O O . GLY A 1 179 ? -8.664 14.015 1.687 1.00 96.25 179 GLY A O 1
ATOM 1429 N N . ILE A 1 180 ? -6.558 13.226 1.760 1.00 95.88 180 ILE A N 1
ATOM 1430 C CA . ILE A 1 180 ? -6.210 13.575 3.142 1.00 95.88 180 ILE A CA 1
ATOM 1431 C C . ILE A 1 180 ? -5.257 14.787 3.160 1.00 95.88 180 ILE A C 1
ATOM 1433 O O . ILE A 1 180 ? -4.094 14.661 2.765 1.00 95.88 180 ILE A O 1
ATOM 1437 N N . PRO A 1 181 ? -5.692 15.979 3.615 1.00 92.38 181 PRO A N 1
ATOM 1438 C CA . PRO A 1 181 ? -4.870 17.191 3.529 1.00 92.38 181 PRO A CA 1
ATOM 1439 C C . PRO A 1 181 ? -3.547 17.131 4.303 1.00 92.38 181 PRO A C 1
ATOM 1441 O O . PRO A 1 181 ? -2.513 17.541 3.771 1.00 92.38 181 PRO A O 1
ATOM 1444 N N . GLU A 1 182 ? -3.548 16.589 5.523 1.00 91.88 182 GLU A N 1
ATOM 1445 C CA . GLU A 1 182 ? -2.352 16.381 6.344 1.00 91.88 182 GLU A CA 1
ATOM 1446 C C . GLU A 1 182 ? -2.005 14.882 6.377 1.00 91.88 182 GLU A C 1
ATOM 1448 O O . GLU A 1 182 ? -2.558 14.113 7.162 1.00 91.88 182 GLU A O 1
ATOM 1453 N N . PHE A 1 183 ? -1.100 14.458 5.492 1.00 89.00 183 PHE A N 1
ATOM 1454 C CA . PHE A 1 183 ? -0.745 13.053 5.253 1.00 89.00 183 PHE A CA 1
ATOM 1455 C C . PHE A 1 183 ? 0.783 12.880 5.216 1.00 89.00 183 PHE A C 1
ATOM 1457 O O . PHE A 1 183 ? 1.474 13.784 4.752 1.00 89.00 183 PHE A O 1
ATOM 1464 N N . TYR A 1 184 ? 1.348 11.781 5.726 1.00 81.56 184 TYR A N 1
ATOM 1465 C CA . TYR A 1 184 ? 2.815 11.648 5.780 1.00 81.56 184 TYR A CA 1
ATOM 1466 C C . TYR A 1 184 ? 3.425 11.455 4.383 1.00 81.56 184 TYR A C 1
ATOM 1468 O O . TYR A 1 184 ? 4.311 12.212 3.985 1.00 81.56 184 TYR A O 1
ATOM 1476 N N . ASN A 1 185 ? 2.892 10.480 3.646 1.00 81.12 185 ASN A N 1
ATOM 1477 C CA . ASN A 1 185 ? 3.318 10.106 2.302 1.00 81.12 185 ASN A CA 1
ATOM 1478 C C . ASN A 1 185 ? 2.631 10.970 1.224 1.00 81.12 185 ASN A C 1
ATOM 1480 O O . ASN A 1 185 ? 1.950 11.961 1.516 1.00 81.12 185 ASN A O 1
ATOM 1484 N N . GLU A 1 186 ? 2.808 10.582 -0.040 1.00 84.69 186 GLU A N 1
ATOM 1485 C CA . GLU A 1 186 ? 2.004 11.075 -1.162 1.00 84.69 186 GLU A CA 1
ATOM 1486 C C . GLU A 1 186 ? 0.679 10.315 -1.294 1.00 84.69 186 GLU A C 1
ATOM 1488 O O . GLU A 1 186 ? -0.349 10.942 -1.545 1.00 84.69 186 GLU A O 1
ATOM 1493 N N . ALA A 1 187 ? 0.699 9.002 -1.058 1.00 94.69 187 ALA A N 1
ATOM 1494 C CA . ALA A 1 187 ? -0.462 8.123 -0.974 1.00 94.69 187 ALA A CA 1
ATOM 1495 C C . ALA A 1 187 ? -0.143 6.863 -0.128 1.00 94.69 187 ALA A C 1
ATOM 1497 O O . ALA A 1 187 ? 0.941 6.788 0.464 1.00 94.69 187 ALA A O 1
ATOM 1498 N N . MET A 1 188 ? -1.119 5.967 0.035 1.00 97.12 188 MET A N 1
ATOM 1499 C CA . MET A 1 188 ? -1.016 4.695 0.766 1.00 97.12 188 MET A CA 1
ATOM 1500 C C . MET A 1 188 ? -2.100 3.721 0.291 1.00 97.12 188 MET A C 1
ATOM 1502 O O . MET A 1 188 ? -3.292 4.057 0.270 1.00 97.12 188 MET A O 1
ATOM 1506 N N . GLU A 1 189 ? -1.713 2.478 0.021 1.00 96.62 189 GLU A N 1
ATOM 1507 C CA . GLU A 1 189 ? -2.487 1.522 -0.770 1.00 96.62 189 GLU A CA 1
ATOM 1508 C C . GLU A 1 189 ? -3.613 0.789 -0.021 1.00 96.62 189 GLU A C 1
ATOM 1510 O O . GLU A 1 189 ? -4.073 -0.259 -0.492 1.00 96.62 189 GLU A O 1
ATOM 1515 N N . ASN A 1 190 ? -4.028 1.256 1.166 1.00 98.12 190 ASN A N 1
ATOM 1516 C CA . ASN A 1 190 ? -4.799 0.449 2.122 1.00 98.12 190 ASN A CA 1
ATOM 1517 C C . ASN A 1 190 ? -5.985 -0.264 1.442 1.00 98.12 190 ASN A C 1
ATOM 1519 O O . ASN A 1 190 ? -6.800 0.360 0.763 1.00 98.12 190 ASN A O 1
ATOM 1523 N N . PHE A 1 191 ? -6.078 -1.588 1.599 1.00 97.25 191 PHE A N 1
ATOM 1524 C CA . PHE A 1 191 ? -6.870 -2.425 0.689 1.00 97.25 191 PHE A CA 1
ATOM 1525 C C . PHE A 1 191 ? -8.353 -2.018 0.672 1.00 97.25 191 PHE A C 1
ATOM 1527 O O . PHE A 1 191 ? -9.053 -2.193 1.669 1.00 97.25 191 PHE A O 1
ATOM 1534 N N . GLY A 1 192 ? -8.817 -1.457 -0.449 1.00 96.88 192 GLY A N 1
ATOM 1535 C CA . GLY A 1 192 ? -10.189 -0.968 -0.641 1.00 96.88 192 GLY A CA 1
ATOM 1536 C C . GLY A 1 192 ? -10.494 0.430 -0.082 1.00 96.88 192 GLY A C 1
ATOM 1537 O O . GLY A 1 192 ? -11.620 0.900 -0.245 1.00 96.88 192 GLY A O 1
ATOM 1538 N N . LEU A 1 193 ? -9.537 1.114 0.551 1.00 98.38 193 LEU A N 1
ATOM 1539 C CA . LEU A 1 193 ? -9.647 2.496 1.042 1.00 98.38 193 LEU A CA 1
ATOM 1540 C C . LEU A 1 193 ? -8.298 3.211 0.876 1.00 98.38 193 LEU A C 1
ATOM 1542 O O . LEU A 1 193 ? -7.587 3.458 1.844 1.00 98.38 193 LEU A O 1
ATOM 1546 N N . VAL A 1 194 ? -7.937 3.516 -0.366 1.00 98.31 194 VAL A N 1
ATOM 1547 C CA . VAL A 1 194 ? -6.656 4.150 -0.691 1.00 98.31 194 VAL A CA 1
ATOM 1548 C C . VAL A 1 194 ? -6.696 5.618 -0.266 1.00 98.31 194 VAL A C 1
ATOM 1550 O O . VAL A 1 194 ? -7.670 6.330 -0.534 1.00 98.31 194 VAL A O 1
ATOM 1553 N N . THR A 1 195 ? -5.639 6.089 0.393 1.00 97.94 195 THR A N 1
ATOM 1554 C CA . THR A 1 195 ? -5.528 7.488 0.831 1.00 97.94 195 THR A CA 1
ATOM 1555 C C . THR A 1 195 ? -4.462 8.228 0.033 1.00 97.94 195 THR A C 1
ATOM 1557 O O . THR A 1 195 ? -3.451 7.653 -0.347 1.00 97.94 195 THR A O 1
ATOM 1560 N N . PHE A 1 196 ? -4.702 9.508 -0.255 1.00 97.31 196 PHE A N 1
ATOM 1561 C CA . PHE A 1 196 ? -3.855 10.343 -1.113 1.00 97.31 196 PHE A CA 1
ATOM 1562 C C . PHE A 1 196 ? -3.672 11.734 -0.512 1.00 97.31 196 PHE A C 1
ATOM 1564 O O . PHE A 1 196 ? -4.578 12.271 0.121 1.00 97.31 196 PHE A O 1
ATOM 1571 N N . ARG A 1 197 ? -2.573 12.416 -0.831 1.00 94.50 197 ARG A N 1
ATOM 1572 C CA . ARG A 1 197 ? -2.538 13.883 -0.798 1.00 94.50 197 ARG A CA 1
ATOM 1573 C C . ARG A 1 197 ? -3.534 14.434 -1.830 1.00 94.50 197 ARG A C 1
ATOM 1575 O O . ARG A 1 197 ? -3.530 13.962 -2.963 1.00 94.50 197 ARG A O 1
ATOM 1582 N N . PRO A 1 198 ? -4.343 15.465 -1.514 1.00 93.62 198 PRO A N 1
ATOM 1583 C CA . PRO A 1 198 ? -5.367 15.983 -2.423 1.00 93.62 198 PRO A CA 1
ATOM 1584 C C . PRO A 1 198 ? -4.868 16.324 -3.834 1.00 93.62 198 PRO A C 1
ATOM 1586 O O . PRO A 1 198 ? -5.569 16.051 -4.799 1.00 93.62 198 PRO A O 1
ATOM 1589 N N . TRP A 1 199 ? -3.650 16.856 -3.978 1.00 90.25 199 TRP A N 1
ATOM 1590 C CA . TRP A 1 199 ? -3.061 17.202 -5.282 1.00 90.25 199 TRP A CA 1
ATOM 1591 C C . TRP A 1 199 ? -2.554 16.000 -6.100 1.00 90.25 199 TRP A C 1
ATOM 1593 O O . TRP A 1 199 ? -2.242 16.165 -7.273 1.00 90.25 199 TRP A O 1
ATOM 1603 N N . ARG A 1 200 ? -2.487 14.799 -5.509 1.00 93.06 200 ARG A N 1
ATOM 1604 C CA . ARG A 1 200 ? -2.198 13.527 -6.200 1.00 93.06 200 ARG A CA 1
ATOM 1605 C C . ARG A 1 200 ? -3.466 12.777 -6.631 1.00 93.06 200 ARG A C 1
ATOM 1607 O O . ARG A 1 200 ? -3.360 11.748 -7.284 1.00 93.06 200 ARG A O 1
ATOM 1614 N N . LEU A 1 201 ? -4.651 13.280 -6.272 1.00 94.81 201 LEU A N 1
ATOM 1615 C CA . LEU A 1 201 ? -5.947 12.655 -6.571 1.00 94.81 201 LEU A CA 1
ATOM 1616 C C . LEU A 1 201 ? -6.887 13.582 -7.354 1.00 94.81 201 LEU A C 1
ATOM 1618 O O . LEU A 1 201 ? -7.550 13.149 -8.292 1.00 94.81 201 LEU A O 1
ATOM 1622 N N . TYR A 1 202 ? -6.961 14.860 -6.975 1.00 92.44 202 TYR A N 1
ATOM 1623 C CA . TYR A 1 202 ? -7.891 15.819 -7.563 1.00 92.44 202 TYR A CA 1
ATOM 1624 C C . TYR A 1 202 ? -7.207 16.659 -8.644 1.00 92.44 202 TYR A C 1
ATOM 1626 O O . TYR A 1 202 ? -6.360 17.503 -8.356 1.00 92.44 202 TYR A O 1
ATOM 1634 N N . VAL A 1 203 ? -7.637 16.464 -9.890 1.00 92.88 203 VAL A N 1
ATOM 1635 C CA . VAL A 1 203 ? -7.232 17.260 -11.056 1.00 92.88 203 VAL A CA 1
ATOM 1636 C C . VAL A 1 203 ? -8.451 17.923 -11.692 1.00 92.88 203 VAL A C 1
ATOM 1638 O O . VAL A 1 203 ? -9.542 17.353 -11.709 1.00 92.88 203 VAL A O 1
ATOM 1641 N N . THR A 1 204 ? -8.276 19.127 -12.231 1.00 91.62 204 THR A N 1
ATOM 1642 C CA . THR A 1 204 ? -9.328 19.873 -12.938 1.00 91.62 204 THR A CA 1
ATOM 1643 C C . THR A 1 204 ? -8.939 20.076 -14.409 1.00 91.62 204 THR A C 1
ATOM 1645 O O . THR A 1 204 ? -7.785 19.828 -14.789 1.00 91.62 204 THR A O 1
ATOM 1648 N N . PRO A 1 205 ? -9.858 20.526 -15.287 1.00 91.75 205 PRO A N 1
ATOM 1649 C CA . PRO A 1 205 ? -9.508 20.884 -16.662 1.00 91.75 205 PRO A CA 1
ATOM 1650 C C . PRO A 1 205 ? -8.346 21.887 -16.741 1.00 91.75 205 PRO A C 1
ATOM 1652 O O . PRO A 1 205 ? -7.500 21.761 -17.627 1.00 91.75 205 PRO A O 1
ATOM 1655 N N . GLU A 1 206 ? -8.263 22.807 -15.778 1.00 93.88 206 GLU A N 1
ATOM 1656 C CA . GLU A 1 206 ? -7.264 23.876 -15.662 1.00 93.88 206 GLU A CA 1
ATOM 1657 C C . GLU A 1 206 ? -5.907 23.418 -15.103 1.00 93.88 206 GLU A C 1
ATOM 1659 O O . GLU A 1 206 ? -4.929 24.148 -15.265 1.00 93.88 206 GLU A O 1
ATOM 1664 N N . SER A 1 207 ? -5.815 22.242 -14.465 1.00 93.56 207 SER A N 1
ATOM 1665 C CA . SER A 1 207 ? -4.533 21.701 -13.988 1.00 93.56 207 SER A CA 1
ATOM 1666 C C . SER A 1 207 ? -3.541 21.543 -15.145 1.00 93.56 207 SER A C 1
ATOM 1668 O O . SER A 1 207 ? -3.917 21.134 -16.248 1.00 93.56 207 SER A O 1
ATOM 1670 N N . ASP A 1 208 ? -2.265 21.836 -14.908 1.00 91.94 208 ASP A N 1
ATOM 1671 C CA . ASP A 1 208 ? -1.222 21.617 -15.910 1.00 91.94 208 ASP A CA 1
ATOM 1672 C C . ASP A 1 208 ? -0.979 20.119 -16.188 1.00 91.94 208 ASP A C 1
ATOM 1674 O O . ASP A 1 208 ? -1.469 19.229 -15.485 1.00 91.94 208 ASP A O 1
ATOM 1678 N N . ASN A 1 209 ? -0.234 19.835 -17.259 1.00 88.69 209 ASN A N 1
ATOM 1679 C CA . ASN A 1 209 ? 0.035 18.461 -17.678 1.00 88.69 209 ASN A CA 1
ATOM 1680 C C . ASN A 1 209 ? 0.887 17.695 -16.659 1.00 88.69 209 ASN A C 1
ATOM 1682 O O . ASN A 1 209 ? 0.656 16.506 -16.488 1.00 88.69 209 ASN A O 1
ATOM 1686 N N . LEU A 1 210 ? 1.827 18.348 -15.962 1.00 83.50 210 LEU A N 1
ATOM 1687 C CA . LEU A 1 210 ? 2.668 17.672 -14.971 1.00 83.50 210 LEU A CA 1
ATOM 1688 C C . LEU A 1 210 ? 1.802 17.169 -13.813 1.00 83.50 210 LEU A C 1
ATOM 1690 O O . LEU A 1 210 ? 1.841 15.985 -13.512 1.00 83.50 210 LEU A O 1
ATOM 1694 N N . SER A 1 211 ? 0.935 18.026 -13.273 1.00 87.50 211 SER A N 1
ATOM 1695 C CA . SER A 1 211 ? -0.033 17.680 -12.226 1.00 87.50 211 SER A CA 1
ATOM 1696 C C . SER A 1 211 ? -0.958 16.524 -12.645 1.00 87.50 211 SER A C 1
ATOM 1698 O O . SER A 1 211 ? -1.265 15.640 -11.849 1.00 87.50 211 SER A O 1
ATOM 1700 N N . LYS A 1 212 ? -1.391 16.500 -13.916 1.00 91.12 212 LYS A N 1
ATOM 1701 C CA . LYS A 1 212 ? -2.215 15.415 -14.483 1.00 91.12 212 LYS A CA 1
ATOM 1702 C C . LYS A 1 212 ? -1.443 14.101 -14.635 1.00 91.12 212 LYS A C 1
ATOM 1704 O O . LYS A 1 212 ? -1.997 13.050 -14.324 1.00 91.12 212 LYS A O 1
ATOM 1709 N N . HIS A 1 213 ? -0.185 14.154 -15.075 1.00 85.94 213 HIS A N 1
ATOM 1710 C CA . HIS A 1 213 ? 0.688 12.980 -15.172 1.00 85.94 213 HIS A CA 1
ATOM 1711 C C . HIS A 1 213 ? 1.008 12.419 -13.779 1.00 85.94 213 HIS A C 1
ATOM 1713 O O . HIS A 1 213 ? 0.867 11.222 -13.552 1.00 85.94 213 HIS A O 1
ATOM 1719 N N . GLU A 1 214 ? 1.374 13.296 -12.841 1.00 84.56 214 GLU A N 1
ATOM 1720 C CA . GLU A 1 214 ? 1.701 12.975 -11.451 1.00 84.56 214 GLU A CA 1
ATOM 1721 C C . GLU A 1 214 ? 0.531 12.335 -10.702 1.00 84.56 214 GLU A C 1
ATOM 1723 O O . GLU A 1 214 ? 0.733 11.343 -10.006 1.00 84.56 214 GLU A O 1
ATOM 1728 N N . ALA A 1 215 ? -0.689 12.856 -10.857 1.00 91.38 215 ALA A N 1
ATOM 1729 C CA . ALA A 1 215 ? -1.875 12.247 -10.260 1.00 91.38 215 ALA A CA 1
ATOM 1730 C C . ALA A 1 215 ? -2.204 10.885 -10.894 1.00 91.38 215 ALA A C 1
ATOM 1732 O O . ALA A 1 215 ? -2.496 9.927 -10.183 1.00 91.38 215 ALA A O 1
ATOM 1733 N N . ALA A 1 216 ? -2.126 10.765 -12.224 1.00 91.38 216 ALA A N 1
ATOM 1734 C CA . ALA A 1 216 ? -2.409 9.508 -12.915 1.00 91.38 216 ALA A CA 1
ATOM 1735 C C . ALA A 1 216 ? -1.409 8.394 -12.562 1.00 91.38 216 ALA A C 1
ATOM 1737 O O . ALA A 1 216 ? -1.826 7.253 -12.374 1.00 91.38 216 ALA A O 1
ATOM 1738 N N . ASP A 1 217 ? -0.116 8.716 -12.453 1.00 85.00 217 ASP A N 1
ATOM 1739 C CA . ASP A 1 217 ? 0.920 7.760 -12.053 1.00 85.00 217 ASP A CA 1
ATOM 1740 C C . ASP A 1 217 ? 0.769 7.342 -10.587 1.00 85.00 217 ASP A C 1
ATOM 1742 O O . ASP A 1 217 ? 0.719 6.144 -10.316 1.00 85.00 217 ASP A O 1
ATOM 1746 N N . THR A 1 218 ? 0.569 8.286 -9.655 1.00 89.81 218 THR A N 1
ATOM 1747 C CA . THR A 1 218 ? 0.316 7.941 -8.246 1.00 89.81 218 THR A CA 1
ATOM 1748 C C . THR A 1 218 ? -0.944 7.084 -8.102 1.00 89.81 218 THR A C 1
ATOM 1750 O O . THR A 1 218 ? -0.886 6.036 -7.470 1.00 89.81 218 THR A O 1
ATOM 1753 N N . ILE A 1 219 ? -2.064 7.435 -8.749 1.00 95.19 219 ILE A N 1
ATOM 1754 C CA . ILE A 1 219 ? -3.266 6.583 -8.750 1.00 95.19 219 ILE A CA 1
ATOM 1755 C C . ILE A 1 219 ? -2.935 5.189 -9.308 1.00 95.19 219 ILE A C 1
ATOM 1757 O O . ILE A 1 219 ? -3.256 4.188 -8.675 1.00 95.19 219 ILE A O 1
ATOM 1761 N N . ALA A 1 220 ? -2.258 5.086 -10.454 1.00 91.38 220 ALA A N 1
ATOM 1762 C CA . ALA A 1 220 ? -1.924 3.791 -11.046 1.00 91.38 220 ALA A CA 1
ATOM 1763 C C . ALA A 1 220 ? -0.958 2.949 -10.18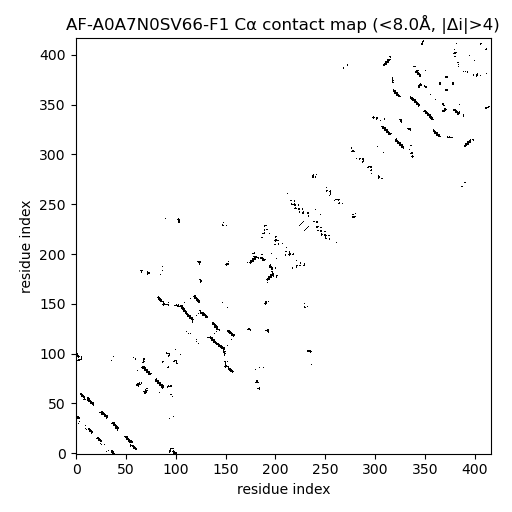1 1.00 91.38 220 ALA A C 1
ATOM 1765 O O . ALA A 1 220 ? -1.067 1.720 -10.185 1.00 91.38 220 ALA A O 1
ATOM 1766 N N . HIS A 1 221 ? -0.061 3.579 -9.415 1.00 90.31 221 HIS A N 1
ATOM 1767 C CA . HIS A 1 221 ? 0.828 2.938 -8.435 1.00 90.31 221 HIS A CA 1
ATOM 1768 C C . HIS A 1 221 ? 0.015 2.333 -7.279 1.00 90.31 221 HIS A C 1
ATOM 1770 O O . HIS A 1 221 ? 0.048 1.116 -7.077 1.00 90.31 221 HIS A O 1
ATOM 1776 N N . GLU A 1 222 ? -0.845 3.123 -6.629 1.00 95.19 222 GLU A N 1
ATOM 1777 C CA . GLU A 1 222 ? -1.713 2.649 -5.538 1.00 95.19 222 GLU A CA 1
ATOM 1778 C C . GLU A 1 222 ? -2.720 1.570 -5.970 1.00 95.19 222 GLU A C 1
ATOM 1780 O O . GLU A 1 222 ? -3.030 0.633 -5.221 1.00 95.19 222 GLU A O 1
ATOM 1785 N N . LEU A 1 223 ? -3.240 1.669 -7.199 1.00 94.12 223 LEU A N 1
ATOM 1786 C CA . LEU A 1 223 ? -4.104 0.637 -7.771 1.00 94.12 223 LEU A CA 1
ATOM 1787 C C . LEU A 1 223 ? -3.328 -0.650 -8.079 1.00 94.12 223 LEU A C 1
ATOM 1789 O O . LEU A 1 223 ? -3.868 -1.743 -7.912 1.00 94.12 223 LEU A O 1
ATOM 1793 N N . SER A 1 224 ? -2.053 -0.555 -8.459 1.00 91.62 224 SER A N 1
ATOM 1794 C CA . SER A 1 224 ? -1.197 -1.726 -8.687 1.00 91.62 224 SER A CA 1
ATOM 1795 C C . SER A 1 224 ? -0.896 -2.478 -7.387 1.00 91.62 224 SER A C 1
ATOM 1797 O O . SER A 1 224 ? -0.922 -3.716 -7.364 1.00 91.62 224 SER A O 1
ATOM 1799 N N . HIS A 1 225 ? -0.712 -1.757 -6.278 1.00 94.50 225 HIS A N 1
ATOM 1800 C CA . HIS A 1 225 ? -0.527 -2.346 -4.950 1.00 94.50 225 HIS A CA 1
ATOM 1801 C C . HIS A 1 225 ? -1.696 -3.222 -4.475 1.00 94.50 225 HIS A C 1
ATOM 1803 O O . HIS A 1 225 ? -1.497 -4.175 -3.715 1.00 94.50 225 HIS A O 1
ATOM 1809 N N . GLN A 1 226 ? -2.910 -3.003 -4.994 1.00 93.12 226 GLN A N 1
ATOM 1810 C CA . GLN A 1 226 ? -4.074 -3.842 -4.681 1.00 93.12 226 GLN A CA 1
ATOM 1811 C C . GLN A 1 226 ? -3.860 -5.326 -5.044 1.00 93.12 226 GLN A C 1
ATOM 1813 O O . GLN A 1 226 ? -4.460 -6.214 -4.432 1.00 93.12 226 GLN A O 1
ATOM 1818 N N . TRP A 1 227 ? -2.947 -5.607 -5.979 1.00 88.38 227 TRP A N 1
ATOM 1819 C CA . TRP A 1 227 ? -2.409 -6.943 -6.235 1.00 88.38 227 TRP A CA 1
ATOM 1820 C C . TRP A 1 227 ? -1.000 -7.117 -5.642 1.00 88.38 227 TRP A C 1
ATOM 1822 O O . TRP A 1 227 ? -0.754 -8.107 -4.945 1.00 88.38 227 TRP A O 1
ATOM 1832 N N . CYS A 1 228 ? -0.099 -6.163 -5.900 1.00 86.25 228 CYS A N 1
ATOM 1833 C CA . CYS A 1 228 ? 1.321 -6.180 -5.524 1.00 86.25 228 CYS A CA 1
ATOM 1834 C C . CYS A 1 228 ? 1.592 -5.390 -4.230 1.00 86.25 228 CYS A C 1
ATOM 1836 O O . CYS A 1 228 ? 2.202 -4.326 -4.241 1.00 86.25 228 CYS A O 1
ATOM 1838 N N . GLY A 1 229 ? 1.121 -5.931 -3.114 1.00 84.19 229 GLY A N 1
ATOM 1839 C CA . GLY A 1 229 ? 1.266 -5.375 -1.767 1.00 84.19 229 GLY A CA 1
ATOM 1840 C C . GLY A 1 229 ? 0.151 -5.870 -0.858 1.00 84.19 229 GLY A C 1
ATOM 1841 O O . GLY A 1 229 ? 0.405 -6.395 0.227 1.00 84.19 229 GLY A O 1
ATOM 1842 N N . ASN A 1 230 ? -1.079 -5.855 -1.372 1.00 88.06 230 ASN A N 1
ATOM 1843 C CA . ASN A 1 230 ? -2.278 -6.236 -0.632 1.00 88.06 230 ASN A CA 1
ATOM 1844 C C . ASN A 1 230 ? -2.585 -7.735 -0.730 1.00 88.06 230 ASN A C 1
ATOM 1846 O O . ASN A 1 230 ? -2.539 -8.469 0.266 1.00 88.06 230 ASN A O 1
ATOM 1850 N N . LEU A 1 231 ? -2.885 -8.209 -1.944 1.00 86.06 231 LEU A N 1
ATOM 1851 C CA . LEU A 1 231 ? -3.188 -9.617 -2.201 1.00 86.06 231 LEU A CA 1
ATOM 1852 C C . LEU A 1 231 ? -1.938 -10.488 -1.995 1.00 86.06 231 LEU A C 1
ATOM 1854 O O . LEU A 1 231 ? -1.957 -11.439 -1.208 1.00 86.06 231 LEU A O 1
ATOM 1858 N N . VAL A 1 232 ? -0.836 -10.116 -2.649 1.00 84.94 232 VAL A N 1
ATOM 1859 C CA . VAL A 1 232 ? 0.499 -10.687 -2.438 1.00 84.94 232 VAL A CA 1
ATOM 1860 C C . VAL A 1 232 ? 1.338 -9.654 -1.698 1.00 84.94 232 VAL A C 1
ATOM 1862 O O . VAL A 1 232 ? 1.593 -8.587 -2.236 1.00 84.94 232 VAL A O 1
ATOM 1865 N N . THR A 1 233 ? 1.764 -9.980 -0.480 1.00 84.81 233 THR A N 1
ATOM 1866 C CA . THR A 1 233 ? 2.571 -9.105 0.388 1.00 84.81 233 THR A CA 1
ATOM 1867 C C . THR A 1 233 ? 3.930 -9.750 0.620 1.00 84.81 233 THR A C 1
ATOM 1869 O O . THR A 1 233 ? 4.011 -10.978 0.715 1.00 84.81 233 THR A O 1
ATOM 1872 N N . MET A 1 234 ? 4.985 -8.946 0.743 1.00 85.38 234 MET A N 1
ATOM 1873 C CA . MET A 1 234 ? 6.295 -9.410 1.196 1.00 85.38 234 MET A CA 1
ATOM 1874 C C . MET A 1 234 ? 6.235 -10.078 2.584 1.00 85.38 234 MET A C 1
ATOM 1876 O O . MET A 1 234 ? 5.440 -9.703 3.445 1.00 85.38 234 MET A O 1
ATOM 1880 N N . GLU A 1 235 ? 7.099 -11.070 2.819 1.00 82.25 235 GLU A N 1
ATOM 1881 C CA . GLU A 1 235 ? 7.196 -11.753 4.122 1.00 82.25 235 GLU A CA 1
ATOM 1882 C C . GLU A 1 235 ? 7.747 -10.810 5.207 1.00 82.25 235 GLU A C 1
ATOM 1884 O O . GLU A 1 235 ? 7.316 -10.846 6.359 1.00 82.25 235 GLU A O 1
ATOM 1889 N N . TRP A 1 236 ? 8.675 -9.923 4.836 1.00 87.75 236 TRP A N 1
ATOM 1890 C CA . TRP A 1 236 ? 9.273 -8.949 5.742 1.00 87.75 236 TRP A CA 1
ATOM 1891 C C . TRP A 1 236 ? 9.700 -7.671 5.014 1.00 87.75 236 TRP A C 1
ATOM 1893 O O . TRP A 1 236 ? 9.949 -7.687 3.810 1.00 87.75 236 TRP A O 1
ATOM 1903 N N . TRP A 1 237 ? 9.847 -6.575 5.762 1.00 83.06 237 TRP A N 1
ATOM 1904 C CA . TRP A 1 237 ? 10.214 -5.240 5.265 1.00 83.06 237 TRP A CA 1
ATOM 1905 C C . TRP A 1 237 ? 11.546 -5.170 4.506 1.00 83.06 237 TRP A C 1
ATOM 1907 O O . TRP A 1 237 ? 11.757 -4.241 3.734 1.00 83.06 237 TRP A O 1
ATOM 1917 N N . THR A 1 238 ? 12.442 -6.151 4.671 1.00 79.12 238 THR A N 1
ATOM 1918 C CA . THR A 1 238 ? 13.655 -6.255 3.835 1.00 79.12 238 THR A CA 1
ATOM 1919 C C . THR A 1 238 ? 13.327 -6.395 2.354 1.00 79.12 238 THR A C 1
ATOM 1921 O O . THR A 1 238 ? 14.101 -5.936 1.523 1.00 79.12 238 THR A O 1
ATOM 1924 N N . ASP A 1 239 ? 12.169 -6.980 2.047 1.00 77.31 239 ASP A N 1
ATOM 1925 C CA . ASP A 1 239 ? 11.736 -7.365 0.712 1.00 77.31 239 ASP A CA 1
ATOM 1926 C C . ASP A 1 239 ? 10.657 -6.394 0.167 1.00 77.31 239 ASP A C 1
ATOM 1928 O O . ASP A 1 239 ? 9.984 -6.715 -0.809 1.00 77.31 239 ASP A O 1
ATOM 1932 N N . VAL A 1 240 ? 10.501 -5.198 0.764 1.00 79.81 240 VAL A N 1
ATOM 1933 C CA . VAL A 1 240 ? 9.446 -4.198 0.455 1.00 79.81 240 VAL A CA 1
ATOM 1934 C C . VAL A 1 240 ? 9.375 -3.780 -1.021 1.00 79.81 240 VAL A C 1
ATOM 1936 O O . VAL A 1 240 ? 8.296 -3.552 -1.552 1.00 79.81 240 VAL A O 1
ATOM 1939 N N . TRP A 1 241 ? 10.499 -3.790 -1.738 1.00 77.44 241 TRP A N 1
ATOM 1940 C CA . TRP A 1 241 ? 10.548 -3.552 -3.187 1.00 77.44 241 TRP A CA 1
ATOM 1941 C C . TRP A 1 241 ? 9.701 -4.531 -4.029 1.00 77.44 241 TRP A C 1
ATOM 1943 O O . TRP A 1 241 ? 9.447 -4.242 -5.197 1.00 77.44 241 TRP A O 1
ATOM 1953 N N . LEU A 1 242 ? 9.305 -5.694 -3.488 1.00 76.81 242 LEU A N 1
ATOM 1954 C CA . LEU A 1 242 ? 8.348 -6.596 -4.139 1.00 76.81 242 LEU A CA 1
ATOM 1955 C C . LEU A 1 242 ? 6.983 -5.924 -4.327 1.00 76.81 242 LEU A C 1
ATOM 1957 O O . LEU A 1 242 ? 6.278 -6.268 -5.274 1.00 76.81 242 LEU A O 1
ATOM 1961 N N . ASN A 1 243 ? 6.644 -4.981 -3.445 1.00 82.56 243 ASN A N 1
ATOM 1962 C CA . ASN A 1 243 ? 5.502 -4.094 -3.575 1.00 82.56 243 ASN A CA 1
ATOM 1963 C C . ASN A 1 243 ? 5.915 -2.910 -4.469 1.00 82.56 243 ASN A C 1
ATOM 1965 O O . ASN A 1 243 ? 5.573 -2.895 -5.651 1.00 82.56 243 ASN A O 1
ATOM 1969 N N . GLU A 1 244 ? 6.751 -1.997 -3.952 1.00 83.31 244 GLU A N 1
ATOM 1970 C CA . GLU A 1 244 ? 7.109 -0.720 -4.601 1.00 83.31 244 GLU A CA 1
ATOM 1971 C C . GLU A 1 244 ? 7.606 -0.868 -6.038 1.00 83.31 244 GLU A C 1
ATOM 1973 O O . GLU A 1 244 ? 7.127 -0.211 -6.957 1.00 83.31 244 GLU A O 1
ATOM 1978 N N . GLY A 1 245 ? 8.566 -1.766 -6.265 1.00 76.88 245 GLY A N 1
ATOM 1979 C CA . GLY A 1 245 ? 9.188 -1.947 -7.574 1.00 76.88 245 GLY A CA 1
ATOM 1980 C C . GLY A 1 245 ? 8.249 -2.568 -8.609 1.00 76.88 245 GLY A C 1
ATOM 1981 O O . GLY A 1 245 ? 8.453 -2.370 -9.807 1.00 76.88 245 GLY A O 1
ATOM 1982 N N . PHE A 1 246 ? 7.223 -3.306 -8.170 1.00 82.81 246 PHE A N 1
ATOM 1983 C CA . PHE A 1 246 ? 6.161 -3.789 -9.053 1.00 82.81 246 PHE A CA 1
ATOM 1984 C C . PHE A 1 246 ? 5.092 -2.730 -9.282 1.00 82.81 246 PHE A C 1
ATOM 1986 O O . PHE A 1 246 ? 4.669 -2.573 -10.426 1.00 82.81 246 PHE A O 1
ATOM 1993 N N . ALA A 1 247 ? 4.697 -1.996 -8.242 1.00 81.81 247 ALA A N 1
ATOM 1994 C CA . ALA A 1 247 ? 3.733 -0.911 -8.345 1.00 81.81 247 ALA A CA 1
ATOM 1995 C C . ALA A 1 247 ? 4.230 0.195 -9.287 1.00 81.81 247 ALA A C 1
ATOM 1997 O O . ALA A 1 247 ? 3.543 0.475 -10.264 1.00 81.81 247 ALA A O 1
ATOM 1998 N N . SER A 1 248 ? 5.466 0.688 -9.131 1.00 79.75 248 SER A N 1
ATOM 1999 C CA . SER A 1 248 ? 6.027 1.723 -10.020 1.00 79.75 248 SER A CA 1
ATOM 2000 C C . SER A 1 248 ? 6.295 1.233 -11.447 1.00 79.75 248 SER A C 1
ATOM 2002 O O . SER A 1 248 ? 6.343 2.022 -12.388 1.00 79.75 248 SER A O 1
ATOM 2004 N N . TRP A 1 249 ? 6.506 -0.073 -11.653 1.00 80.25 249 TRP A N 1
ATOM 2005 C CA . TRP A 1 249 ? 6.615 -0.616 -13.012 1.00 80.25 249 TRP A CA 1
ATOM 2006 C C . TRP A 1 249 ? 5.238 -0.755 -13.678 1.00 80.25 249 TRP A C 1
ATOM 2008 O O . TRP A 1 249 ? 5.090 -0.462 -14.869 1.00 80.25 249 TRP A O 1
ATOM 2018 N N . LEU A 1 250 ? 4.232 -1.199 -12.919 1.00 83.25 250 LEU A N 1
ATOM 2019 C CA . LEU A 1 250 ? 2.857 -1.324 -13.392 1.00 83.25 250 LEU A CA 1
ATOM 2020 C C . LEU A 1 250 ? 2.191 0.040 -13.599 1.00 83.25 250 LEU A C 1
ATOM 2022 O O . LEU A 1 250 ? 1.448 0.162 -14.570 1.00 83.25 250 LEU A O 1
ATOM 2026 N N . SER A 1 251 ? 2.485 1.052 -12.774 1.00 83.00 251 SER A N 1
ATOM 2027 C CA . SER A 1 251 ? 1.934 2.407 -12.904 1.00 83.00 251 SER A CA 1
ATOM 2028 C C . SER A 1 251 ? 2.312 3.012 -14.253 1.00 83.00 251 SER A C 1
ATOM 2030 O O . SER A 1 251 ? 1.442 3.258 -15.087 1.00 83.00 251 SER A O 1
ATOM 2032 N N . VAL A 1 252 ? 3.612 3.088 -14.545 1.00 77.00 252 VAL A N 1
ATOM 2033 C CA . VAL A 1 252 ? 4.153 3.594 -15.812 1.00 77.00 252 VAL A CA 1
ATOM 2034 C C . VAL A 1 252 ? 3.613 2.803 -17.000 1.00 77.00 252 VAL A C 1
ATOM 2036 O O . VAL A 1 252 ? 3.237 3.394 -18.012 1.00 77.00 252 VAL A O 1
ATOM 2039 N N . TYR A 1 253 ? 3.536 1.471 -16.894 1.00 80.50 253 TYR A N 1
ATOM 2040 C CA . TYR A 1 253 ? 2.962 0.638 -17.951 1.00 80.50 253 TYR A CA 1
ATOM 2041 C C . TYR A 1 253 ? 1.462 0.906 -18.164 1.00 80.50 253 TYR A C 1
ATOM 2043 O O . TYR A 1 253 ? 1.013 0.948 -19.308 1.00 80.50 253 TYR A O 1
ATOM 2051 N N . ALA A 1 254 ? 0.682 1.086 -17.098 1.00 86.88 254 ALA A N 1
ATOM 2052 C CA . ALA A 1 254 ? -0.748 1.362 -17.176 1.00 86.88 254 ALA A CA 1
ATOM 2053 C C . ALA A 1 254 ? -1.020 2.764 -17.739 1.00 86.88 254 ALA A C 1
ATOM 2055 O O . ALA A 1 254 ? -1.804 2.894 -18.680 1.00 86.88 254 ALA A O 1
ATOM 2056 N N . VAL A 1 255 ? -0.327 3.795 -17.245 1.00 85.44 255 VAL A N 1
ATOM 2057 C CA . VAL A 1 255 ? -0.459 5.176 -17.734 1.00 85.44 255 VAL A CA 1
ATOM 2058 C C . VAL A 1 255 ? -0.042 5.273 -19.206 1.00 85.44 255 VAL A C 1
ATOM 2060 O O . VAL A 1 255 ? -0.784 5.850 -19.990 1.00 85.44 255 VAL A O 1
ATOM 2063 N N . ASP A 1 256 ? 1.043 4.616 -19.638 1.00 84.31 256 ASP A N 1
ATOM 2064 C CA . ASP A 1 256 ? 1.441 4.518 -21.060 1.00 84.31 256 ASP A CA 1
ATOM 2065 C C . ASP A 1 256 ? 0.376 3.842 -21.951 1.00 84.31 256 ASP A C 1
ATOM 2067 O O . ASP A 1 256 ? 0.274 4.123 -23.145 1.00 84.31 256 ASP A O 1
ATOM 2071 N N . LYS A 1 257 ? -0.434 2.930 -21.396 1.00 86.62 257 LYS A N 1
ATOM 2072 C CA . LYS A 1 257 ? -1.519 2.257 -22.133 1.00 86.62 257 LYS A CA 1
ATOM 2073 C C . LYS A 1 257 ? -2.807 3.072 -22.185 1.00 86.62 257 LYS A C 1
ATOM 2075 O O . LYS A 1 257 ? -3.535 2.942 -23.167 1.00 86.62 257 LYS A O 1
ATOM 2080 N N . ILE A 1 258 ? -3.087 3.867 -21.155 1.00 90.31 258 ILE A N 1
ATOM 2081 C CA . ILE A 1 258 ? -4.288 4.708 -21.058 1.00 90.31 258 ILE A CA 1
ATOM 2082 C C . ILE A 1 258 ? -4.075 6.043 -21.795 1.00 90.31 258 ILE A C 1
ATOM 2084 O O . ILE A 1 258 ? -4.966 6.482 -22.518 1.00 90.31 258 ILE A O 1
ATOM 2088 N N . PHE A 1 259 ? -2.881 6.630 -21.672 1.00 90.69 259 PHE A N 1
ATOM 2089 C CA . PHE A 1 259 ? -2.473 7.920 -22.237 1.00 90.69 259 PHE A CA 1
ATOM 2090 C C . PHE A 1 259 ? -1.179 7.776 -23.071 1.00 90.69 259 PHE A C 1
ATOM 2092 O O . PHE A 1 259 ? -0.112 8.275 -22.692 1.00 90.69 259 PHE A O 1
ATOM 2099 N N . PRO A 1 260 ? -1.221 7.056 -24.211 1.00 87.25 260 PRO A N 1
ATOM 2100 C CA . PRO A 1 260 ? -0.037 6.783 -25.033 1.00 87.25 260 PRO A CA 1
ATOM 2101 C C . PRO A 1 260 ? 0.622 8.047 -25.607 1.00 87.25 260 PRO A C 1
ATOM 2103 O O . PRO A 1 260 ? 1.779 8.009 -26.023 1.00 87.25 260 PRO A O 1
ATOM 2106 N N . GLU A 1 261 ? -0.088 9.176 -25.640 1.00 88.12 261 GLU A N 1
ATOM 2107 C CA . GLU A 1 261 ? 0.433 10.470 -26.071 1.00 88.12 261 GLU A CA 1
ATOM 2108 C C . GLU A 1 261 ? 1.337 11.167 -25.036 1.00 88.12 261 GLU A C 1
ATOM 2110 O O . GLU A 1 261 ? 1.968 12.168 -25.374 1.00 88.12 261 GLU A O 1
ATOM 2115 N N . TRP A 1 262 ? 1.443 10.645 -23.805 1.00 85.06 262 TRP A N 1
ATOM 2116 C CA . TRP A 1 262 ? 2.316 11.196 -22.754 1.00 85.06 262 TRP A CA 1
ATOM 2117 C C . TRP A 1 262 ? 3.750 10.632 -22.787 1.00 85.06 262 TRP A C 1
ATOM 2119 O O . TRP A 1 262 ? 4.637 11.187 -22.138 1.00 85.06 262 TRP A O 1
ATOM 2129 N N . ASP A 1 263 ? 3.998 9.553 -23.546 1.00 76.56 263 ASP A N 1
ATOM 2130 C CA . ASP A 1 263 ? 5.315 8.897 -23.706 1.00 76.56 263 ASP A CA 1
ATOM 2131 C C . ASP A 1 263 ? 6.020 8.601 -22.358 1.00 76.56 263 ASP A C 1
ATOM 2133 O O . ASP A 1 263 ? 7.234 8.769 -22.189 1.00 76.56 263 ASP A O 1
ATOM 2137 N N . MET A 1 264 ? 5.235 8.166 -21.362 1.00 71.50 264 MET A N 1
ATOM 2138 C CA . MET A 1 264 ? 5.697 7.904 -19.989 1.00 71.50 264 MET A CA 1
ATOM 2139 C C . MET A 1 264 ? 6.850 6.894 -19.948 1.00 71.50 264 MET A C 1
ATOM 2141 O O . MET A 1 264 ? 7.775 7.028 -19.145 1.00 71.50 264 MET A O 1
ATOM 2145 N N . TRP A 1 265 ? 6.853 5.915 -20.858 1.00 65.75 265 TRP A N 1
ATOM 2146 C CA . TRP A 1 265 ? 7.918 4.919 -20.948 1.00 65.75 265 TRP A CA 1
ATOM 2147 C C . TRP A 1 265 ? 9.298 5.530 -21.259 1.00 65.75 265 TRP A C 1
ATOM 2149 O O . TRP A 1 265 ? 10.319 5.065 -20.740 1.00 65.75 265 TRP A O 1
ATOM 2159 N N . THR A 1 266 ? 9.354 6.586 -22.077 1.00 66.50 266 THR A N 1
ATOM 2160 C CA . THR A 1 266 ? 10.607 7.292 -22.401 1.00 66.50 266 THR A CA 1
ATOM 2161 C C . THR A 1 266 ? 11.109 8.129 -21.220 1.00 66.50 266 THR A C 1
ATOM 2163 O O . THR A 1 266 ? 12.324 8.218 -21.000 1.00 66.50 266 THR A O 1
ATOM 2166 N N . GLN A 1 267 ? 10.194 8.684 -20.420 1.00 62.06 267 GLN A N 1
ATOM 2167 C CA . GLN A 1 267 ? 10.515 9.412 -19.187 1.00 62.06 267 GLN A CA 1
ATOM 2168 C C . GLN A 1 267 ? 11.109 8.450 -18.140 1.00 62.06 267 GLN A C 1
ATOM 2170 O O . GLN A 1 267 ? 12.265 8.611 -17.740 1.00 62.06 267 GLN A O 1
ATOM 2175 N N . PHE A 1 268 ? 10.408 7.350 -17.837 1.00 60.69 268 PHE A N 1
ATOM 2176 C CA . PHE A 1 268 ? 10.870 6.286 -16.933 1.00 60.69 268 PHE A CA 1
ATOM 2177 C C . PHE A 1 268 ? 12.258 5.744 -17.309 1.00 60.69 268 PHE A C 1
ATOM 2179 O O . PHE A 1 268 ? 13.165 5.693 -16.478 1.00 60.69 268 PHE A O 1
ATOM 2186 N N . ALA A 1 269 ? 12.487 5.425 -1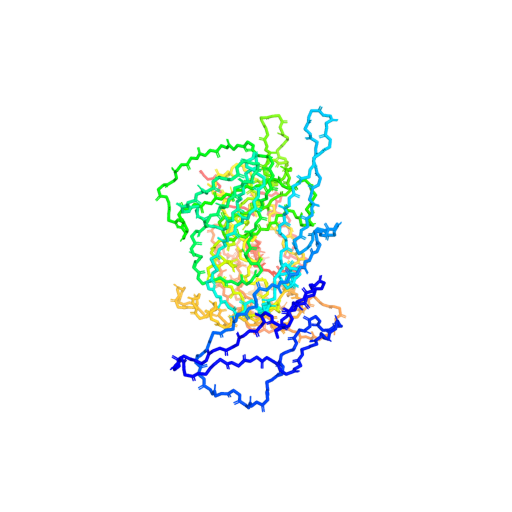8.590 1.00 56.12 269 ALA A N 1
ATOM 2187 C CA . ALA A 1 269 ? 13.782 4.929 -19.067 1.00 56.12 269 ALA A CA 1
ATOM 2188 C C . ALA A 1 269 ? 14.960 5.898 -18.818 1.00 56.12 269 ALA A C 1
ATOM 2190 O O . ALA A 1 269 ? 16.118 5.472 -18.829 1.00 56.12 269 ALA A O 1
ATOM 2191 N N . THR A 1 270 ? 14.683 7.185 -18.596 1.00 55.41 270 THR A N 1
ATOM 2192 C CA . THR A 1 270 ? 15.684 8.201 -18.253 1.00 55.41 270 THR A CA 1
ATOM 2193 C C . THR A 1 270 ? 15.967 8.219 -16.745 1.00 55.41 270 THR A C 1
ATOM 2195 O O . THR A 1 270 ? 17.130 8.267 -16.338 1.00 55.41 270 THR A O 1
ATOM 2198 N N . GLU A 1 271 ? 14.932 8.101 -15.913 1.00 50.88 271 GLU A N 1
ATOM 2199 C CA . GLU A 1 271 ? 14.998 8.308 -14.460 1.00 50.88 271 GLU A CA 1
ATOM 2200 C C . GLU A 1 271 ? 15.426 7.054 -13.679 1.00 50.88 271 GLU A C 1
ATOM 2202 O O . GLU A 1 271 ? 16.344 7.119 -12.849 1.00 50.88 271 GLU A O 1
ATOM 2207 N N . THR A 1 272 ? 14.863 5.880 -13.998 1.00 49.72 272 THR A N 1
ATOM 2208 C CA . THR A 1 272 ? 15.097 4.627 -13.247 1.00 49.72 272 THR A CA 1
ATOM 2209 C C . THR A 1 272 ? 16.548 4.150 -13.314 1.00 49.72 272 THR A C 1
ATOM 2211 O O . THR A 1 272 ? 17.004 3.417 -12.440 1.00 49.72 272 THR A O 1
ATOM 2214 N N . THR A 1 273 ? 17.339 4.606 -14.297 1.00 45.44 273 THR A N 1
ATOM 2215 C CA . THR A 1 273 ? 18.779 4.276 -14.416 1.00 45.44 273 THR A CA 1
ATOM 2216 C C . THR A 1 273 ? 19.665 4.850 -13.293 1.00 45.44 273 THR A C 1
ATOM 2218 O O . THR A 1 273 ? 20.893 4.685 -13.324 1.00 45.44 273 THR A O 1
ATOM 2221 N N . SER A 1 274 ? 19.049 5.510 -12.308 1.00 35.69 274 SER A N 1
ATOM 2222 C CA . SER A 1 274 ? 19.673 6.120 -11.129 1.00 35.69 274 SER A CA 1
ATOM 2223 C C . SER A 1 274 ? 19.534 5.283 -9.852 1.00 35.69 274 SER A C 1
ATOM 2225 O O . SER A 1 274 ? 20.438 5.307 -9.017 1.00 35.69 274 SER A O 1
ATOM 2227 N N . LEU A 1 275 ? 18.409 4.578 -9.673 1.00 37.31 275 LEU A N 1
ATOM 2228 C CA . LEU A 1 275 ? 17.961 4.065 -8.373 1.00 37.31 275 LEU A CA 1
ATOM 2229 C C . LEU A 1 275 ? 17.267 2.700 -8.509 1.00 37.31 275 LEU A C 1
ATOM 2231 O O . LEU A 1 275 ? 16.101 2.621 -8.877 1.00 37.31 275 LEU A O 1
ATOM 2235 N N . ALA A 1 276 ? 17.983 1.628 -8.160 1.00 37.59 276 ALA A N 1
ATOM 2236 C CA . ALA A 1 276 ? 17.393 0.324 -7.862 1.00 37.59 276 ALA A CA 1
ATOM 2237 C C . ALA A 1 276 ? 18.318 -0.466 -6.919 1.00 37.59 276 ALA A C 1
ATOM 2239 O O . ALA A 1 276 ? 19.466 -0.759 -7.260 1.00 37.59 276 ALA A O 1
ATOM 2240 N N . PHE A 1 277 ? 17.810 -0.826 -5.741 1.00 33.53 277 PHE A N 1
ATOM 2241 C CA . PHE A 1 277 ? 18.433 -1.745 -4.785 1.00 33.53 277 PHE A CA 1
ATOM 2242 C C . PHE A 1 277 ? 17.340 -2.608 -4.166 1.00 33.53 277 PHE A C 1
ATOM 2244 O O . PHE A 1 277 ? 16.364 -2.022 -3.709 1.00 33.53 277 PHE A O 1
ATOM 2251 N N . CYS A 1 278 ? 17.523 -3.937 -4.095 1.00 35.19 278 CYS A N 1
ATOM 2252 C CA . CYS A 1 278 ? 16.893 -4.799 -3.078 1.00 35.19 278 CYS A CA 1
ATOM 2253 C C . CYS A 1 278 ? 17.177 -6.308 -3.229 1.00 35.19 278 CYS A C 1
ATOM 2255 O O . CYS A 1 278 ? 17.731 -6.731 -4.236 1.00 35.19 278 CYS A O 1
ATOM 2257 N N . ALA A 1 279 ? 16.728 -7.087 -2.231 1.00 31.06 279 ALA A N 1
ATOM 2258 C CA . ALA A 1 279 ? 16.476 -8.543 -2.159 1.00 31.06 279 ALA A CA 1
ATOM 2259 C C . ALA A 1 279 ? 15.406 -8.763 -1.041 1.00 31.06 279 ALA A C 1
ATOM 2261 O O . ALA A 1 279 ? 15.052 -7.782 -0.412 1.00 31.06 279 ALA A O 1
ATOM 2262 N N . THR A 1 280 ? 14.857 -9.934 -0.688 1.00 48.28 280 THR A N 1
ATOM 2263 C CA . THR A 1 280 ? 14.882 -11.284 -1.283 1.00 48.28 280 THR A CA 1
ATOM 2264 C C . THR A 1 280 ? 13.606 -11.586 -2.101 1.00 48.28 280 THR A C 1
ATOM 2266 O O . THR A 1 280 ? 13.014 -10.648 -2.635 1.00 48.28 280 THR A O 1
ATOM 2269 N N . ILE A 1 281 ? 13.363 -12.868 -2.483 1.00 52.72 281 ILE A N 1
ATOM 2270 C CA . ILE A 1 281 ? 12.846 -13.095 -3.851 1.00 52.72 281 ILE A CA 1
ATOM 2271 C C . ILE A 1 281 ? 12.272 -14.443 -4.347 1.00 52.72 281 ILE A C 1
ATOM 2273 O O . ILE A 1 281 ? 11.824 -14.523 -5.496 1.00 52.72 281 ILE A O 1
ATOM 2277 N N . ARG A 1 282 ? 12.376 -15.548 -3.599 1.00 57.62 282 ARG A N 1
ATOM 2278 C CA . ARG A 1 282 ? 12.410 -16.895 -4.228 1.00 57.62 282 ARG A CA 1
ATOM 2279 C C . ARG A 1 282 ? 11.143 -17.307 -4.992 1.00 57.62 282 ARG A C 1
ATOM 2281 O O . ARG A 1 282 ? 11.266 -17.924 -6.052 1.00 57.62 282 ARG A O 1
ATOM 2288 N N . ASP A 1 283 ? 9.955 -16.986 -4.488 1.00 55.56 283 ASP A N 1
ATOM 2289 C CA . ASP A 1 283 ? 8.703 -17.451 -5.100 1.00 55.56 283 ASP A CA 1
ATOM 2290 C C . ASP A 1 283 ? 8.243 -16.595 -6.286 1.00 55.56 283 ASP A C 1
ATOM 2292 O O . ASP A 1 283 ? 7.737 -17.151 -7.264 1.00 55.56 283 ASP A O 1
ATOM 2296 N N . LEU A 1 284 ? 8.538 -15.288 -6.284 1.00 63.97 284 LEU A N 1
ATOM 2297 C CA . LEU A 1 284 ? 8.351 -14.418 -7.451 1.00 63.97 284 LEU A CA 1
ATOM 2298 C C . LEU A 1 284 ? 9.124 -14.955 -8.663 1.00 63.97 284 LEU A C 1
ATOM 2300 O O . LEU A 1 284 ? 8.559 -15.136 -9.744 1.00 63.97 284 LEU A O 1
ATOM 2304 N N . TRP A 1 285 ? 10.417 -15.250 -8.489 1.00 69.50 285 TRP A N 1
ATOM 2305 C CA . TRP A 1 285 ? 11.213 -15.799 -9.583 1.00 69.50 285 TRP A CA 1
ATOM 2306 C C . TRP A 1 285 ? 10.726 -17.171 -10.017 1.00 69.50 285 TRP A C 1
ATOM 2308 O O . TRP A 1 285 ? 10.629 -17.397 -11.216 1.00 69.50 285 TRP A O 1
ATOM 2318 N N . ARG A 1 286 ? 10.327 -18.057 -9.100 1.00 62.03 286 ARG A N 1
ATOM 2319 C CA . ARG A 1 286 ? 9.723 -19.344 -9.479 1.00 62.03 286 ARG A CA 1
ATOM 2320 C C . ARG A 1 286 ? 8.456 -19.157 -10.328 1.00 62.03 286 ARG A C 1
ATOM 2322 O O . ARG A 1 286 ? 8.268 -19.894 -11.298 1.00 62.03 286 ARG A O 1
ATOM 2329 N N . ALA A 1 287 ? 7.605 -18.185 -9.997 1.00 62.03 287 ALA A N 1
ATOM 2330 C CA . ALA A 1 287 ? 6.410 -17.866 -10.775 1.00 62.03 287 ALA A CA 1
ATOM 2331 C C . ALA A 1 287 ? 6.764 -17.330 -12.174 1.00 62.03 287 ALA A C 1
ATOM 2333 O O . ALA A 1 287 ? 6.243 -17.832 -13.172 1.00 62.03 287 ALA A O 1
ATOM 2334 N N . LEU A 1 288 ? 7.703 -16.383 -12.267 1.00 68.38 288 LEU A N 1
ATOM 2335 C CA . LEU A 1 288 ? 8.149 -15.808 -13.540 1.00 68.38 288 LEU A CA 1
ATOM 2336 C C . LEU A 1 288 ? 8.945 -16.797 -14.407 1.00 68.38 288 LEU A C 1
ATOM 2338 O O . LEU A 1 288 ? 8.780 -16.795 -15.626 1.00 68.38 288 LEU A O 1
ATOM 2342 N N . GLU A 1 289 ? 9.749 -17.688 -13.823 1.00 77.12 289 GLU A N 1
ATOM 2343 C CA . GLU A 1 289 ? 10.404 -18.795 -14.538 1.00 77.12 289 GLU A CA 1
ATOM 2344 C C . GLU A 1 289 ? 9.365 -19.755 -15.128 1.00 77.12 289 GLU A C 1
ATOM 2346 O O . GLU A 1 289 ? 9.429 -20.080 -16.315 1.00 77.12 289 GLU A O 1
ATOM 2351 N N . LYS A 1 290 ? 8.359 -20.148 -14.334 1.00 66.56 290 LYS A N 1
ATOM 2352 C CA . LYS A 1 290 ? 7.260 -21.015 -14.781 1.00 66.56 290 LYS A CA 1
ATOM 2353 C C . LYS A 1 290 ? 6.424 -20.373 -15.893 1.00 66.56 290 LYS A C 1
ATOM 2355 O O . LYS A 1 290 ? 6.058 -21.065 -16.837 1.00 66.56 290 LYS A O 1
ATOM 2360 N N . ALA A 1 291 ? 6.117 -19.079 -15.786 1.00 69.00 291 ALA A N 1
ATOM 2361 C CA . ALA A 1 291 ? 5.294 -18.362 -16.760 1.00 69.00 291 ALA A CA 1
ATOM 2362 C C . ALA A 1 291 ? 6.043 -18.049 -18.068 1.00 69.00 291 ALA A C 1
ATOM 2364 O O . ALA A 1 291 ? 5.463 -18.133 -19.146 1.00 69.00 291 ALA A O 1
ATOM 2365 N N . SER A 1 292 ? 7.331 -17.696 -17.989 1.00 75.94 292 SER A N 1
ATOM 2366 C CA . SER A 1 292 ? 8.124 -17.283 -19.158 1.00 75.94 292 SER A CA 1
ATOM 2367 C C . SER A 1 292 ? 8.888 -18.418 -19.848 1.00 75.94 292 SER A C 1
ATOM 2369 O O . SER A 1 292 ? 9.358 -18.232 -20.971 1.00 75.94 292 SER A O 1
ATOM 2371 N N . GLY A 1 293 ? 9.093 -19.554 -19.170 1.00 78.25 293 GLY A N 1
ATOM 2372 C CA . GLY A 1 293 ? 9.986 -20.628 -19.619 1.00 78.25 293 GLY A CA 1
ATOM 2373 C C . GLY A 1 293 ? 11.475 -20.242 -19.645 1.00 78.25 293 GLY A C 1
ATOM 2374 O O . GLY A 1 293 ? 12.293 -20.988 -20.183 1.00 78.25 293 GLY A O 1
ATOM 2375 N N . LYS A 1 294 ? 11.845 -19.076 -19.097 1.00 81.44 294 LYS A N 1
ATOM 2376 C CA . LYS A 1 294 ? 13.219 -18.545 -19.062 1.00 81.44 294 LYS A CA 1
ATOM 2377 C C . LYS A 1 294 ? 13.804 -18.672 -17.649 1.00 81.44 294 LYS A C 1
ATOM 2379 O O . LYS A 1 294 ? 13.042 -18.631 -16.691 1.00 81.44 294 LYS A O 1
ATOM 2384 N N . PRO A 1 295 ? 15.138 -18.755 -17.481 1.00 80.19 295 PRO A N 1
ATOM 2385 C CA . PRO A 1 295 ? 15.791 -18.872 -16.171 1.00 80.19 295 PRO A CA 1
ATOM 2386 C C . PRO A 1 295 ? 15.886 -17.512 -15.441 1.00 80.19 295 PRO A C 1
ATOM 2388 O O . PRO A 1 295 ? 16.976 -17.036 -15.117 1.00 80.19 295 PRO A O 1
ATOM 2391 N N . VAL A 1 296 ? 14.743 -16.849 -15.242 1.00 82.19 296 VAL A N 1
ATOM 2392 C CA . VAL A 1 296 ? 14.608 -15.515 -14.628 1.00 82.19 296 VAL A CA 1
ATOM 2393 C C . VAL A 1 296 ? 15.277 -15.450 -13.254 1.00 82.19 296 VAL A C 1
ATOM 2395 O O . VAL A 1 296 ? 16.022 -14.510 -12.996 1.00 82.19 296 VAL A O 1
ATOM 2398 N N . GLY A 1 297 ? 15.103 -16.460 -12.400 1.00 76.12 297 GLY A N 1
ATOM 2399 C CA . GLY A 1 297 ? 15.688 -16.484 -11.060 1.00 76.12 297 GLY A CA 1
ATOM 2400 C C . GLY A 1 297 ? 17.210 -16.565 -11.074 1.00 76.12 297 GLY A C 1
ATOM 2401 O O . GLY A 1 297 ? 17.872 -15.886 -10.290 1.00 76.12 297 GLY A O 1
ATOM 2402 N N . ARG A 1 298 ? 17.783 -17.318 -12.023 1.00 82.00 298 ARG A N 1
ATOM 2403 C CA . ARG A 1 298 ? 19.240 -17.342 -12.252 1.00 82.00 298 ARG A CA 1
ATOM 2404 C C . ARG A 1 298 ? 19.767 -16.000 -12.755 1.00 82.00 298 ARG A C 1
ATOM 2406 O O . ARG A 1 298 ? 20.880 -15.616 -12.403 1.00 82.00 298 ARG A O 1
ATOM 2413 N N . VAL A 1 299 ? 19.020 -15.309 -13.615 1.00 85.31 299 VAL A N 1
ATOM 2414 C CA . VAL A 1 299 ? 19.419 -13.978 -14.090 1.00 85.31 299 VAL A CA 1
ATOM 2415 C C . VAL A 1 299 ? 19.406 -13.008 -12.913 1.00 85.31 299 VAL A C 1
ATOM 2417 O O . VAL A 1 299 ? 20.434 -12.416 -12.590 1.00 85.31 299 VAL A O 1
ATOM 2420 N N . MET A 1 300 ? 18.262 -12.901 -12.245 1.00 81.75 300 MET A N 1
ATOM 2421 C CA . MET A 1 300 ? 17.980 -11.861 -11.267 1.00 81.75 300 MET A CA 1
ATOM 2422 C C . MET A 1 300 ? 18.702 -12.025 -9.928 1.00 81.75 300 MET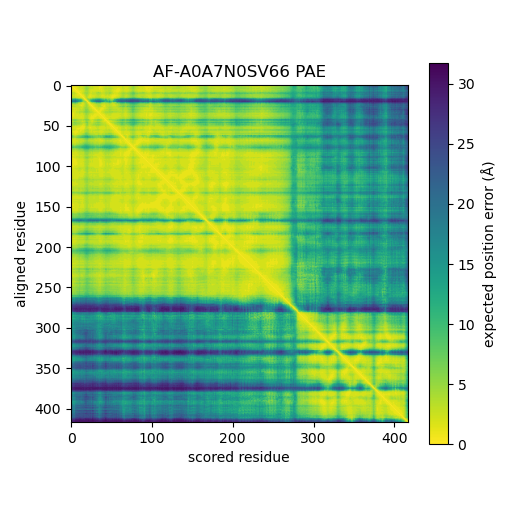 A C 1
ATOM 2424 O O . MET A 1 300 ? 18.970 -11.012 -9.290 1.00 81.75 300 MET A O 1
ATOM 2428 N N . SER A 1 301 ? 19.116 -13.231 -9.519 1.00 80.75 301 SER A N 1
ATOM 2429 C CA . SER A 1 301 ? 19.956 -13.403 -8.318 1.00 80.75 301 SER A CA 1
ATOM 2430 C C . SER A 1 301 ? 21.219 -12.530 -8.354 1.00 80.75 301 SER A C 1
ATOM 2432 O O . SER A 1 301 ? 21.577 -11.899 -7.365 1.00 80.75 301 SER A O 1
ATOM 2434 N N . LYS A 1 302 ? 21.840 -12.364 -9.529 1.00 83.25 302 LYS A N 1
ATOM 2435 C CA . LYS A 1 302 ? 22.998 -11.469 -9.701 1.00 83.25 302 LYS A CA 1
ATOM 2436 C C . LYS A 1 302 ? 22.671 -9.983 -9.784 1.00 83.25 302 LYS A C 1
ATOM 2438 O O . LYS A 1 302 ? 23.596 -9.184 -9.740 1.00 83.25 302 LYS A O 1
ATOM 2443 N N . TRP A 1 303 ? 21.403 -9.605 -9.880 1.00 81.25 303 TRP A N 1
ATOM 2444 C CA . TRP A 1 303 ? 20.970 -8.205 -9.860 1.00 81.25 303 TRP A CA 1
ATOM 2445 C C . TRP A 1 303 ? 20.568 -7.726 -8.461 1.00 81.25 303 TRP A C 1
ATOM 2447 O O . TRP A 1 303 ? 20.691 -6.540 -8.183 1.00 81.25 303 TRP A O 1
ATOM 2457 N N . ILE A 1 304 ? 20.154 -8.645 -7.585 1.00 73.31 304 ILE A N 1
ATOM 2458 C CA . ILE A 1 304 ? 19.628 -8.358 -6.238 1.00 73.31 304 ILE A CA 1
ATOM 2459 C C . ILE A 1 304 ? 20.651 -8.600 -5.113 1.00 73.31 304 ILE A C 1
ATOM 2461 O O . ILE A 1 304 ? 20.686 -7.880 -4.124 1.00 73.31 304 ILE A O 1
ATOM 2465 N N . GLU A 1 305 ? 21.518 -9.613 -5.253 1.00 73.44 305 GLU A N 1
ATOM 2466 C CA . GLU A 1 305 ? 22.435 -10.054 -4.184 1.00 73.44 305 GLU A CA 1
ATOM 2467 C C . GLU A 1 305 ? 23.652 -9.125 -4.015 1.00 73.44 305 GLU A C 1
ATOM 2469 O O . GLU A 1 305 ? 24.498 -9.352 -3.148 1.00 73.44 305 GLU A O 1
ATOM 2474 N N . GLN A 1 306 ? 23.798 -8.110 -4.873 1.00 77.81 306 GLN A N 1
ATOM 2475 C CA . GLN A 1 306 ? 24.997 -7.282 -4.959 1.00 77.81 306 GLN A CA 1
ATOM 2476 C C . GLN A 1 306 ? 24.668 -5.823 -5.303 1.00 77.81 306 GLN A C 1
ATOM 2478 O O . GLN A 1 306 ? 23.986 -5.535 -6.280 1.00 77.81 306 GLN A O 1
ATOM 2483 N N . GLN A 1 307 ? 25.204 -4.896 -4.506 1.00 73.62 307 GLN A N 1
ATOM 2484 C CA . GLN A 1 307 ? 25.047 -3.454 -4.701 1.00 73.62 307 GLN A CA 1
ATOM 2485 C C . GLN A 1 307 ? 25.822 -2.954 -5.930 1.00 73.62 307 GLN A C 1
ATOM 2487 O O . GLN A 1 307 ? 27.015 -3.235 -6.072 1.00 73.62 307 GLN A O 1
ATOM 2492 N N . GLY A 1 308 ? 25.153 -2.132 -6.743 1.00 77.81 308 GLY A N 1
ATOM 2493 C CA . GLY A 1 308 ? 25.695 -1.451 -7.919 1.00 77.81 308 GLY A CA 1
ATOM 2494 C C . GLY A 1 308 ? 25.059 -1.951 -9.216 1.00 77.81 308 GLY A C 1
ATOM 2495 O O . GLY A 1 308 ? 24.181 -2.809 -9.205 1.00 77.81 308 GLY A O 1
ATOM 2496 N N . PHE A 1 309 ? 25.530 -1.437 -10.350 1.00 84.00 309 PHE A N 1
ATOM 2497 C CA . PHE A 1 309 ? 25.113 -1.896 -11.678 1.00 84.00 309 PHE A CA 1
ATOM 2498 C C . PHE A 1 309 ? 26.332 -2.074 -12.600 1.00 84.00 309 PHE A C 1
ATOM 2500 O O . PHE A 1 309 ? 27.379 -1.455 -12.373 1.00 84.00 309 PHE A O 1
ATOM 2507 N N . PRO A 1 310 ? 26.248 -2.902 -13.656 1.00 90.12 310 PRO A N 1
ATOM 2508 C CA . PRO A 1 310 ? 27.362 -3.094 -14.568 1.00 90.12 310 PRO A CA 1
ATOM 2509 C C . PRO A 1 310 ? 27.485 -1.953 -15.587 1.00 90.12 310 PRO A C 1
ATOM 2511 O O . PRO A 1 310 ? 26.515 -1.487 -16.190 1.00 90.12 310 PRO A O 1
ATOM 2514 N N . VAL A 1 311 ? 28.730 -1.571 -15.861 1.00 91.06 311 VAL A N 1
ATOM 2515 C CA . VAL A 1 311 ? 29.134 -0.846 -17.068 1.00 91.06 311 VAL A CA 1
ATOM 2516 C C . VAL A 1 311 ? 29.717 -1.859 -18.044 1.00 91.06 311 VAL A C 1
ATOM 2518 O O . VAL A 1 311 ? 30.754 -2.472 -17.780 1.00 91.06 311 VAL A O 1
ATOM 2521 N N . LEU A 1 312 ? 29.061 -2.022 -19.188 1.00 93.94 312 LEU A N 1
ATOM 2522 C CA . LEU A 1 312 ? 29.505 -2.887 -20.269 1.00 93.94 312 LEU A CA 1
ATOM 2523 C C . LEU A 1 312 ? 30.397 -2.094 -21.230 1.00 93.94 312 LEU A C 1
ATOM 2525 O O . LEU A 1 312 ? 29.934 -1.238 -21.980 1.00 93.94 312 LEU A O 1
ATOM 2529 N N . SER A 1 313 ? 31.698 -2.362 -21.196 1.00 94.44 313 SER A N 1
ATOM 2530 C CA . SER A 1 313 ? 32.654 -1.793 -22.146 1.00 94.44 313 SER A CA 1
ATOM 2531 C C . SER A 1 313 ? 32.628 -2.584 -23.449 1.00 94.44 313 SER A C 1
ATOM 2533 O O . SER A 1 313 ? 32.676 -3.813 -23.413 1.00 94.44 313 SER A O 1
ATOM 2535 N N . ALA A 1 314 ? 32.568 -1.886 -24.579 1.00 93.81 314 ALA A N 1
ATOM 2536 C CA . ALA A 1 314 ? 32.439 -2.463 -25.909 1.00 93.81 314 ALA A CA 1
ATOM 2537 C C . ALA A 1 314 ? 33.541 -1.939 -26.833 1.00 93.81 314 ALA A C 1
ATOM 2539 O O . ALA A 1 314 ? 33.667 -0.728 -27.023 1.00 93.81 314 ALA A O 1
ATOM 2540 N N . ASP A 1 315 ? 34.320 -2.852 -27.412 1.00 90.44 315 ASP A N 1
ATOM 2541 C CA . ASP A 1 315 ? 35.412 -2.521 -28.325 1.00 90.44 315 ASP A CA 1
ATOM 2542 C C . ASP A 1 315 ? 35.439 -3.476 -29.523 1.00 90.44 315 ASP A C 1
ATOM 2544 O O . ASP A 1 315 ? 35.406 -4.696 -29.350 1.00 90.44 315 ASP A O 1
ATOM 2548 N N . ALA A 1 316 ? 35.448 -2.930 -30.738 1.00 82.69 316 ALA A N 1
ATOM 2549 C CA . ALA A 1 316 ? 35.354 -3.699 -31.976 1.00 82.69 316 ALA A CA 1
ATOM 2550 C C . ALA A 1 316 ? 36.687 -3.703 -32.725 1.00 82.69 316 ALA A C 1
ATOM 2552 O O . ALA A 1 316 ? 37.185 -2.652 -33.126 1.00 82.69 316 ALA A O 1
ATOM 2553 N N . GLY A 1 317 ? 37.212 -4.904 -32.970 1.00 75.06 317 GLY A N 1
ATOM 2554 C CA . GLY A 1 317 ? 38.185 -5.137 -34.034 1.00 75.06 317 GLY A CA 1
ATOM 2555 C C . GLY A 1 317 ? 37.487 -5.393 -35.374 1.00 75.06 317 GLY A C 1
ATOM 2556 O O . GLY A 1 317 ? 36.276 -5.225 -35.503 1.00 75.06 317 GLY A O 1
ATOM 2557 N N . ASN A 1 318 ? 38.243 -5.864 -36.367 1.00 71.00 318 ASN A N 1
ATOM 2558 C CA . ASN A 1 318 ? 37.719 -6.099 -37.720 1.00 71.00 318 ASN A CA 1
ATOM 2559 C C . ASN A 1 318 ? 36.712 -7.266 -37.794 1.00 71.00 318 ASN A C 1
ATOM 2561 O O . ASN A 1 318 ? 35.828 -7.261 -38.642 1.00 71.00 318 ASN A O 1
ATOM 2565 N N . VAL A 1 319 ? 36.844 -8.270 -36.915 1.00 78.06 319 VAL A N 1
ATOM 2566 C CA . VAL A 1 319 ? 36.077 -9.536 -36.980 1.00 78.06 319 VAL A CA 1
ATOM 2567 C C . VAL A 1 319 ? 35.207 -9.771 -35.737 1.00 78.06 319 VAL A C 1
ATOM 2569 O O . VAL A 1 319 ? 34.202 -10.485 -35.798 1.00 78.06 319 VAL A O 1
ATOM 2572 N N . SER A 1 320 ? 35.565 -9.184 -34.592 1.00 87.75 320 SER A N 1
ATOM 2573 C CA . SER A 1 320 ? 34.888 -9.427 -33.317 1.00 87.75 320 SER A CA 1
ATOM 2574 C C . SER A 1 320 ? 34.711 -8.167 -32.473 1.00 87.75 320 SER A C 1
ATOM 2576 O O . SER A 1 320 ? 35.564 -7.279 -32.431 1.00 87.75 320 SER A O 1
ATOM 2578 N N . LEU A 1 321 ? 33.586 -8.134 -31.762 1.00 90.06 321 LEU A N 1
ATOM 2579 C CA . LEU A 1 321 ? 33.296 -7.207 -30.680 1.00 90.06 321 LEU A CA 1
ATOM 2580 C C . LEU A 1 321 ? 33.676 -7.866 -29.355 1.00 90.06 321 LEU A C 1
ATOM 2582 O O . LEU A 1 321 ? 33.095 -8.887 -28.981 1.00 90.06 321 LEU A O 1
ATOM 2586 N N . ARG A 1 322 ? 34.620 -7.277 -28.623 1.00 93.75 322 ARG A N 1
ATOM 2587 C CA . ARG A 1 322 ? 34.888 -7.632 -27.230 1.00 93.75 322 ARG A CA 1
ATOM 2588 C C . ARG A 1 322 ? 33.948 -6.835 -26.335 1.00 93.75 322 ARG A C 1
ATOM 2590 O O . ARG A 1 322 ? 33.938 -5.606 -26.361 1.00 93.75 322 ARG A O 1
ATOM 2597 N N . LEU A 1 323 ? 33.195 -7.551 -25.512 1.00 95.19 323 LEU A N 1
ATOM 2598 C CA . LEU A 1 323 ? 32.388 -7.001 -24.434 1.00 95.19 323 LEU A CA 1
ATOM 2599 C C . LEU A 1 323 ? 33.033 -7.360 -23.102 1.00 95.19 323 LEU A C 1
ATOM 2601 O O . LEU A 1 323 ? 33.372 -8.521 -22.889 1.00 95.19 323 LEU A O 1
ATOM 2605 N N . LYS A 1 324 ? 33.183 -6.387 -22.204 1.00 94.75 324 LYS A N 1
ATOM 2606 C CA . LYS A 1 324 ? 33.731 -6.585 -20.857 1.00 94.75 324 LYS A CA 1
ATOM 2607 C C . LYS A 1 324 ? 32.899 -5.831 -19.832 1.00 94.75 324 LYS A C 1
ATOM 2609 O O . LYS A 1 324 ? 32.759 -4.614 -19.942 1.00 94.75 324 LYS A O 1
ATOM 2614 N N . GLN A 1 325 ? 32.365 -6.536 -18.841 1.00 93.44 325 GLN A N 1
ATOM 2615 C CA . GLN A 1 325 ? 31.606 -5.923 -17.754 1.00 93.44 325 GLN A CA 1
ATOM 2616 C C . GLN A 1 325 ? 32.518 -5.497 -16.595 1.00 93.44 325 GLN A C 1
ATOM 2618 O O . GLN A 1 325 ? 33.518 -6.146 -16.289 1.00 93.44 325 GLN A O 1
ATOM 2623 N N . THR A 1 326 ? 32.168 -4.381 -15.961 1.00 90.00 326 THR A N 1
ATOM 2624 C CA . THR A 1 326 ? 32.817 -3.842 -14.757 1.00 90.00 326 THR A CA 1
ATOM 2625 C C . THR A 1 326 ? 31.755 -3.274 -13.820 1.00 90.00 326 THR A C 1
ATOM 2627 O O . THR A 1 326 ? 30.823 -2.637 -14.304 1.00 90.00 326 THR A O 1
ATOM 2630 N N . SER A 1 327 ? 31.902 -3.455 -12.505 1.00 85.06 327 SER A N 1
ATOM 2631 C CA . SER A 1 327 ? 31.007 -2.849 -11.505 1.00 85.06 327 SER A CA 1
ATOM 2632 C C . SER A 1 327 ? 31.135 -1.322 -11.506 1.00 85.06 327 SER A C 1
ATOM 2634 O O . SER A 1 327 ? 32.247 -0.797 -11.434 1.00 85.06 327 SER A O 1
ATOM 2636 N N . PHE A 1 328 ? 30.007 -0.611 -11.570 1.00 76.06 328 PHE A N 1
ATOM 2637 C CA . PHE A 1 328 ? 29.917 0.790 -11.173 1.00 76.06 328 PHE A CA 1
ATOM 2638 C C . PHE A 1 328 ? 29.602 0.835 -9.675 1.00 76.06 328 PHE A C 1
ATOM 2640 O O . PHE A 1 328 ? 28.444 0.853 -9.261 1.00 76.06 328 PHE A O 1
ATOM 2647 N N . SER A 1 329 ? 30.652 0.783 -8.857 1.00 66.12 329 SER A N 1
ATOM 2648 C CA . SER A 1 329 ? 30.554 0.888 -7.402 1.00 66.12 329 SER A CA 1
ATOM 2649 C C . SER A 1 329 ? 31.795 1.556 -6.814 1.00 66.12 329 SER A C 1
ATOM 2651 O O . SER A 1 329 ? 32.895 1.476 -7.363 1.00 66.12 329 SER A O 1
ATOM 2653 N N . SER A 1 330 ? 31.621 2.186 -5.655 1.00 53.00 330 SER A N 1
ATOM 2654 C CA . SER A 1 330 ? 32.683 2.866 -4.903 1.00 53.00 330 SER A CA 1
ATOM 2655 C C . SER A 1 330 ? 33.706 1.903 -4.274 1.00 53.00 330 SER A C 1
ATOM 2657 O O . SER A 1 330 ? 34.719 2.349 -3.744 1.00 53.00 330 SER A O 1
ATOM 2659 N N . GLY A 1 331 ? 33.427 0.592 -4.276 1.00 56.47 331 GLY A N 1
ATOM 2660 C CA . GLY A 1 331 ? 34.056 -0.396 -3.386 1.00 56.47 331 GLY A CA 1
ATOM 2661 C C . GLY A 1 331 ? 35.121 -1.310 -4.002 1.00 56.47 331 GLY A C 1
ATOM 2662 O O . GLY A 1 331 ? 35.558 -2.246 -3.339 1.00 56.47 331 GLY A O 1
ATOM 2663 N N . GLY A 1 332 ? 35.519 -1.110 -5.263 1.00 56.19 332 GLY A N 1
ATOM 2664 C CA . GLY A 1 332 ? 36.680 -1.774 -5.888 1.00 56.19 332 GLY A CA 1
ATOM 2665 C C . GLY A 1 332 ? 36.605 -3.297 -6.118 1.00 56.19 332 GLY A C 1
ATOM 2666 O O . GLY A 1 332 ? 37.458 -3.845 -6.818 1.00 56.19 332 GLY A O 1
ATOM 2667 N N . ARG A 1 333 ? 35.603 -4.006 -5.583 1.00 64.12 333 ARG A N 1
ATOM 2668 C CA . ARG A 1 333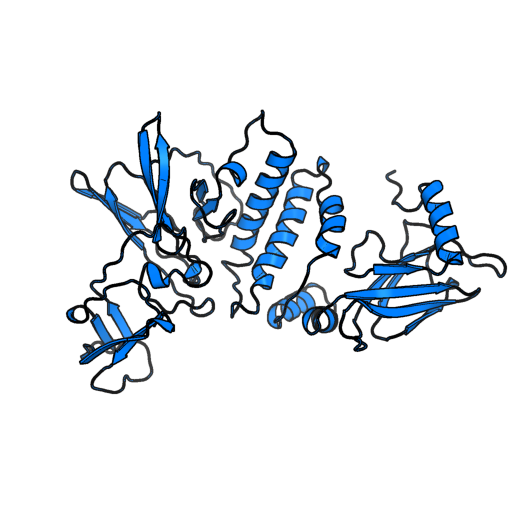 ? 35.435 -5.455 -5.773 1.00 64.12 333 ARG A CA 1
ATOM 2669 C C . ARG A 1 333 ? 34.786 -5.752 -7.127 1.00 64.12 333 ARG A C 1
ATOM 2671 O O . ARG A 1 333 ? 33.689 -5.284 -7.420 1.00 64.12 333 ARG A O 1
ATOM 2678 N N . LEU A 1 334 ? 35.444 -6.578 -7.941 1.00 66.88 334 LEU A N 1
ATOM 2679 C CA . LEU A 1 334 ? 34.878 -7.094 -9.191 1.00 66.88 334 LEU A CA 1
ATOM 2680 C C . LEU A 1 334 ? 33.637 -7.953 -8.897 1.00 66.88 334 LEU A C 1
ATOM 2682 O O . LEU A 1 334 ? 33.740 -9.027 -8.308 1.00 66.88 334 LEU A O 1
ATOM 2686 N N . GLN A 1 335 ? 32.481 -7.460 -9.330 1.00 83.06 335 GLN A N 1
ATOM 2687 C CA . GLN A 1 335 ? 31.203 -8.169 -9.371 1.00 83.06 335 GLN A CA 1
ATOM 2688 C C . GLN A 1 335 ? 30.874 -8.532 -10.825 1.00 83.06 335 GLN A C 1
ATOM 2690 O O . GLN A 1 335 ? 31.319 -7.855 -11.757 1.00 83.06 335 GLN A O 1
ATOM 2695 N N . VAL A 1 336 ? 30.100 -9.601 -11.010 1.00 89.00 336 VAL A N 1
ATOM 2696 C CA . VAL A 1 336 ? 29.675 -10.111 -12.320 1.00 89.00 336 VAL A CA 1
ATOM 2697 C C . VAL A 1 336 ? 28.160 -10.264 -12.290 1.00 89.00 336 VAL A C 1
ATOM 2699 O O . VAL A 1 336 ? 27.613 -10.874 -11.370 1.00 89.00 336 VAL A O 1
ATOM 2702 N N . TRP A 1 337 ? 27.489 -9.698 -13.285 1.00 90.88 337 TRP A N 1
ATOM 2703 C CA . TRP A 1 337 ? 26.053 -9.810 -13.503 1.00 90.88 337 TRP A CA 1
ATOM 2704 C C . TRP A 1 337 ? 25.765 -10.773 -14.649 1.00 90.88 337 TRP A C 1
ATOM 2706 O O . TRP A 1 337 ? 26.551 -10.891 -15.592 1.00 90.88 337 TRP A O 1
ATOM 2716 N N . ASN A 1 338 ? 24.589 -11.393 -14.596 1.00 92.50 338 ASN A N 1
ATOM 2717 C CA . ASN A 1 338 ? 24.002 -12.113 -15.718 1.00 92.50 338 ASN A CA 1
ATOM 2718 C C . ASN A 1 338 ? 23.251 -11.091 -16.582 1.00 92.50 338 ASN A C 1
ATOM 2720 O O . ASN A 1 338 ? 22.087 -10.788 -16.323 1.00 92.50 338 ASN A O 1
ATOM 2724 N N . ILE A 1 339 ? 23.935 -10.491 -17.560 1.00 92.25 339 ILE A N 1
ATOM 2725 C CA . ILE A 1 339 ? 23.403 -9.346 -18.318 1.00 92.25 339 ILE A CA 1
ATOM 2726 C C . ILE A 1 339 ? 22.650 -9.836 -19.566 1.00 92.25 339 ILE A C 1
ATOM 2728 O O . ILE A 1 339 ? 23.283 -10.441 -20.436 1.00 92.25 339 ILE A O 1
ATOM 2732 N N . PRO A 1 340 ? 21.334 -9.582 -19.714 1.00 92.50 340 PRO A N 1
ATOM 2733 C CA . PRO A 1 340 ? 20.598 -9.865 -20.946 1.00 92.50 340 PRO A CA 1
ATOM 2734 C C . PRO A 1 340 ? 20.924 -8.790 -21.994 1.00 92.50 340 PRO A C 1
ATOM 2736 O O . PRO A 1 340 ? 20.243 -7.775 -22.118 1.00 92.50 340 PRO A O 1
ATOM 2739 N N . VAL A 1 341 ? 22.008 -9.000 -22.737 1.00 92.94 341 VAL A N 1
ATOM 2740 C CA . VAL A 1 341 ? 22.548 -8.033 -23.693 1.00 92.94 341 VAL A CA 1
ATOM 2741 C C . VAL A 1 341 ? 21.709 -8.023 -24.973 1.00 92.94 341 VAL A C 1
ATOM 2743 O O . VAL A 1 341 ? 21.613 -9.044 -25.652 1.00 92.94 341 VAL A O 1
ATOM 2746 N N . THR A 1 342 ? 21.152 -6.861 -25.334 1.00 92.81 342 THR A N 1
ATOM 2747 C CA . THR A 1 342 ? 20.538 -6.595 -26.651 1.00 92.81 342 THR A CA 1
ATOM 2748 C C . THR A 1 342 ? 21.468 -5.745 -27.519 1.00 92.81 342 THR A C 1
ATOM 2750 O O . THR A 1 342 ? 22.120 -4.821 -27.020 1.00 92.81 342 THR A O 1
ATOM 2753 N N . MET A 1 343 ? 21.563 -6.057 -28.817 1.00 91.06 343 MET A N 1
ATOM 2754 C CA . MET A 1 343 ? 22.478 -5.393 -29.756 1.00 91.06 343 MET A CA 1
ATOM 2755 C C . MET A 1 343 ? 21.896 -5.264 -31.165 1.00 91.06 343 MET A C 1
ATOM 2757 O O . MET A 1 343 ? 21.647 -6.275 -31.815 1.00 91.06 343 MET A O 1
ATOM 2761 N N . ALA A 1 344 ? 21.779 -4.041 -31.673 1.00 89.50 344 ALA A N 1
ATOM 2762 C CA . ALA A 1 344 ? 21.518 -3.753 -33.084 1.00 89.50 344 ALA A CA 1
ATOM 2763 C C . ALA A 1 344 ? 22.829 -3.392 -33.806 1.00 89.50 344 ALA A C 1
ATOM 2765 O O . ALA A 1 344 ? 23.681 -2.711 -33.226 1.00 89.50 344 ALA A O 1
ATOM 2766 N N . CYS A 1 345 ? 22.996 -3.817 -35.062 1.00 88.50 345 CYS A N 1
ATOM 2767 C CA . CYS A 1 345 ? 24.122 -3.419 -35.912 1.00 88.50 345 CYS A CA 1
ATOM 2768 C C . CYS A 1 345 ? 23.634 -3.070 -37.321 1.00 88.50 345 CYS A C 1
ATOM 2770 O O . CYS A 1 345 ? 22.947 -3.868 -37.953 1.00 88.50 345 CYS A O 1
ATOM 2772 N N . GLY A 1 346 ? 23.986 -1.880 -37.816 1.00 84.81 346 GLY A N 1
ATOM 2773 C CA . GLY A 1 346 ? 23.654 -1.400 -39.168 1.00 84.81 346 GLY A CA 1
ATOM 2774 C C . GLY A 1 346 ? 22.172 -1.083 -39.426 1.00 84.81 346 GLY A C 1
ATOM 2775 O O . GLY A 1 346 ? 21.876 -0.125 -40.135 1.00 84.81 346 GLY A O 1
ATOM 2776 N N . SER A 1 347 ? 21.252 -1.825 -38.809 1.00 84.38 347 SER A N 1
ATOM 2777 C CA . SER A 1 347 ? 19.804 -1.618 -38.815 1.00 84.38 347 SER A CA 1
ATOM 2778 C C . SER A 1 347 ? 19.263 -1.679 -37.390 1.00 84.38 347 SER A C 1
ATOM 2780 O O . SER A 1 347 ? 19.624 -2.573 -36.629 1.00 84.38 347 SER A O 1
ATOM 2782 N N . TYR A 1 348 ? 18.378 -0.749 -37.025 1.00 82.75 348 TYR A N 1
ATOM 2783 C CA . TYR A 1 348 ? 17.741 -0.719 -35.701 1.00 82.75 348 TYR A CA 1
ATOM 2784 C C . TYR A 1 348 ? 16.532 -1.669 -35.597 1.00 82.75 348 TYR A C 1
ATOM 2786 O O . TYR A 1 348 ? 16.069 -1.989 -34.504 1.00 82.75 348 TYR A O 1
ATOM 2794 N N . ASN A 1 349 ? 16.032 -2.158 -36.738 1.00 80.25 349 ASN A N 1
ATOM 2795 C CA . ASN A 1 349 ? 14.845 -3.014 -36.809 1.00 80.25 349 ASN A CA 1
ATOM 2796 C C . ASN A 1 349 ? 15.139 -4.494 -36.502 1.00 80.25 349 ASN A C 1
ATOM 2798 O O . ASN A 1 349 ? 14.208 -5.259 -36.266 1.00 80.25 349 ASN A O 1
ATOM 2802 N N . ALA A 1 350 ? 16.412 -4.898 -36.491 1.00 80.88 350 ALA A N 1
ATOM 2803 C CA . ALA A 1 350 ? 16.848 -6.239 -36.120 1.00 80.88 350 ALA A CA 1
ATOM 2804 C C . ALA A 1 350 ? 17.917 -6.144 -35.026 1.00 80.88 350 ALA A C 1
ATOM 2806 O O . ALA A 1 350 ? 18.886 -5.398 -35.160 1.00 80.88 350 ALA A O 1
ATOM 2807 N N . PHE A 1 351 ? 17.756 -6.913 -33.951 1.00 84.56 351 PHE A N 1
ATOM 2808 C CA . PHE A 1 351 ? 18.737 -6.983 -32.875 1.00 84.56 351 PHE A CA 1
ATOM 2809 C C . PHE A 1 351 ? 19.004 -8.428 -32.458 1.00 84.56 351 PHE A C 1
ATOM 2811 O O . PHE A 1 351 ? 18.122 -9.283 -32.469 1.00 84.56 351 PHE A O 1
ATOM 2818 N N . HIS A 1 352 ? 20.249 -8.691 -32.082 1.00 87.75 352 HIS A N 1
ATOM 2819 C CA . HIS A 1 352 ? 20.678 -9.931 -31.457 1.00 87.75 352 HIS A CA 1
ATOM 2820 C C . HIS A 1 352 ? 20.507 -9.827 -29.934 1.00 87.75 352 HIS A C 1
ATOM 2822 O O . HIS A 1 352 ? 20.699 -8.750 -29.360 1.00 87.75 352 HIS A O 1
ATOM 2828 N N . GLN A 1 353 ? 20.168 -10.936 -29.275 1.00 90.31 353 GLN A N 1
ATOM 2829 C CA . GLN A 1 353 ? 20.046 -11.011 -27.819 1.00 90.31 353 GLN A CA 1
ATOM 2830 C C . GLN A 1 353 ? 20.751 -12.258 -27.280 1.00 90.31 353 GLN A C 1
ATOM 2832 O O . GLN A 1 353 ? 20.574 -13.352 -27.811 1.00 90.31 353 GLN A O 1
ATOM 2837 N N . PHE A 1 354 ? 21.515 -12.106 -26.198 1.00 91.31 354 PHE A N 1
ATOM 2838 C CA . PHE A 1 354 ? 22.104 -13.224 -25.454 1.00 91.31 354 PHE A CA 1
ATOM 2839 C C . PHE A 1 354 ? 22.340 -12.860 -23.986 1.00 91.31 354 PHE A C 1
ATOM 2841 O O . PHE A 1 354 ? 22.393 -11.687 -23.623 1.00 91.31 354 PHE A O 1
ATOM 2848 N N . LEU A 1 355 ? 22.547 -13.874 -23.143 1.00 91.75 355 LEU A N 1
ATOM 2849 C CA . LEU A 1 355 ? 22.982 -13.679 -21.763 1.00 91.75 355 LEU A CA 1
ATOM 2850 C C . LEU A 1 355 ? 24.517 -13.615 -21.687 1.00 91.75 355 LEU A C 1
ATOM 2852 O O . LEU A 1 355 ? 25.219 -14.477 -22.227 1.00 91.75 355 LEU A O 1
ATOM 2856 N N . LEU A 1 356 ? 25.045 -12.576 -21.043 1.00 93.50 356 LEU A N 1
ATOM 2857 C CA . LEU A 1 356 ? 26.454 -12.442 -20.686 1.00 93.50 356 LEU A CA 1
ATOM 2858 C C . LEU A 1 356 ? 26.623 -12.817 -19.211 1.00 93.50 356 LEU A C 1
ATOM 2860 O O . LEU A 1 356 ? 26.368 -11.997 -18.338 1.00 93.50 356 LEU A O 1
ATOM 2864 N N . GLU A 1 357 ? 27.054 -14.051 -18.956 1.00 92.62 357 GLU A N 1
ATOM 2865 C CA . GLU A 1 357 ? 27.326 -14.586 -17.606 1.00 92.62 357 GLU A CA 1
ATOM 2866 C C . GLU A 1 357 ? 28.813 -14.457 -17.208 1.00 92.62 357 GLU A C 1
ATOM 2868 O O . GLU A 1 357 ? 29.195 -14.743 -16.078 1.00 92.62 357 GLU A O 1
ATOM 2873 N N . GLN A 1 358 ? 29.677 -14.057 -18.149 1.00 93.12 358 GLN A N 1
ATOM 2874 C CA . GLN A 1 358 ? 31.135 -14.014 -17.985 1.00 93.12 358 GLN A CA 1
ATOM 2875 C C . GLN A 1 358 ? 31.654 -12.569 -17.846 1.00 93.12 358 GLN A C 1
ATOM 2877 O O . GLN A 1 358 ? 31.020 -11.644 -18.370 1.00 93.12 358 GLN A O 1
ATOM 2882 N N . PRO A 1 359 ? 32.823 -12.342 -17.205 1.00 92.44 359 PRO A N 1
ATOM 2883 C CA . PRO A 1 359 ? 33.435 -11.012 -17.096 1.00 92.44 359 PRO A CA 1
ATOM 2884 C C . PRO A 1 359 ? 33.734 -10.361 -18.454 1.00 92.44 359 PRO A C 1
ATOM 2886 O O . PRO A 1 359 ? 33.636 -9.142 -18.596 1.00 92.44 359 PRO A O 1
ATOM 2889 N N . GLU A 1 360 ? 34.073 -11.168 -19.460 1.00 94.56 360 GLU A N 1
ATOM 2890 C CA . GLU A 1 360 ? 34.165 -10.745 -20.855 1.00 94.56 360 GLU A CA 1
ATOM 2891 C C . GLU A 1 360 ? 33.638 -11.817 -21.819 1.00 94.56 360 GLU A C 1
ATOM 2893 O O . GLU A 1 360 ? 33.583 -13.002 -21.493 1.00 94.56 360 GLU A O 1
ATOM 2898 N N . LYS A 1 361 ? 33.239 -11.389 -23.020 1.00 94.81 361 LYS A N 1
ATOM 2899 C CA . LYS A 1 361 ? 32.825 -12.252 -24.133 1.00 94.81 361 LYS A CA 1
ATOM 2900 C C . LYS A 1 361 ? 33.196 -11.596 -25.457 1.00 94.81 361 LYS A C 1
ATOM 2902 O O . LYS A 1 361 ? 32.973 -10.401 -25.644 1.00 94.81 361 LYS A O 1
ATOM 2907 N N . ALA A 1 362 ? 33.723 -12.383 -26.388 1.00 92.81 362 ALA A N 1
ATOM 2908 C CA . ALA A 1 362 ? 33.852 -11.979 -27.782 1.00 92.81 362 ALA A CA 1
ATOM 2909 C C . ALA A 1 362 ? 32.609 -12.430 -28.565 1.00 92.81 362 ALA A C 1
ATOM 2911 O O . ALA A 1 362 ? 32.191 -13.582 -28.458 1.00 92.81 362 ALA A O 1
ATOM 2912 N N . VAL A 1 363 ? 32.035 -11.529 -29.357 1.00 90.06 363 VAL A N 1
ATOM 2913 C CA . VAL A 1 363 ? 30.953 -11.808 -30.311 1.00 90.06 363 VAL A CA 1
ATOM 2914 C C . VAL A 1 363 ? 31.519 -11.593 -31.711 1.00 90.06 363 VAL A C 1
ATOM 2916 O O . VAL A 1 363 ? 32.153 -10.565 -31.955 1.00 90.06 363 VAL A O 1
ATOM 2919 N N . ARG A 1 364 ? 31.348 -12.547 -32.632 1.00 87.69 364 ARG A N 1
ATOM 2920 C CA . ARG A 1 364 ? 31.751 -12.339 -34.031 1.00 87.69 364 ARG A CA 1
ATOM 2921 C C . ARG A 1 364 ? 30.764 -11.383 -34.678 1.00 87.69 364 ARG A C 1
ATOM 2923 O O . ARG A 1 364 ? 29.558 -11.527 -34.508 1.00 87.69 364 ARG A O 1
ATOM 2930 N N . LEU A 1 365 ? 31.272 -10.401 -35.409 1.00 83.44 365 LEU A N 1
ATOM 2931 C CA . LEU A 1 365 ? 30.420 -9.341 -35.943 1.00 83.44 365 LEU A CA 1
ATOM 2932 C C . LEU A 1 365 ? 29.493 -9.853 -37.051 1.00 83.44 365 LEU A C 1
ATOM 2934 O O . LEU A 1 365 ? 28.340 -9.445 -37.099 1.00 83.44 365 LEU A O 1
ATOM 2938 N N . ASN A 1 366 ? 29.944 -10.824 -37.846 1.00 80.44 366 ASN A N 1
ATOM 2939 C CA . ASN A 1 366 ? 29.137 -11.453 -38.899 1.00 80.44 366 ASN A CA 1
ATOM 2940 C C . ASN A 1 366 ? 27.987 -12.331 -38.360 1.00 80.44 366 ASN A C 1
ATOM 2942 O O . ASN A 1 366 ? 27.096 -12.685 -39.126 1.00 80.44 366 ASN A O 1
ATOM 2946 N N . ASP A 1 367 ? 27.979 -12.657 -37.061 1.00 82.12 367 ASP A N 1
ATOM 2947 C CA . ASP A 1 367 ? 26.874 -13.381 -36.413 1.00 82.12 367 ASP A CA 1
ATOM 2948 C C . ASP A 1 367 ? 25.727 -12.417 -36.013 1.00 82.12 367 ASP A C 1
ATOM 2950 O O . ASP A 1 367 ? 24.661 -12.853 -35.573 1.00 82.12 367 ASP A O 1
ATOM 2954 N N . LEU A 1 368 ? 25.927 -11.095 -36.141 1.00 78.00 368 LEU A N 1
ATOM 2955 C CA . LEU A 1 368 ? 24.934 -10.072 -35.809 1.00 78.00 368 LEU A CA 1
ATOM 2956 C C . LEU A 1 368 ? 24.039 -9.748 -37.026 1.00 78.00 368 LEU A C 1
ATOM 2958 O O . LEU A 1 368 ? 24.554 -9.373 -38.084 1.00 78.00 368 LEU A O 1
ATOM 2962 N N . PRO A 1 369 ? 22.697 -9.793 -36.892 1.00 75.06 369 PRO A N 1
ATOM 2963 C CA . PRO A 1 369 ? 21.780 -9.376 -37.952 1.00 75.06 369 PRO A CA 1
ATOM 2964 C C . PRO A 1 369 ? 22.047 -7.933 -38.403 1.00 75.06 369 PRO A C 1
ATOM 2966 O O . PRO A 1 369 ? 22.237 -7.050 -37.570 1.00 75.06 369 PRO A O 1
ATOM 2969 N N . GLY A 1 370 ? 22.060 -7.694 -39.719 1.00 71.06 370 GLY A N 1
ATOM 2970 C CA . GLY A 1 370 ? 22.323 -6.372 -40.311 1.00 71.06 370 GLY A CA 1
ATOM 2971 C C . GLY A 1 370 ? 23.799 -5.939 -40.331 1.00 71.06 370 GLY A C 1
ATOM 2972 O O . GLY A 1 370 ? 24.120 -4.882 -40.874 1.00 71.06 370 GLY A O 1
ATOM 2973 N N . CYS A 1 371 ? 24.713 -6.749 -39.789 1.00 75.31 371 CYS A N 1
ATOM 2974 C CA . CYS A 1 371 ? 26.118 -6.395 -39.616 1.00 75.31 371 CYS A CA 1
ATOM 2975 C C . CYS A 1 371 ? 26.994 -6.931 -40.762 1.00 75.31 371 CYS A C 1
ATOM 2977 O O . CYS A 1 371 ? 27.635 -7.974 -40.656 1.00 75.31 371 CYS A O 1
ATOM 2979 N N . SER A 1 372 ? 27.047 -6.205 -41.881 1.00 70.75 372 SER A N 1
ATOM 2980 C CA . SER A 1 372 ? 27.957 -6.514 -42.993 1.00 70.75 372 SER A CA 1
ATOM 2981 C C . SER A 1 372 ? 29.344 -5.898 -42.756 1.00 70.75 372 SER A C 1
ATOM 2983 O O . SER A 1 372 ? 29.657 -4.822 -43.274 1.00 70.75 372 SER A O 1
ATOM 2985 N N . CYS A 1 373 ? 30.169 -6.549 -41.937 1.00 65.50 373 CYS A N 1
ATOM 2986 C CA . CYS A 1 373 ? 31.564 -6.155 -41.750 1.00 65.50 373 CYS A CA 1
ATOM 2987 C C . CYS A 1 373 ? 32.430 -6.550 -42.950 1.00 65.50 373 CYS A C 1
ATOM 2989 O O . CYS A 1 373 ? 32.407 -7.691 -43.405 1.00 65.50 373 CYS A O 1
ATOM 2991 N N . THR A 1 374 ? 33.240 -5.604 -43.416 1.00 63.00 374 THR A N 1
ATOM 2992 C CA . THR A 1 374 ? 34.352 -5.836 -44.350 1.00 63.00 374 THR A CA 1
ATOM 2993 C C . THR A 1 374 ? 35.668 -5.509 -43.648 1.00 63.00 374 THR A C 1
ATOM 2995 O O . THR A 1 374 ? 35.658 -4.819 -42.626 1.00 63.00 374 THR A O 1
ATOM 2998 N N . A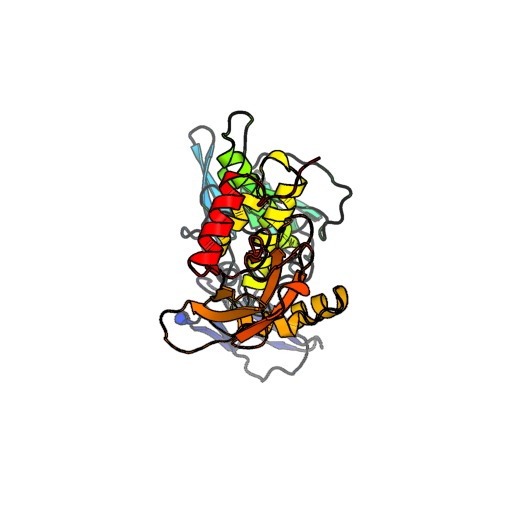SP A 1 375 ? 36.805 -5.922 -44.214 1.00 52.56 375 ASP A N 1
ATOM 2999 C CA . ASP A 1 375 ? 38.141 -5.673 -43.639 1.00 52.56 375 ASP A CA 1
ATOM 3000 C C . ASP A 1 375 ? 38.472 -4.185 -43.399 1.00 52.56 375 ASP A C 1
ATOM 3002 O O . ASP A 1 375 ? 39.412 -3.868 -42.670 1.00 52.56 375 ASP A O 1
ATOM 3006 N N . VAL A 1 376 ? 37.698 -3.269 -43.996 1.00 54.38 376 VAL A N 1
ATOM 3007 C CA . VAL A 1 376 ? 37.885 -1.812 -43.923 1.00 54.38 376 VAL A CA 1
ATOM 3008 C C . VAL A 1 376 ? 36.876 -1.134 -42.983 1.00 54.38 376 VAL A C 1
ATOM 3010 O O . VAL A 1 376 ? 37.199 -0.123 -42.356 1.00 54.38 376 VAL A O 1
ATOM 3013 N N . ALA A 1 377 ? 35.651 -1.660 -42.856 1.00 61.59 377 ALA A N 1
ATOM 3014 C CA . ALA A 1 377 ? 34.615 -1.059 -42.016 1.00 61.59 377 ALA A CA 1
ATOM 3015 C C . ALA A 1 377 ? 33.528 -2.049 -41.571 1.00 61.59 377 ALA A C 1
ATOM 3017 O O . ALA A 1 377 ? 33.035 -2.862 -42.353 1.00 61.59 377 ALA A O 1
ATOM 3018 N N . CYS A 1 378 ? 33.079 -1.864 -40.328 1.00 67.44 378 CYS A N 1
ATOM 3019 C CA . CYS A 1 378 ? 31.817 -2.390 -39.813 1.00 67.44 378 CYS A CA 1
ATOM 3020 C C . CYS A 1 378 ? 30.808 -1.247 -39.620 1.00 67.44 378 CYS A C 1
ATOM 3022 O O . CYS A 1 378 ? 31.233 -0.116 -39.343 1.00 67.44 378 CYS A O 1
ATOM 3024 N N . PRO A 1 379 ? 29.492 -1.524 -39.688 1.00 78.25 379 PRO A N 1
ATOM 3025 C CA . PRO A 1 379 ? 28.459 -0.555 -39.336 1.00 78.25 379 PRO A CA 1
ATOM 3026 C C . PRO A 1 379 ? 28.542 -0.071 -37.875 1.00 78.25 379 PRO A C 1
ATOM 3028 O O . PRO A 1 379 ? 29.349 -0.539 -37.067 1.00 78.25 379 PRO A O 1
ATOM 3031 N N . TRP A 1 380 ? 27.679 0.884 -37.524 1.00 87.62 380 TRP A N 1
ATOM 3032 C CA . TRP A 1 380 ? 27.439 1.258 -36.130 1.00 87.62 380 TRP A CA 1
ATOM 3033 C C . TRP A 1 380 ? 26.858 0.070 -35.345 1.00 87.62 380 TRP A C 1
ATOM 3035 O O . TRP A 1 380 ? 26.151 -0.762 -35.913 1.00 87.62 380 TRP A O 1
ATOM 3045 N N . ILE A 1 381 ? 27.132 0.010 -34.036 1.00 90.31 381 ILE A N 1
ATOM 3046 C CA . ILE A 1 381 ? 26.624 -1.036 -33.134 1.00 90.31 381 ILE A CA 1
ATOM 3047 C C . ILE A 1 381 ? 25.998 -0.363 -31.913 1.00 90.31 381 ILE A C 1
ATOM 3049 O O . ILE A 1 381 ? 26.713 0.252 -31.124 1.00 90.31 381 ILE A O 1
ATOM 3053 N N . LYS A 1 382 ? 24.679 -0.494 -31.733 1.00 91.25 382 LYS A N 1
ATOM 3054 C CA . LYS A 1 382 ? 23.965 -0.005 -30.544 1.00 91.25 382 LYS A CA 1
ATOM 3055 C C . LYS A 1 382 ? 23.677 -1.169 -29.608 1.00 91.25 382 LYS A C 1
ATOM 3057 O O . LYS A 1 382 ? 22.864 -2.038 -29.908 1.00 91.25 382 LYS A O 1
ATOM 3062 N N . ILE A 1 383 ? 24.318 -1.149 -28.449 1.00 92.81 383 ILE A N 1
ATOM 3063 C CA . ILE A 1 383 ? 24.076 -2.072 -27.340 1.00 92.81 383 ILE A CA 1
ATOM 3064 C C . ILE A 1 383 ? 23.057 -1.440 -26.381 1.00 92.81 383 ILE A C 1
ATOM 3066 O O . ILE A 1 383 ? 22.988 -0.209 -26.268 1.00 92.81 383 ILE A O 1
ATOM 3070 N N . ASN A 1 384 ? 22.279 -2.279 -25.693 1.00 90.69 384 ASN A N 1
ATOM 3071 C CA . ASN A 1 384 ? 21.135 -1.883 -24.867 1.00 90.69 384 ASN A CA 1
ATOM 3072 C C . ASN A 1 384 ? 20.086 -1.154 -25.728 1.00 90.69 384 ASN A C 1
ATOM 3074 O O . ASN A 1 384 ? 19.872 0.058 -25.624 1.00 90.69 384 ASN A O 1
ATOM 3078 N N . VAL A 1 385 ? 19.535 -1.881 -26.703 1.00 88.38 385 VAL A N 1
ATOM 3079 C CA . VAL A 1 385 ? 18.496 -1.388 -27.620 1.00 88.38 385 VAL A CA 1
ATOM 3080 C C . VAL A 1 385 ? 17.288 -0.949 -26.788 1.00 88.38 385 VAL A C 1
ATOM 3082 O O . VAL A 1 385 ? 16.873 -1.671 -25.888 1.00 88.38 385 VAL A O 1
ATOM 3085 N N . ASN A 1 386 ? 16.772 0.255 -27.050 1.00 82.25 386 ASN A N 1
ATOM 3086 C CA . ASN A 1 386 ? 15.689 0.901 -26.288 1.00 82.25 386 ASN A CA 1
ATOM 3087 C C . ASN A 1 386 ? 15.937 1.058 -24.770 1.00 82.25 386 ASN A C 1
ATOM 3089 O O . ASN A 1 386 ? 14.991 1.283 -24.029 1.00 82.25 386 ASN A O 1
ATOM 3093 N N . GLN A 1 387 ? 17.188 0.948 -24.303 1.00 79.25 387 GLN A N 1
ATOM 3094 C CA . GLN A 1 387 ? 17.561 1.065 -22.881 1.00 79.25 387 GLN A CA 1
ATOM 3095 C C . GLN A 1 387 ? 16.846 0.070 -21.939 1.00 79.25 387 GLN A C 1
ATOM 3097 O O . GLN A 1 387 ? 16.785 0.287 -20.736 1.00 79.25 387 GLN A O 1
ATOM 3102 N N . THR A 1 388 ? 16.350 -1.060 -22.460 1.00 80.50 388 THR A N 1
ATOM 3103 C CA . THR A 1 388 ? 15.543 -2.032 -21.694 1.00 80.50 388 THR A CA 1
ATOM 3104 C C . THR A 1 388 ? 16.322 -2.831 -20.643 1.00 80.50 388 THR A C 1
ATOM 3106 O O . THR A 1 388 ? 15.728 -3.624 -19.919 1.00 80.50 388 THR A O 1
ATOM 3109 N N . GLY A 1 389 ? 17.652 -2.727 -20.606 1.00 83.19 389 GLY A N 1
ATOM 3110 C CA . GLY A 1 389 ? 18.492 -3.364 -19.594 1.00 83.19 389 GLY A CA 1
ATOM 3111 C C . GLY A 1 389 ? 19.071 -2.352 -18.609 1.00 83.19 389 GLY A C 1
ATOM 3112 O O . GLY A 1 389 ? 19.563 -1.302 -19.019 1.00 83.19 389 GLY A O 1
ATOM 3113 N N . PHE A 1 390 ? 19.102 -2.700 -17.321 1.00 84.75 390 PHE A N 1
ATOM 3114 C CA . PHE A 1 390 ? 19.656 -1.866 -16.246 1.00 84.75 390 PHE A CA 1
ATOM 3115 C C . PHE A 1 390 ? 21.202 -1.846 -16.247 1.00 84.75 390 PHE A C 1
ATOM 3117 O O . PHE A 1 390 ? 21.866 -2.289 -15.316 1.00 84.75 390 PHE A O 1
ATOM 3124 N N . TYR A 1 391 ? 21.814 -1.398 -17.345 1.00 89.12 391 TYR A N 1
ATOM 3125 C CA . TYR A 1 391 ? 23.268 -1.314 -17.482 1.00 89.12 391 TYR A CA 1
ATOM 3126 C C . TYR A 1 391 ? 23.705 -0.198 -18.431 1.00 89.12 391 TYR A C 1
ATOM 3128 O O . TYR A 1 391 ? 23.104 0.041 -19.482 1.00 89.12 391 TYR A O 1
ATOM 3136 N N . ARG A 1 392 ? 24.819 0.458 -18.090 1.00 88.75 392 ARG A N 1
ATOM 3137 C CA . ARG A 1 392 ? 25.426 1.493 -18.940 1.00 88.75 392 ARG A CA 1
ATOM 3138 C C . ARG A 1 392 ? 26.389 0.862 -19.941 1.00 88.75 392 ARG A C 1
ATOM 3140 O O . ARG A 1 392 ? 26.991 -0.175 -19.666 1.00 88.75 392 ARG A O 1
ATOM 3147 N N . VAL A 1 393 ? 26.572 1.498 -21.098 1.00 92.56 393 VAL A N 1
ATOM 3148 C CA . VAL A 1 393 ? 27.499 1.028 -22.141 1.00 92.56 393 VAL A CA 1
ATOM 3149 C C . VAL A 1 393 ? 28.600 2.059 -22.367 1.00 92.56 393 VAL A C 1
ATOM 3151 O O . VAL A 1 393 ? 28.318 3.242 -22.543 1.00 92.56 393 VAL A O 1
ATOM 3154 N N . ARG A 1 394 ? 29.856 1.606 -22.404 1.00 93.62 394 ARG A N 1
ATOM 3155 C CA . ARG A 1 394 ? 31.027 2.425 -22.739 1.00 93.62 394 ARG A CA 1
ATOM 3156 C C . ARG A 1 394 ? 31.650 1.929 -24.040 1.00 93.62 394 ARG A C 1
ATOM 3158 O O . ARG A 1 394 ? 32.321 0.901 -24.050 1.00 93.62 394 ARG A O 1
ATOM 3165 N N . TYR A 1 395 ? 31.448 2.670 -25.120 1.00 93.12 395 TYR A N 1
ATOM 3166 C CA . TYR A 1 395 ? 32.021 2.366 -26.432 1.00 93.12 395 TYR A CA 1
ATOM 3167 C C . TYR A 1 395 ? 33.476 2.841 -26.537 1.00 93.12 395 TYR A C 1
ATOM 3169 O O . TYR A 1 395 ? 33.835 3.882 -25.982 1.00 93.12 395 TYR A O 1
ATOM 3177 N N . SER A 1 396 ? 34.314 2.113 -27.278 1.00 91.94 396 SER A N 1
ATOM 3178 C CA . SER A 1 396 ? 35.609 2.636 -27.722 1.00 91.94 396 SER A CA 1
ATOM 3179 C C . SER A 1 396 ? 35.422 3.795 -28.711 1.00 91.94 396 SER A C 1
ATOM 3181 O O . SER A 1 396 ? 34.372 3.920 -29.347 1.00 91.94 396 SER A O 1
ATOM 3183 N N . ARG A 1 397 ? 36.433 4.671 -28.852 1.00 88.44 397 ARG A N 1
ATOM 3184 C CA . ARG A 1 397 ? 36.326 5.899 -29.674 1.00 88.44 397 ARG A CA 1
ATOM 3185 C C . ARG A 1 397 ? 35.839 5.616 -31.100 1.00 88.44 397 ARG A C 1
ATOM 3187 O O . ARG A 1 397 ? 34.997 6.346 -31.602 1.00 88.44 397 ARG A O 1
ATOM 3194 N N . ASN A 1 398 ? 36.325 4.537 -31.719 1.00 85.69 398 ASN A N 1
ATOM 3195 C CA . ASN A 1 398 ? 35.939 4.141 -33.075 1.00 85.69 398 ASN A CA 1
ATOM 3196 C C . ASN A 1 398 ? 34.437 3.814 -33.187 1.00 85.69 398 ASN A C 1
ATOM 3198 O O . ASN A 1 398 ? 33.768 4.289 -34.104 1.00 85.69 398 ASN A O 1
ATOM 3202 N N . LEU A 1 399 ? 33.899 3.052 -32.228 1.00 87.94 399 LEU A N 1
ATOM 3203 C CA . LEU A 1 399 ? 32.473 2.734 -32.170 1.00 87.94 399 LEU A CA 1
ATOM 3204 C C . LEU A 1 399 ? 31.621 3.968 -31.858 1.00 87.94 399 LEU A C 1
ATOM 3206 O O . LEU A 1 399 ? 30.561 4.120 -32.462 1.00 87.94 399 LEU A O 1
ATOM 3210 N N . MET A 1 400 ? 32.095 4.859 -30.979 1.00 89.19 400 MET A N 1
ATOM 3211 C CA . MET A 1 400 ? 31.383 6.101 -30.668 1.00 89.19 400 MET A CA 1
ATOM 3212 C C . MET A 1 400 ? 31.234 6.979 -31.915 1.00 89.19 400 MET A C 1
ATOM 3214 O O . MET A 1 400 ? 30.114 7.290 -32.290 1.00 89.19 400 MET A O 1
ATOM 3218 N N . THR A 1 401 ? 32.313 7.243 -32.662 1.00 88.12 401 THR A N 1
ATOM 3219 C CA . THR A 1 401 ? 32.244 8.045 -33.901 1.00 88.12 401 THR A CA 1
ATOM 3220 C C . THR A 1 401 ? 31.289 7.453 -34.951 1.00 88.12 401 THR A C 1
ATOM 3222 O O . THR A 1 401 ? 30.635 8.190 -35.694 1.00 88.12 401 THR A O 1
ATOM 3225 N N . ARG A 1 402 ? 31.161 6.119 -35.017 1.00 87.38 402 ARG A N 1
ATOM 3226 C CA . ARG A 1 402 ? 30.172 5.453 -35.887 1.00 87.38 402 ARG A CA 1
ATOM 3227 C C . ARG A 1 402 ? 28.737 5.658 -35.391 1.00 87.38 402 ARG A C 1
ATOM 3229 O O . ARG A 1 402 ? 27.852 5.881 -36.215 1.00 87.38 402 ARG A O 1
ATOM 3236 N N . LEU A 1 403 ? 28.510 5.602 -34.077 1.00 88.31 403 LEU A N 1
ATOM 3237 C CA . LEU A 1 403 ? 27.218 5.915 -33.458 1.00 88.31 403 LEU A CA 1
ATOM 3238 C C . LEU A 1 403 ? 26.848 7.392 -33.628 1.00 88.31 403 LEU A C 1
ATOM 3240 O O . LEU A 1 403 ? 25.720 7.663 -34.017 1.00 88.31 403 LEU A O 1
ATOM 3244 N N . ASP A 1 404 ? 27.784 8.326 -33.455 1.00 87.62 404 ASP A N 1
ATOM 3245 C CA . ASP A 1 404 ? 27.566 9.763 -33.671 1.00 87.62 404 ASP A CA 1
ATOM 3246 C C . ASP A 1 404 ? 27.109 10.039 -35.115 1.00 87.62 404 ASP A C 1
ATOM 3248 O O . ASP A 1 404 ? 26.125 10.742 -35.352 1.00 87.62 404 ASP A O 1
ATOM 3252 N N . SER A 1 405 ? 27.760 9.405 -36.101 1.00 87.00 405 SER A N 1
ATOM 3253 C CA . SER A 1 405 ? 27.358 9.496 -37.513 1.00 87.00 405 SER A CA 1
ATOM 3254 C C . SER A 1 405 ? 25.966 8.902 -37.777 1.00 87.00 405 SER A C 1
ATOM 3256 O O . SER A 1 405 ? 25.229 9.410 -38.623 1.00 87.00 405 SER A O 1
ATOM 3258 N N . ALA A 1 406 ? 25.586 7.839 -37.064 1.00 86.38 406 ALA A N 1
ATOM 3259 C CA . ALA A 1 406 ? 24.266 7.218 -37.168 1.00 86.38 406 ALA A CA 1
ATOM 3260 C C . ALA A 1 406 ? 23.169 8.048 -36.469 1.00 86.38 406 ALA A C 1
ATOM 3262 O O . ALA A 1 406 ? 22.065 8.179 -37.000 1.00 86.38 406 ALA A O 1
ATOM 3263 N N . ALA A 1 407 ? 23.484 8.667 -35.329 1.00 85.44 407 ALA A N 1
ATOM 3264 C CA . ALA A 1 407 ? 22.612 9.591 -34.610 1.00 85.44 407 ALA A CA 1
ATOM 3265 C C . ALA A 1 407 ? 22.326 10.846 -35.448 1.00 85.44 407 ALA A C 1
ATOM 3267 O O . ALA A 1 407 ? 21.165 11.201 -35.643 1.00 85.44 407 ALA A O 1
ATOM 3268 N N . ALA A 1 408 ? 23.361 11.448 -36.046 1.00 85.81 408 ALA A N 1
ATOM 3269 C CA . ALA A 1 408 ? 23.223 12.585 -36.960 1.00 85.81 408 ALA A CA 1
ATOM 3270 C C . ALA A 1 408 ? 22.352 12.267 -38.193 1.00 85.81 408 ALA A C 1
ATOM 3272 O O . ALA A 1 408 ? 21.670 13.144 -38.718 1.00 85.81 408 ALA A O 1
ATOM 3273 N N . LYS A 1 409 ? 22.335 11.001 -38.634 1.00 85.75 409 LYS A N 1
ATOM 3274 C CA . LYS A 1 409 ? 21.474 10.493 -39.719 1.00 85.75 409 LYS A CA 1
ATOM 3275 C C . LYS A 1 409 ? 20.078 10.052 -39.258 1.00 85.75 409 LYS A C 1
ATOM 3277 O O . LYS A 1 409 ? 19.289 9.641 -40.100 1.00 85.75 409 LYS A O 1
ATOM 3282 N N . LYS A 1 410 ? 19.771 10.119 -37.956 1.00 83.25 410 LYS A N 1
ATOM 3283 C CA . LYS A 1 410 ? 18.510 9.662 -37.337 1.00 83.25 410 LYS A CA 1
ATOM 3284 C C . LYS A 1 410 ? 18.156 8.188 -37.615 1.00 83.25 410 LYS A C 1
ATOM 3286 O O . LYS A 1 410 ? 16.987 7.844 -37.716 1.00 83.25 410 LYS A O 1
ATOM 3291 N N . ILE A 1 411 ? 19.158 7.304 -37.703 1.00 81.69 411 ILE A N 1
ATOM 3292 C CA . ILE A 1 411 ? 18.969 5.855 -37.961 1.00 81.69 411 ILE A CA 1
ATOM 3293 C C . ILE A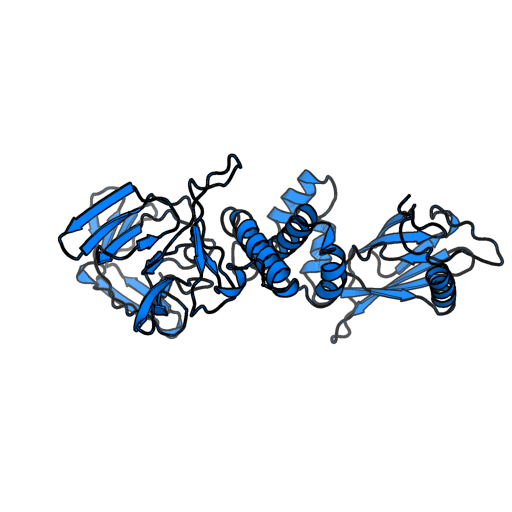 1 411 ? 19.159 4.966 -36.714 1.00 81.69 411 ILE A C 1
ATOM 3295 O O . ILE A 1 411 ? 19.390 3.764 -36.832 1.00 81.69 411 ILE A O 1
ATOM 3299 N N . LEU A 1 412 ? 19.087 5.556 -35.513 1.00 80.44 412 LEU A N 1
ATOM 3300 C CA . LEU A 1 412 ? 19.197 4.869 -34.212 1.00 80.44 412 LEU A CA 1
ATOM 3301 C C . LEU A 1 412 ? 17.851 4.764 -33.468 1.00 80.44 412 LEU A C 1
ATOM 3303 O O . LEU A 1 412 ? 17.814 4.667 -32.243 1.00 80.44 412 LEU A O 1
ATOM 3307 N N . SER A 1 413 ? 16.752 4.782 -34.214 1.00 72.00 413 SER A N 1
ATOM 3308 C CA . SER A 1 413 ? 15.386 4.549 -33.745 1.00 72.00 413 SER A CA 1
ATOM 3309 C C . SER A 1 413 ? 14.682 3.596 -34.712 1.00 72.00 413 SER A C 1
ATOM 3311 O O . SER A 1 413 ? 15.157 3.369 -35.828 1.00 72.00 413 SER A O 1
ATOM 3313 N N . LYS A 1 414 ? 13.542 3.023 -34.309 1.00 60.56 414 LYS A N 1
ATOM 3314 C CA . LYS A 1 414 ? 12.678 2.315 -35.264 1.00 60.56 414 LYS A CA 1
ATOM 3315 C C . LYS A 1 414 ? 12.160 3.311 -36.301 1.00 60.56 414 LYS A C 1
ATOM 3317 O O . LYS A 1 414 ? 11.759 4.416 -35.939 1.00 60.56 414 LYS A O 1
ATOM 3322 N N . ASN A 1 415 ? 12.107 2.894 -37.563 1.00 48.28 415 ASN A N 1
ATOM 3323 C CA . ASN A 1 415 ? 11.287 3.593 -38.546 1.00 48.28 415 ASN A CA 1
ATOM 3324 C C . ASN A 1 415 ? 9.821 3.348 -38.178 1.00 48.28 415 ASN A C 1
ATOM 3326 O O . ASN A 1 415 ? 9.352 2.213 -38.272 1.00 48.28 415 ASN A O 1
ATOM 3330 N N . ILE A 1 416 ? 9.124 4.398 -37.751 1.00 37.50 416 ILE A N 1
ATOM 3331 C CA . ILE A 1 416 ? 7.662 4.421 -37.744 1.00 37.50 416 ILE A CA 1
ATOM 3332 C C . ILE A 1 416 ? 7.270 4.638 -39.209 1.00 37.50 416 ILE A C 1
ATOM 3334 O O . ILE A 1 416 ? 7.570 5.695 -39.767 1.00 37.50 416 ILE A O 1
ATOM 3338 N N . GLY A 1 417 ? 6.755 3.584 -39.842 1.00 30.27 417 GLY A N 1
ATOM 3339 C CA . GLY A 1 417 ? 6.252 3.605 -41.219 1.00 30.27 417 GLY A CA 1
ATOM 3340 C C . GLY A 1 417 ? 4.759 3.871 -41.260 1.00 30.27 417 GLY A C 1
ATOM 3341 O O . GLY A 1 417 ? 4.093 3.500 -40.269 1.00 30.27 417 GLY A O 1
#

Solvent-accessible surface area (backbone atoms only — not comparable to full-atom values): 23444 Å² total; per-residue (Å²): 80,25,33,35,85,58,54,67,46,68,91,43,30,39,36,33,43,74,82,72,82,49,79,42,58,55,77,46,72,52,72,42,75,94,78,28,30,35,47,77,40,53,93,59,86,80,75,91,76,70,61,50,78,45,74,71,45,66,48,65,66,71,33,88,73,48,41,16,34,13,54,27,59,49,74,57,95,90,39,84,45,70,28,42,39,51,34,13,73,83,72,21,35,21,39,65,45,78,36,62,61,41,57,62,57,50,43,68,50,70,54,70,47,81,43,54,54,88,46,48,76,48,41,34,50,58,74,74,50,76,48,76,59,84,69,31,23,42,40,34,38,40,71,47,68,74,33,32,47,42,35,61,41,45,41,36,31,87,74,88,85,85,87,86,85,80,93,68,94,61,98,58,100,54,73,46,80,44,67,38,79,53,53,72,60,64,58,48,49,22,47,34,37,28,40,24,27,41,71,39,70,64,76,57,93,83,53,54,69,64,53,50,52,51,18,49,37,50,48,34,22,41,59,33,18,50,50,31,41,44,72,50,54,49,69,44,79,75,22,44,54,64,20,55,59,45,9,57,50,45,5,43,54,49,42,32,70,76,43,60,89,67,50,41,60,67,54,47,66,64,57,56,81,76,67,85,86,54,44,75,61,73,66,64,28,52,51,50,22,68,74,67,76,44,70,47,44,71,34,46,50,44,62,35,79,45,91,59,44,44,36,37,3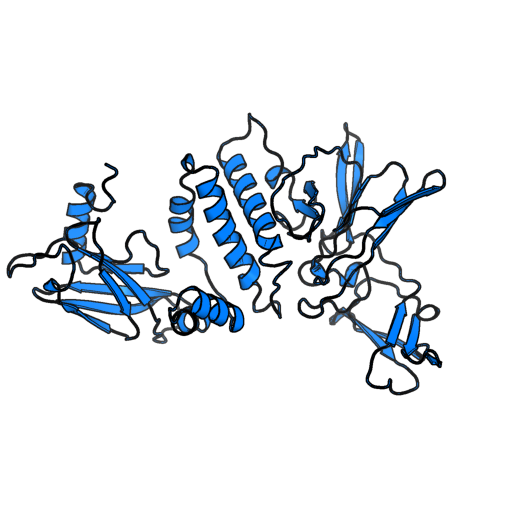6,39,43,73,62,75,59,34,36,42,37,35,53,39,54,54,57,97,75,85,66,90,56,72,48,48,40,72,47,32,34,21,20,64,36,55,87,40,64,42,74,50,76,39,74,56,60,55,49,77,42,55,42,76,79,35,50,63,26,73,56,42,94,88,48,63,58,33,68,46,68,46,57,92,58,79,44,90,56,50,77,45,63,35,71,73,54,43,58,37,40,52,56,34,52,78,66,67,55,78,50,72,83,86,125

Foldseek 3Di:
DAAEQKAFDQVQKWKADPVNPDIWGFPDWDAPHVVRDIDGHTPDDDDPDDMDIDRPDMDHDADPQQEAWHWFWDDDPNDIDIKIWHQQPPHRLSRHDNDPQFFQPWDKDWDKDKAQPQKDKDWQADWPDWADDDRIIITTGDIDPTWHSRLTIMIIGDDDDDDDDDPDDQPYPAAAEEAGCDHDDQWDLRHRYIYGNCLLADDDPPDDPVSVLSNQLVVQLSVQCNVQPTVDNDRGPQARCSNNVRSNVRSLVVCCVVCVVVVSVLVCLVPCLPDDAGDDDDVPQVVVCVVVVDNSVVQCCLVHVDDFAWEWEWEDDQFKIKTAIAGPDPPPDGGFHQWFKWKAFQALVAIDTDTDRDRMDIDTQVVTPNWPGDSVDTAAMDMCQVSPTSYHYHYDPVNVVRVVVCVVVVRSDDPPD